Protein AF-0000000084714634 (afdb_homodimer)

pLDDT: mean 94.36, std 4.93, range [67.44, 98.81]

Radius of gyration: 27.91 Å; Cα contacts (8 Å, |Δi|>4): 1009; chains: 2; bounding box: 36×84×61 Å

Structure (mmCIF, N/CA/C/O backbone):
data_AF-0000000084714634-model_v1
#
loop_
_entity.id
_entity.type
_entity.pdbx_description
1 polymer 'Metallo-beta-lactamase domain-containing protein'
#
loop_
_atom_site.group_PDB
_atom_site.id
_atom_site.type_symbol
_atom_site.label_atom_id
_atom_site.label_alt_id
_atom_site.label_comp_id
_atom_site.label_asym_id
_atom_site.label_entity_id
_atom_site.label_seq_id
_atom_site.pdbx_PDB_ins_code
_atom_site.Cartn_x
_atom_site.Cartn_y
_atom_site.Cartn_z
_atom_site.occupancy
_atom_site.B_iso_or_equiv
_atom_site.auth_seq_id
_atom_site.auth_comp_id
_atom_site.auth_asym_id
_atom_site.auth_atom_id
_atom_site.pdbx_PDB_model_num
ATOM 1 N N . MET A 1 1 ? 12.305 -31.641 -9.656 1 67.44 1 MET A N 1
ATOM 2 C CA . MET A 1 1 ? 11.57 -30.391 -9.742 1 67.44 1 MET A CA 1
ATOM 3 C C . MET A 1 1 ? 12.289 -29.406 -10.664 1 67.44 1 MET A C 1
ATOM 5 O O . MET A 1 1 ? 13.516 -29.344 -10.68 1 67.44 1 MET A O 1
ATOM 9 N N . TRP A 1 2 ? 11.484 -28.859 -11.508 1 81.56 2 TRP A N 1
ATOM 10 C CA . TRP A 1 2 ? 12.016 -27.922 -12.492 1 81.56 2 TRP A CA 1
ATOM 11 C C . TRP A 1 2 ? 11.32 -26.562 -12.367 1 81.56 2 TRP A C 1
ATOM 13 O O . TRP A 1 2 ? 10.086 -26.484 -12.359 1 81.56 2 TRP A O 1
ATOM 23 N N . VAL A 1 3 ? 12.133 -25.562 -11.969 1 83.62 3 VAL A N 1
ATOM 24 C CA . VAL A 1 3 ? 11.656 -24.188 -12 1 83.62 3 VAL A CA 1
ATOM 25 C C . VAL A 1 3 ? 12.359 -23.422 -13.117 1 83.62 3 VAL A C 1
ATOM 27 O O . VAL A 1 3 ? 13.578 -23.5 -13.266 1 83.62 3 VAL A O 1
ATOM 30 N N . HIS A 1 4 ? 11.531 -22.844 -13.969 1 85.19 4 HIS A N 1
ATOM 31 C CA . HIS A 1 4 ? 12.039 -22.047 -15.078 1 85.19 4 HIS A CA 1
ATOM 32 C C . HIS A 1 4 ? 11.484 -20.625 -15.047 1 85.19 4 HIS A C 1
ATOM 34 O O . HIS A 1 4 ? 10.289 -20.422 -15.234 1 85.19 4 HIS A O 1
ATOM 40 N N . ALA A 1 5 ? 12.445 -19.703 -14.883 1 85.5 5 ALA A N 1
ATOM 41 C CA . ALA A 1 5 ? 12.031 -18.312 -14.891 1 85.5 5 ALA A CA 1
ATOM 42 C C . ALA A 1 5 ? 11.938 -17.781 -16.312 1 85.5 5 ALA A C 1
ATOM 44 O O . ALA A 1 5 ? 12.789 -18.078 -17.156 1 85.5 5 ALA A O 1
ATOM 45 N N . TYR A 1 6 ? 10.867 -17.078 -16.594 1 84.75 6 TYR A N 1
ATOM 46 C CA . TYR A 1 6 ? 10.719 -16.422 -17.891 1 84.75 6 TYR A CA 1
ATOM 47 C C . TYR A 1 6 ? 10.195 -15 -17.734 1 84.75 6 TYR A C 1
ATOM 49 O O . TYR A 1 6 ? 9.609 -14.664 -16.703 1 84.75 6 TYR A O 1
ATOM 57 N N . GLU A 1 7 ? 10.453 -14.18 -18.719 1 82.75 7 GLU A N 1
ATOM 58 C CA . GLU A 1 7 ? 10.102 -12.766 -18.641 1 82.75 7 GLU A CA 1
ATOM 59 C C . GLU A 1 7 ? 8.68 -12.523 -19.156 1 82.75 7 GLU A C 1
ATOM 61 O O . GLU A 1 7 ? 8.266 -13.109 -20.156 1 82.75 7 GLU A O 1
ATOM 66 N N . VAL A 1 8 ? 7.906 -11.844 -18.406 1 81.81 8 VAL A N 1
ATOM 67 C CA . VAL A 1 8 ? 6.609 -11.32 -18.828 1 81.81 8 VAL A CA 1
ATOM 68 C C . VAL A 1 8 ? 6.664 -9.797 -18.906 1 81.81 8 VAL A C 1
ATOM 70 O O . VAL A 1 8 ? 7.258 -9.141 -18.062 1 81.81 8 VAL A O 1
ATOM 73 N N . ARG A 1 9 ? 5.934 -9.359 -19.906 1 72 9 ARG A N 1
ATOM 74 C CA . ARG A 1 9 ? 5.902 -7.922 -20.156 1 72 9 ARG A CA 1
ATOM 75 C C . ARG A 1 9 ? 5.207 -7.188 -19 1 72 9 ARG A C 1
ATOM 77 O O . ARG A 1 9 ? 4.133 -7.598 -18.562 1 72 9 ARG A O 1
ATOM 84 N N . HIS A 1 10 ? 5.918 -6.555 -18.266 1 75.56 10 HIS A N 1
ATOM 85 C CA . HIS A 1 10 ? 5.395 -5.582 -17.312 1 75.56 10 HIS A CA 1
ATOM 86 C C . HIS A 1 10 ? 5.457 -6.109 -15.883 1 75.56 10 HIS A C 1
ATOM 88 O O . HIS A 1 10 ? 5.242 -5.359 -14.93 1 75.56 10 HIS A O 1
ATOM 94 N N . PHE A 1 11 ? 5.613 -7.461 -15.711 1 80.69 11 PHE A N 1
ATOM 95 C CA . PHE A 1 11 ? 5.531 -7.922 -14.336 1 80.69 11 PHE A CA 1
ATOM 96 C C . PHE A 1 11 ? 6.805 -8.656 -13.93 1 80.69 11 PHE A C 1
ATOM 98 O O . PHE A 1 11 ? 6.906 -9.18 -12.82 1 80.69 11 PHE A O 1
ATOM 105 N N . GLY A 1 12 ? 7.785 -8.602 -14.789 1 79.31 12 GLY A N 1
ATOM 106 C CA . GLY A 1 12 ? 9.07 -9.172 -14.43 1 79.31 12 GLY A CA 1
ATOM 107 C C . GLY A 1 12 ? 9.109 -10.68 -14.547 1 79.31 12 GLY A C 1
ATOM 108 O O . GLY A 1 12 ? 8.219 -11.281 -15.156 1 79.31 12 GLY A O 1
ATOM 109 N N . PRO A 1 13 ? 10.133 -11.297 -13.938 1 87.88 13 PRO A N 1
ATOM 110 C CA . PRO A 1 13 ? 10.328 -12.742 -14.086 1 87.88 13 PRO A CA 1
ATOM 111 C C . PRO A 1 13 ? 9.211 -13.555 -13.43 1 87.88 13 PRO A C 1
ATOM 113 O O . PRO A 1 13 ? 8.797 -13.25 -12.312 1 87.88 13 PRO A O 1
ATOM 116 N N . THR A 1 14 ? 8.695 -14.469 -14.172 1 93.69 14 THR A N 1
ATOM 117 C CA . THR A 1 14 ? 7.633 -15.383 -13.773 1 93.69 14 THR A CA 1
ATOM 118 C C . THR A 1 14 ? 8.133 -16.828 -13.766 1 93.69 14 THR A C 1
ATOM 120 O O . THR A 1 14 ? 8.945 -17.203 -14.609 1 93.69 14 THR A O 1
ATOM 123 N N . ASN A 1 15 ? 7.66 -17.547 -12.859 1 95.69 15 ASN A N 1
ATOM 124 C CA . ASN A 1 15 ? 8.164 -18.922 -12.734 1 95.69 15 ASN A CA 1
ATOM 125 C C . ASN A 1 15 ? 7.199 -19.922 -13.344 1 95.69 15 ASN A C 1
ATOM 127 O O . ASN A 1 15 ? 6.02 -19.953 -12.984 1 95.69 15 ASN A O 1
ATOM 131 N N . ALA A 1 16 ? 7.758 -20.703 -14.273 1 96.56 16 ALA A N 1
ATOM 132 C CA . ALA A 1 16 ? 7.125 -21.984 -14.609 1 96.56 16 ALA A CA 1
ATOM 133 C C . ALA A 1 16 ? 7.566 -23.078 -13.648 1 96.56 16 ALA A C 1
ATOM 135 O O . ALA A 1 16 ? 8.711 -23.094 -13.195 1 96.56 16 ALA A O 1
ATOM 136 N N . PHE A 1 17 ? 6.672 -23.953 -13.328 1 96.75 17 PHE A N 1
ATOM 137 C CA . PHE A 1 17 ? 6.922 -25.016 -12.367 1 96.75 17 PHE A CA 1
ATOM 138 C C . PHE A 1 17 ? 6.523 -26.375 -12.945 1 96.75 17 PHE A C 1
ATOM 140 O O . PHE A 1 17 ? 5.398 -26.547 -13.414 1 96.75 17 PHE A O 1
ATOM 147 N N . ALA A 1 18 ? 7.5 -27.297 -13.039 1 96.81 18 ALA A N 1
ATOM 148 C CA . ALA A 1 18 ? 7.211 -28.641 -13.516 1 96.81 18 ALA A CA 1
ATOM 149 C C . ALA A 1 18 ? 7.391 -29.672 -12.398 1 96.81 18 ALA A C 1
ATOM 151 O O . ALA A 1 18 ? 8.336 -29.578 -11.609 1 96.81 18 ALA A O 1
ATOM 152 N N . VAL A 1 19 ? 6.465 -30.562 -12.359 1 96 19 VAL A N 1
ATOM 153 C CA . VAL A 1 19 ? 6.543 -31.594 -11.336 1 96 19 VAL A CA 1
ATOM 154 C C . VAL A 1 19 ? 6.234 -32.969 -11.953 1 96 19 VAL A C 1
ATOM 156 O O . VAL A 1 19 ? 5.363 -33.062 -12.82 1 96 19 VAL A O 1
ATOM 159 N N . GLN A 1 20 ? 6.988 -33.906 -11.547 1 94.56 20 GLN A N 1
ATOM 160 C CA . GLN A 1 20 ? 6.695 -35.25 -11.961 1 94.56 20 GLN A CA 1
ATOM 161 C C . GLN A 1 20 ? 5.453 -35.781 -11.25 1 94.56 20 GLN A C 1
ATOM 163 O O . GLN A 1 20 ? 5.359 -35.75 -10.023 1 94.56 20 GLN A O 1
ATOM 168 N N . LEU A 1 21 ? 4.477 -36.219 -12.016 1 95.44 21 LEU A N 1
ATOM 169 C CA . LEU A 1 21 ? 3.303 -36.906 -11.469 1 95.44 21 LEU A CA 1
ATOM 170 C C . LEU A 1 21 ? 3.57 -38.375 -11.281 1 95.44 21 LEU A C 1
ATOM 172 O O . LEU A 1 21 ? 4.316 -38.781 -10.383 1 95.44 21 LEU A O 1
ATOM 176 N N . HIS A 1 22 ? 3.16 -39.25 -12.156 1 91.31 22 HIS A N 1
ATOM 177 C CA . HIS A 1 22 ? 3.559 -40.625 -12.211 1 91.31 22 HIS A CA 1
ATOM 178 C C . HIS A 1 22 ? 4.844 -40.812 -13.008 1 91.31 22 HIS A C 1
ATOM 180 O O . HIS A 1 22 ? 5.281 -39.906 -13.703 1 91.31 22 HIS A O 1
ATOM 186 N N . PRO A 1 23 ? 5.488 -41.938 -12.797 1 89.94 23 PRO A N 1
ATOM 187 C CA . PRO A 1 23 ? 6.742 -42.156 -13.523 1 89.94 23 PRO A CA 1
ATOM 188 C C . PRO A 1 23 ? 6.613 -41.844 -15.016 1 89.94 23 PRO A C 1
ATOM 190 O O . PRO A 1 23 ? 5.723 -42.344 -15.688 1 89.94 23 PRO A O 1
ATOM 193 N N . GLY A 1 24 ? 7.352 -40.906 -15.422 1 92.62 24 GLY A N 1
ATOM 194 C CA . GLY A 1 24 ? 7.426 -40.531 -16.828 1 92.62 24 GLY A CA 1
ATOM 195 C C . GLY A 1 24 ? 6.402 -39.5 -17.234 1 92.62 24 GLY A C 1
ATOM 196 O O . GLY A 1 24 ? 6.258 -39.188 -18.422 1 92.62 24 GLY A O 1
ATOM 197 N N . GLU A 1 25 ? 5.621 -39 -16.281 1 96.12 25 GLU A N 1
ATOM 198 C CA . GLU A 1 25 ? 4.605 -38 -16.578 1 96.12 25 GLU A CA 1
ATOM 199 C C . GLU A 1 25 ? 4.902 -36.688 -15.859 1 96.12 25 GLU A C 1
ATOM 201 O O . GLU A 1 25 ? 5.285 -36.688 -14.688 1 96.12 25 GLU A O 1
ATOM 206 N N . LEU A 1 26 ? 4.746 -35.594 -16.609 1 96.94 26 LEU A N 1
ATOM 207 C CA . LEU A 1 26 ? 5.027 -34.25 -16.062 1 96.94 26 LEU A CA 1
ATOM 208 C C . LEU A 1 26 ? 3.789 -33.375 -16.125 1 96.94 26 LEU A C 1
ATOM 210 O O . LEU A 1 26 ? 3.045 -33.406 -17.109 1 96.94 26 LEU A O 1
ATOM 214 N N . ALA A 1 27 ? 3.619 -32.688 -15.07 1 98.12 27 ALA A N 1
ATOM 215 C CA . ALA A 1 27 ? 2.721 -31.531 -15.102 1 98.12 27 ALA A CA 1
ATOM 216 C C . ALA A 1 27 ? 3.504 -30.219 -15.133 1 98.12 27 ALA A C 1
ATOM 218 O O . ALA A 1 27 ? 4.5 -30.062 -14.422 1 98.12 27 ALA A O 1
ATOM 219 N N . VAL A 1 28 ? 3.076 -29.25 -15.961 1 98.12 28 VAL A N 1
ATOM 220 C CA . VAL A 1 28 ? 3.729 -27.953 -16.062 1 98.12 28 VAL A CA 1
ATOM 221 C C . VAL A 1 28 ? 2.742 -26.844 -15.68 1 98.12 28 VAL A C 1
ATOM 223 O O . VAL A 1 28 ? 1.664 -26.734 -16.266 1 98.12 28 VAL A O 1
ATOM 226 N N . VAL A 1 29 ? 3.131 -26.078 -14.68 1 98.38 29 VAL A N 1
ATOM 227 C CA . VAL A 1 29 ? 2.338 -24.969 -14.18 1 98.38 29 VAL A CA 1
ATOM 228 C C . VAL A 1 29 ? 2.879 -23.656 -14.758 1 98.38 29 VAL A C 1
ATOM 230 O O . VAL A 1 29 ? 4.082 -23.391 -14.703 1 98.38 29 VAL A O 1
ATOM 233 N N . SER A 1 30 ? 1.974 -22.828 -15.328 1 97.94 30 SER A N 1
ATOM 234 C CA . SER A 1 30 ? 2.338 -21.516 -15.875 1 97.94 30 SER A CA 1
ATOM 235 C C . SER A 1 30 ? 3.383 -21.656 -16.984 1 97.94 30 SER A C 1
ATOM 237 O O . SER A 1 30 ? 4.469 -21.078 -16.891 1 97.94 30 SER A O 1
ATOM 239 N N . PRO A 1 31 ? 3.006 -22.375 -18.078 1 97.12 31 PRO A N 1
ATOM 240 C CA . PRO A 1 31 ? 3.994 -22.562 -19.141 1 97.12 31 PRO A CA 1
ATOM 241 C C . PRO A 1 31 ? 4.43 -21.25 -19.797 1 97.12 31 PRO A C 1
ATOM 243 O O . PRO A 1 31 ? 3.594 -20.375 -20.047 1 97.12 31 PRO A O 1
ATOM 246 N N . PRO A 1 32 ? 5.738 -21.125 -20.062 1 95.75 32 PRO A N 1
ATOM 247 C CA . PRO A 1 32 ? 6.238 -19.891 -20.688 1 95.75 32 PRO A CA 1
ATOM 248 C C . PRO A 1 32 ? 5.84 -19.781 -22.156 1 95.75 32 PRO A C 1
ATOM 250 O O . PRO A 1 32 ? 5.695 -20.797 -22.844 1 95.75 32 PRO A O 1
ATOM 253 N N . PRO A 1 33 ? 5.684 -18.562 -22.656 1 94.06 33 PRO A N 1
ATOM 254 C CA . PRO A 1 33 ? 5.312 -18.406 -24.062 1 94.06 33 PRO A CA 1
ATOM 255 C C . PRO A 1 33 ? 6.422 -18.812 -25.031 1 94.06 33 PRO A C 1
ATOM 257 O O . PRO A 1 33 ? 6.145 -19.25 -26.156 1 94.06 33 PRO A O 1
ATOM 260 N N . VAL A 1 34 ? 7.629 -18.609 -24.625 1 89.38 34 VAL A N 1
ATOM 261 C CA . VAL A 1 34 ? 8.766 -18.984 -25.453 1 89.38 34 VAL A CA 1
ATOM 262 C C . VAL A 1 34 ? 9.703 -19.891 -24.672 1 89.38 34 VAL A C 1
ATOM 264 O O . VAL A 1 34 ? 10.148 -19.531 -23.562 1 89.38 34 VAL A O 1
ATOM 267 N N . LEU A 1 35 ? 9.922 -21.031 -25.141 1 90.62 35 LEU A N 1
ATOM 268 C CA . LEU A 1 35 ? 10.906 -21.984 -24.625 1 90.62 35 LEU A CA 1
ATOM 269 C C . LEU A 1 35 ? 11.688 -22.625 -25.781 1 90.62 35 LEU A C 1
ATOM 271 O O . LEU A 1 35 ? 11.102 -23.047 -26.781 1 90.62 35 LEU A O 1
ATOM 275 N N . SER A 1 36 ? 12.977 -22.578 -25.688 1 92 36 SER A N 1
ATOM 276 C CA . SER A 1 36 ? 13.797 -23.141 -26.766 1 92 36 SER A CA 1
ATOM 277 C C . SER A 1 36 ? 13.555 -24.641 -26.922 1 92 36 SER A C 1
ATOM 279 O O . SER A 1 36 ? 13.125 -25.312 -25.984 1 92 36 SER A O 1
ATOM 281 N N . ASP A 1 37 ? 13.898 -25.125 -28.109 1 94.25 37 ASP A N 1
ATOM 282 C CA . ASP A 1 37 ? 13.797 -26.547 -28.344 1 94.25 37 ASP A CA 1
ATOM 283 C C . ASP A 1 37 ? 14.703 -27.344 -27.391 1 94.25 37 ASP A C 1
ATOM 285 O O . ASP A 1 37 ? 14.336 -28.422 -26.938 1 94.25 37 ASP A O 1
ATOM 289 N N . ALA A 1 38 ? 15.789 -26.75 -27.125 1 93.88 38 ALA A N 1
ATOM 290 C CA . ALA A 1 38 ? 16.719 -27.391 -26.203 1 93.88 38 ALA A CA 1
ATOM 291 C C . ALA A 1 38 ? 16.141 -27.469 -24.797 1 93.88 38 ALA A C 1
ATOM 293 O O . ALA A 1 38 ? 16.281 -28.5 -24.125 1 93.88 38 ALA A O 1
ATOM 294 N N . ASP A 1 39 ? 15.438 -26.438 -24.406 1 92.62 39 ASP A N 1
ATOM 295 C CA . ASP A 1 39 ? 14.82 -26.422 -23.094 1 92.62 39 ASP A CA 1
ATOM 296 C C . ASP A 1 39 ? 13.641 -27.391 -23.031 1 92.62 39 ASP A C 1
ATOM 298 O O . ASP A 1 39 ? 13.438 -28.062 -22.016 1 92.62 39 ASP A O 1
ATOM 302 N N . HIS A 1 40 ? 12.883 -27.469 -24.094 1 94.5 40 HIS A N 1
ATOM 303 C CA . HIS A 1 40 ? 11.812 -28.469 -24.156 1 94.5 40 HIS A CA 1
ATOM 304 C C . HIS A 1 40 ? 12.375 -29.891 -24.047 1 94.5 40 HIS A C 1
ATOM 306 O O . HIS A 1 40 ? 11.836 -30.703 -23.312 1 94.5 40 HIS A O 1
ATOM 312 N N . ALA A 1 41 ? 13.438 -30.094 -24.766 1 93.88 41 ALA A N 1
ATOM 313 C CA . ALA A 1 41 ? 14.062 -31.422 -24.75 1 93.88 41 ALA A CA 1
ATOM 314 C C . ALA A 1 41 ? 14.555 -31.781 -23.344 1 93.88 41 ALA A C 1
ATOM 316 O O . ALA A 1 41 ? 14.398 -32.906 -22.891 1 93.88 41 ALA A O 1
ATOM 317 N N . ALA A 1 42 ? 15.141 -30.797 -22.703 1 92.38 42 ALA A N 1
ATOM 318 C CA . ALA A 1 42 ? 15.609 -31 -21.344 1 92.38 42 ALA A CA 1
ATOM 319 C C . ALA A 1 42 ? 14.461 -31.344 -20.406 1 92.38 42 ALA A C 1
ATOM 321 O O . ALA A 1 42 ? 14.594 -32.219 -19.547 1 92.38 42 ALA A O 1
ATOM 322 N N . LEU A 1 43 ? 13.367 -30.703 -20.578 1 93.31 43 LEU A N 1
ATOM 323 C CA . LEU A 1 43 ? 12.164 -30.969 -19.797 1 93.31 43 LEU A CA 1
ATOM 324 C C . LEU A 1 43 ? 11.633 -32.375 -20.078 1 93.31 43 LEU A C 1
ATOM 326 O O . LEU A 1 43 ? 11.359 -33.125 -19.156 1 93.31 43 LEU A O 1
ATOM 330 N N . GLU A 1 44 ? 11.609 -32.75 -21.328 1 93.38 44 GLU A N 1
ATOM 331 C CA . GLU A 1 44 ? 11.047 -34.031 -21.781 1 93.38 44 GLU A CA 1
ATOM 332 C C . GLU A 1 44 ? 11.922 -35.219 -21.344 1 93.38 44 GLU A C 1
ATOM 334 O O . GLU A 1 44 ? 11.469 -36.344 -21.328 1 93.38 44 GLU A O 1
ATOM 339 N N . ALA A 1 45 ? 13.172 -34.844 -21.078 1 92.81 45 ALA A N 1
ATOM 340 C CA . ALA A 1 45 ? 14.07 -35.875 -20.562 1 92.81 45 ALA A CA 1
ATOM 341 C C . ALA A 1 45 ? 13.602 -36.406 -19.203 1 92.81 45 ALA A C 1
ATOM 343 O O . ALA A 1 45 ? 13.945 -37.5 -18.812 1 92.81 45 ALA A O 1
ATOM 344 N N . HIS A 1 46 ? 12.797 -35.625 -18.594 1 92.12 46 HIS A N 1
ATOM 345 C CA . HIS A 1 46 ? 12.305 -36.031 -17.266 1 92.12 46 HIS A CA 1
ATOM 346 C C . HIS A 1 46 ? 10.945 -36.719 -17.359 1 92.12 46 HIS A C 1
ATOM 348 O O . HIS A 1 46 ? 10.461 -37.281 -16.375 1 92.12 46 HIS A O 1
ATOM 354 N N . GLY A 1 47 ? 10.32 -36.656 -18.484 1 93.62 47 GLY A N 1
ATOM 355 C CA . GLY A 1 47 ? 9.016 -37.281 -18.703 1 93.62 47 GLY A CA 1
ATOM 356 C C . GLY A 1 47 ? 8.211 -36.594 -19.797 1 93.62 47 GLY A C 1
ATOM 357 O O . GLY A 1 47 ? 8.594 -35.531 -20.281 1 93.62 47 GLY A O 1
ATOM 358 N N . ARG A 1 48 ? 7.141 -37.281 -20.094 1 96.19 48 ARG A N 1
ATOM 359 C CA . ARG A 1 48 ? 6.203 -36.719 -21.062 1 96.19 48 ARG A CA 1
ATOM 360 C C . ARG A 1 48 ? 5.285 -35.688 -20.406 1 96.19 48 ARG A C 1
ATOM 362 O O . ARG A 1 48 ? 4.762 -35.938 -19.312 1 96.19 48 ARG A O 1
ATOM 369 N N . VAL A 1 49 ? 5.109 -34.562 -21.047 1 97.44 49 VAL A N 1
ATOM 370 C CA . VAL A 1 49 ? 4.156 -33.594 -20.547 1 97.44 49 VAL A CA 1
ATOM 371 C C . VAL A 1 49 ? 2.732 -34.094 -20.734 1 97.44 49 VAL A C 1
ATOM 373 O O . VAL A 1 49 ? 2.277 -34.281 -21.875 1 97.44 49 VAL A O 1
ATOM 376 N N . THR A 1 50 ? 2.043 -34.375 -19.641 1 97.88 50 THR A N 1
ATOM 377 C CA . THR A 1 50 ? 0.697 -34.938 -19.75 1 97.88 50 THR A CA 1
ATOM 378 C C . THR A 1 50 ? -0.338 -33.969 -19.219 1 97.88 50 THR A C 1
ATOM 380 O O . THR A 1 50 ? -1.537 -34.125 -19.469 1 97.88 50 THR A O 1
ATOM 383 N N . ALA A 1 51 ? 0.127 -32.969 -18.5 1 98.56 51 ALA A N 1
ATOM 384 C CA . ALA A 1 51 ? -0.776 -31.969 -17.922 1 98.56 51 ALA A CA 1
ATOM 385 C C . ALA A 1 51 ? -0.2 -30.562 -18.062 1 98.56 51 ALA A C 1
ATOM 387 O O . ALA A 1 51 ? 0.965 -30.328 -17.734 1 98.56 51 ALA A O 1
ATOM 388 N N . ILE A 1 52 ? -0.963 -29.656 -18.562 1 98.62 52 ILE A N 1
ATOM 389 C CA . ILE A 1 52 ? -0.678 -28.219 -18.625 1 98.62 52 ILE A CA 1
ATOM 390 C C . ILE A 1 52 ? -1.609 -27.469 -17.688 1 98.62 52 ILE A C 1
ATOM 392 O O . ILE A 1 52 ? -2.834 -27.547 -17.812 1 98.62 52 ILE A O 1
ATOM 396 N N . VAL A 1 53 ? -1.033 -26.75 -16.75 1 98.75 53 VAL A N 1
ATOM 397 C CA . VAL A 1 53 ? -1.85 -26.141 -15.711 1 98.75 53 VAL A CA 1
ATOM 398 C C . VAL A 1 53 ? -1.735 -24.625 -15.797 1 98.75 53 VAL A C 1
ATOM 400 O O . VAL A 1 53 ? -0.633 -24.078 -15.742 1 98.75 53 VAL A O 1
ATOM 403 N N . ALA A 1 54 ? -2.846 -23.969 -16.016 1 98.69 54 ALA A N 1
ATOM 404 C CA . ALA A 1 54 ? -2.93 -22.547 -15.711 1 98.69 54 ALA A CA 1
ATOM 405 C C . ALA A 1 54 ? -3.178 -22.297 -14.227 1 98.69 54 ALA A C 1
ATOM 407 O O . ALA A 1 54 ? -4.246 -22.641 -13.711 1 98.69 54 ALA A O 1
ATOM 408 N N . PRO A 1 55 ? -2.205 -21.734 -13.578 1 98.31 55 PRO A N 1
ATOM 409 C CA . PRO A 1 55 ? -2.426 -21.547 -12.141 1 98.31 55 PRO A CA 1
ATOM 410 C C . PRO A 1 55 ? -3.594 -20.609 -11.844 1 98.31 55 PRO A C 1
ATOM 412 O O . PRO A 1 55 ? -4.199 -20.688 -10.773 1 98.31 55 PRO A O 1
ATOM 415 N N . HIS A 1 56 ? -3.928 -19.672 -12.633 1 97.81 56 HIS A N 1
ATOM 416 C CA . HIS A 1 56 ? -5.078 -18.781 -12.719 1 97.81 56 HIS A CA 1
ATOM 417 C C . HIS A 1 56 ? -5.266 -18.25 -14.133 1 97.81 56 HIS A C 1
ATOM 419 O O . HIS A 1 56 ? -4.512 -18.609 -15.039 1 97.81 56 HIS A O 1
ATOM 425 N N . SER A 1 57 ? -6.203 -17.406 -14.336 1 97.06 57 SER A N 1
ATOM 426 C CA . SER A 1 57 ? -6.523 -17.031 -15.711 1 97.06 57 SER A CA 1
ATOM 427 C C . SER A 1 57 ? -5.543 -15.984 -16.234 1 97.06 57 SER A C 1
ATOM 429 O O . SER A 1 57 ? -5.484 -15.734 -17.438 1 97.06 57 SER A O 1
ATOM 431 N N . GLY A 1 58 ? -4.773 -15.414 -15.359 1 94.25 58 GLY A N 1
ATOM 432 C CA . GLY A 1 58 ? -3.852 -14.367 -15.766 1 94.25 58 GLY A CA 1
ATOM 433 C C . GLY A 1 58 ? -2.572 -14.906 -16.375 1 94.25 58 GLY A C 1
ATOM 434 O O . GLY A 1 58 ? -1.886 -14.203 -17.125 1 94.25 58 GLY A O 1
ATOM 435 N N . HIS A 1 59 ? -2.125 -16.031 -16.031 1 94.69 59 HIS A N 1
ATOM 436 C CA . HIS A 1 59 ? -0.939 -16.672 -16.609 1 94.69 59 HIS A CA 1
ATOM 437 C C . HIS A 1 59 ? -1.292 -17.5 -17.828 1 94.69 59 HIS A C 1
ATOM 439 O O . HIS A 1 59 ? -1.195 -18.719 -17.812 1 94.69 59 HIS A O 1
ATOM 445 N N . ASP A 1 60 ? -1.567 -16.766 -18.953 1 94.69 60 ASP A N 1
ATOM 446 C CA . ASP A 1 60 ? -2.135 -17.438 -20.109 1 94.69 60 ASP A CA 1
ATOM 447 C C . ASP A 1 60 ? -1.219 -17.312 -21.328 1 94.69 60 ASP A C 1
ATOM 449 O O . ASP A 1 60 ? -1.505 -17.859 -22.391 1 94.69 60 ASP A O 1
ATOM 453 N N . LEU A 1 61 ? -0.093 -16.688 -21.188 1 92.81 61 LEU A N 1
ATOM 454 C CA . LEU A 1 61 ? 0.728 -16.312 -22.328 1 92.81 61 LEU A CA 1
ATOM 455 C C . LEU A 1 61 ? 1.288 -17.547 -23.031 1 92.81 61 LEU A C 1
ATOM 457 O O . LEU A 1 61 ? 1.434 -17.547 -24.25 1 92.81 61 LEU A O 1
ATOM 461 N N . GLY A 1 62 ? 1.603 -18.516 -22.312 1 96.44 62 GLY A N 1
ATOM 462 C CA . GLY A 1 62 ? 2.238 -19.688 -22.906 1 96.44 62 GLY A CA 1
ATOM 463 C C . GLY A 1 62 ? 1.254 -20.781 -23.281 1 96.44 62 GLY A C 1
ATOM 464 O O . GLY A 1 62 ? 1.613 -21.734 -23.969 1 96.44 62 GLY A O 1
ATOM 465 N N . LEU A 1 63 ? -0.004 -20.656 -22.953 1 97.81 63 LEU A N 1
ATOM 466 C CA . LEU A 1 63 ? -0.975 -21.734 -23.016 1 97.81 63 LEU A CA 1
ATOM 467 C C . LEU A 1 63 ? -1.207 -22.172 -24.469 1 97.81 63 LEU A C 1
ATOM 469 O O . LEU A 1 63 ? -1.144 -23.359 -24.781 1 97.81 63 LEU A O 1
ATOM 473 N N . PRO A 1 64 ? -1.354 -21.203 -25.453 1 97.25 64 PRO A N 1
ATOM 474 C CA . PRO A 1 64 ? -1.606 -21.641 -26.828 1 97.25 64 PRO A CA 1
ATOM 475 C C . PRO A 1 64 ? -0.454 -22.469 -27.406 1 97.25 64 PRO A C 1
ATOM 477 O O . PRO A 1 64 ? -0.678 -23.531 -27.984 1 97.25 64 PRO A O 1
ATOM 480 N N . ALA A 1 65 ? 0.724 -21.984 -27.219 1 96.94 65 ALA A N 1
ATOM 481 C CA . ALA A 1 65 ? 1.896 -22.656 -27.781 1 96.94 65 ALA A CA 1
ATOM 482 C C . ALA A 1 65 ? 2.09 -24.031 -27.156 1 96.94 65 ALA A C 1
ATOM 484 O O . ALA A 1 65 ? 2.438 -25 -27.844 1 96.94 65 ALA A O 1
ATOM 485 N N . TRP A 1 66 ? 1.836 -24.188 -25.875 1 97.94 66 TRP A N 1
ATOM 486 C CA . TRP A 1 66 ? 2.068 -25.438 -25.188 1 97.94 66 TRP A CA 1
ATOM 487 C C . TRP A 1 66 ? 0.967 -26.453 -25.5 1 97.94 66 TRP A C 1
ATOM 489 O O . TRP A 1 66 ? 1.23 -27.641 -25.625 1 97.94 66 TRP A O 1
ATOM 499 N N . GLN A 1 67 ? -0.235 -25.953 -25.625 1 98 67 GLN A N 1
ATOM 500 C CA . GLN A 1 67 ? -1.315 -26.844 -26.031 1 98 67 GLN A CA 1
ATOM 501 C C . GLN A 1 67 ? -1.101 -27.359 -27.453 1 98 67 GLN A C 1
ATOM 503 O O . GLN A 1 67 ? -1.477 -28.484 -27.781 1 98 67 GLN A O 1
ATOM 508 N N . ALA A 1 68 ? -0.532 -26.516 -28.266 1 96.88 68 ALA A N 1
ATOM 509 C CA . ALA A 1 68 ? -0.23 -26.922 -29.641 1 96.88 68 ALA A CA 1
ATOM 510 C C . ALA A 1 68 ? 0.916 -27.938 -29.672 1 96.88 68 ALA A C 1
ATOM 512 O O . ALA A 1 68 ? 0.878 -28.891 -30.438 1 96.88 68 ALA A O 1
ATOM 513 N N . ARG A 1 69 ? 1.903 -27.734 -28.875 1 96.81 69 ARG A N 1
ATOM 514 C CA . ARG A 1 69 ? 3.094 -28.578 -28.875 1 96.81 69 ARG A CA 1
ATOM 515 C C . ARG A 1 69 ? 2.793 -29.953 -28.266 1 96.81 69 ARG A C 1
ATOM 517 O O . ARG A 1 69 ? 3.373 -30.953 -28.672 1 96.81 69 ARG A O 1
ATOM 524 N N . TYR A 1 70 ? 1.927 -29.922 -27.25 1 97.81 70 TYR A N 1
ATOM 525 C CA . TYR A 1 70 ? 1.58 -31.156 -26.562 1 97.81 70 TYR A CA 1
ATOM 526 C C . TYR A 1 70 ? 0.09 -31.453 -26.672 1 97.81 70 TYR A C 1
ATOM 528 O O . TYR A 1 70 ? -0.636 -31.422 -25.688 1 97.81 70 TYR A O 1
ATOM 536 N N . PRO A 1 71 ? -0.343 -31.891 -27.797 1 96.81 71 PRO A N 1
ATOM 537 C CA . PRO A 1 71 ? -1.778 -32.031 -28.047 1 96.81 71 PRO A CA 1
ATOM 538 C C . PRO A 1 71 ? -2.41 -33.156 -27.219 1 96.81 71 PRO A C 1
ATOM 540 O O . PRO A 1 71 ? -3.627 -33.156 -27.016 1 96.81 71 PRO A O 1
ATOM 543 N N . GLU A 1 72 ? -1.641 -34.062 -26.734 1 96.75 72 GLU A N 1
ATOM 544 C CA . GLU A 1 72 ? -2.166 -35.188 -25.938 1 96.75 72 GLU A CA 1
ATOM 545 C C . GLU A 1 72 ? -2.275 -34.812 -24.469 1 96.75 72 GLU A C 1
ATOM 547 O O . GLU A 1 72 ? -2.887 -35.531 -23.688 1 96.75 72 GLU A O 1
ATOM 552 N N . ALA A 1 73 ? -1.607 -33.75 -24.125 1 98.12 73 ALA A N 1
ATOM 553 C CA . ALA A 1 73 ? -1.703 -33.281 -22.734 1 98.12 73 ALA A CA 1
ATOM 554 C C . ALA A 1 73 ? -3.08 -32.688 -22.438 1 98.12 73 ALA A C 1
ATOM 556 O O . ALA A 1 73 ? -3.693 -32.062 -23.312 1 98.12 73 ALA A O 1
ATOM 557 N N . ARG A 1 74 ? -3.531 -32.906 -21.281 1 98.25 74 ARG A N 1
ATOM 558 C CA . ARG A 1 74 ? -4.762 -32.25 -20.828 1 98.25 74 ARG A CA 1
ATOM 559 C C . ARG A 1 74 ? -4.461 -30.953 -20.109 1 98.25 74 ARG A C 1
ATOM 561 O O . ARG A 1 74 ? -3.486 -30.859 -19.359 1 98.25 74 ARG A O 1
ATOM 568 N N . SER A 1 75 ? -5.324 -29.969 -20.344 1 98.62 75 SER A N 1
ATOM 569 C CA . SER A 1 75 ? -5.164 -28.672 -19.688 1 98.62 75 SER A CA 1
ATOM 570 C C . SER A 1 75 ? -6.062 -28.547 -18.469 1 98.62 75 SER A C 1
ATOM 572 O O . SER A 1 75 ? -7.215 -28.984 -18.484 1 98.62 75 SER A O 1
ATOM 574 N N . TYR A 1 76 ? -5.508 -28.047 -17.375 1 98.81 76 TYR A N 1
ATOM 575 C CA . TYR A 1 76 ? -6.227 -27.906 -16.109 1 98.81 76 TYR A CA 1
ATOM 576 C C . TYR A 1 76 ? -6.156 -26.469 -15.609 1 98.81 76 TYR A C 1
ATOM 578 O O . TYR A 1 76 ? -5.18 -25.766 -15.859 1 98.81 76 TYR A O 1
ATOM 586 N N . ALA A 1 77 ? -7.16 -26.031 -14.914 1 98.81 77 ALA A N 1
ATOM 587 C CA . ALA A 1 77 ? -7.211 -24.734 -14.273 1 98.81 77 ALA A CA 1
ATOM 588 C C . ALA A 1 77 ? -8.164 -24.734 -13.086 1 98.81 77 ALA A C 1
ATOM 590 O O . ALA A 1 77 ? -9.055 -25.594 -13 1 98.81 77 ALA A O 1
ATOM 591 N N . PRO A 1 78 ? -7.902 -23.859 -12.125 1 98.62 78 PRO A N 1
ATOM 592 C CA . PRO A 1 78 ? -8.883 -23.75 -11.039 1 98.62 78 PRO A CA 1
ATOM 593 C C . PRO A 1 78 ? -10.266 -23.328 -11.531 1 98.62 78 PRO A C 1
ATOM 595 O O . PRO A 1 78 ? -10.383 -22.688 -12.586 1 98.62 78 PRO A O 1
ATOM 598 N N . SER A 1 79 ? -11.219 -23.688 -10.742 1 98.19 79 SER A N 1
ATOM 599 C CA . SER A 1 79 ? -12.609 -23.484 -11.141 1 98.19 79 SER A CA 1
ATOM 600 C C . SER A 1 79 ? -12.883 -22.031 -11.5 1 98.19 79 SER A C 1
ATOM 602 O O . SER A 1 79 ? -13.523 -21.75 -12.516 1 98.19 79 SER A O 1
ATOM 604 N N . ALA A 1 80 ? -12.352 -21.094 -10.797 1 97.94 80 ALA A N 1
ATOM 605 C CA . ALA A 1 80 ? -12.633 -19.672 -10.984 1 97.94 80 ALA A CA 1
ATOM 606 C C . ALA A 1 80 ? -12.031 -19.172 -12.289 1 97.94 80 ALA A C 1
ATOM 608 O O . ALA A 1 80 ? -12.406 -18.094 -12.773 1 97.94 80 ALA A O 1
ATOM 609 N N . ALA A 1 81 ? -11.109 -19.953 -12.836 1 98.31 81 ALA A N 1
ATOM 610 C CA . ALA A 1 81 ? -10.398 -19.484 -14.023 1 98.31 81 ALA A CA 1
ATOM 611 C C . ALA A 1 81 ? -11.023 -20.031 -15.297 1 98.31 81 ALA A C 1
ATOM 613 O O . ALA A 1 81 ? -10.734 -19.562 -16.406 1 98.31 81 ALA A O 1
ATOM 614 N N . LEU A 1 82 ? -11.867 -21.047 -15.203 1 98.19 82 LEU A N 1
ATOM 615 C CA . LEU A 1 82 ? -12.32 -21.812 -16.344 1 98.19 82 LEU A CA 1
ATOM 616 C C . LEU A 1 82 ? -13.086 -20.938 -17.328 1 98.19 82 LEU A C 1
ATOM 618 O O . LEU A 1 82 ? -12.836 -21 -18.547 1 98.19 82 LEU A O 1
ATOM 622 N N . ALA A 1 83 ? -13.977 -20.094 -16.828 1 97 83 ALA A N 1
ATOM 623 C CA . ALA A 1 83 ? -14.781 -19.25 -17.703 1 97 83 ALA A CA 1
ATOM 624 C C . ALA A 1 83 ? -13.906 -18.312 -18.531 1 97 83 ALA A C 1
ATOM 626 O O . ALA A 1 83 ? -14.086 -18.188 -19.75 1 97 83 ALA A O 1
ATOM 627 N N . ALA A 1 84 ? -12.93 -17.734 -17.891 1 96.94 84 ALA A N 1
ATOM 628 C CA . ALA A 1 84 ? -12.062 -16.781 -18.547 1 96.94 84 ALA A CA 1
ATOM 629 C C . ALA A 1 84 ? -11.141 -17.469 -19.562 1 96.94 84 ALA A C 1
ATOM 631 O O . ALA A 1 84 ? -10.727 -16.844 -20.547 1 96.94 84 ALA A O 1
ATOM 632 N N . LEU A 1 85 ? -10.836 -18.719 -19.312 1 97.5 85 LEU A N 1
ATOM 633 C CA . LEU A 1 85 ? -9.922 -19.453 -20.172 1 97.5 85 LEU A CA 1
ATOM 634 C C . LEU A 1 85 ? -10.664 -20.109 -21.328 1 97.5 85 LEU A C 1
ATOM 636 O O . LEU A 1 85 ? -10.047 -20.688 -22.219 1 97.5 85 LEU A O 1
ATOM 640 N N . THR A 1 86 ? -11.961 -20.062 -21.25 1 95.19 86 THR A N 1
ATOM 641 C CA . THR A 1 86 ? -12.758 -20.531 -22.391 1 95.19 86 THR A CA 1
ATOM 642 C C . THR A 1 86 ? -12.852 -19.453 -23.453 1 95.19 86 THR A C 1
ATOM 644 O O . THR A 1 86 ? -13.719 -18.578 -23.406 1 95.19 86 THR A O 1
ATOM 647 N N . ARG A 1 87 ? -11.977 -19.406 -24.391 1 92.88 87 ARG A N 1
ATOM 648 C CA . ARG A 1 87 ? -11.906 -18.406 -25.453 1 92.88 87 ARG A CA 1
ATOM 649 C C . ARG A 1 87 ? -11.227 -18.969 -26.688 1 92.88 87 ARG A C 1
ATOM 651 O O . ARG A 1 87 ? -10.547 -20 -26.625 1 92.88 87 ARG A O 1
ATOM 658 N N . PRO A 1 88 ? -11.375 -18.25 -27.797 1 89.5 88 PRO A N 1
ATOM 659 C CA . PRO A 1 88 ? -10.719 -18.719 -29.016 1 89.5 88 PRO A CA 1
ATOM 660 C C . PRO A 1 88 ? -9.195 -18.781 -28.891 1 89.5 88 PRO A C 1
ATOM 662 O O . PRO A 1 88 ? -8.602 -17.922 -28.234 1 89.5 88 PRO A O 1
ATOM 665 N N . GLY A 1 89 ? -8.688 -19.781 -29.453 1 92.19 89 GLY A N 1
ATOM 666 C CA . GLY A 1 89 ? -7.234 -19.906 -29.438 1 92.19 89 GLY A CA 1
ATOM 667 C C . GLY A 1 89 ? -6.719 -20.828 -28.344 1 92.19 89 GLY A C 1
ATOM 668 O O . GLY A 1 89 ? -5.531 -21.156 -28.312 1 92.19 89 GLY A O 1
ATOM 669 N N . LEU A 1 90 ? -7.605 -21.219 -27.469 1 95.69 90 LEU A N 1
ATOM 670 C CA . LEU A 1 90 ? -7.246 -22.141 -26.391 1 95.69 90 LEU A CA 1
ATOM 671 C C . LEU A 1 90 ? -8.094 -23.406 -26.469 1 95.69 90 LEU A C 1
ATOM 673 O O . LEU A 1 90 ? -9.289 -23.344 -26.75 1 95.69 90 LEU A O 1
ATOM 677 N N . LYS A 1 91 ? -7.438 -24.469 -26.234 1 95.38 91 LYS A N 1
ATOM 678 C CA . LYS A 1 91 ? -8.18 -25.719 -26.047 1 95.38 91 LYS A CA 1
ATOM 679 C C . LYS A 1 91 ? -8.883 -25.734 -24.688 1 95.38 91 LYS A C 1
ATOM 681 O O . LYS A 1 91 ? -8.57 -24.922 -23.812 1 95.38 91 LYS A O 1
ATOM 686 N N . SER A 1 92 ? -9.734 -26.688 -24.562 1 96.25 92 SER A N 1
ATOM 687 C CA . SER A 1 92 ? -10.578 -26.75 -23.375 1 96.25 92 SER A CA 1
ATOM 688 C C . SER A 1 92 ? -9.766 -27.078 -22.125 1 96.25 92 SER A C 1
ATOM 690 O O . SER A 1 92 ? -8.758 -27.797 -22.203 1 96.25 92 SER A O 1
ATOM 692 N N . PHE A 1 93 ? -10.211 -26.609 -21.047 1 98.06 93 PHE A N 1
ATOM 693 C CA . PHE A 1 93 ? -9.617 -26.859 -19.734 1 98.06 93 PHE A CA 1
ATOM 694 C C . PHE A 1 93 ? -10.539 -27.719 -18.891 1 98.06 93 PHE A C 1
ATOM 696 O O . PHE A 1 93 ? -11.766 -27.641 -19.016 1 98.06 93 PHE A O 1
ATOM 703 N N . THR A 1 94 ? -9.93 -28.547 -18.109 1 97.88 94 THR A N 1
ATOM 704 C CA . THR A 1 94 ?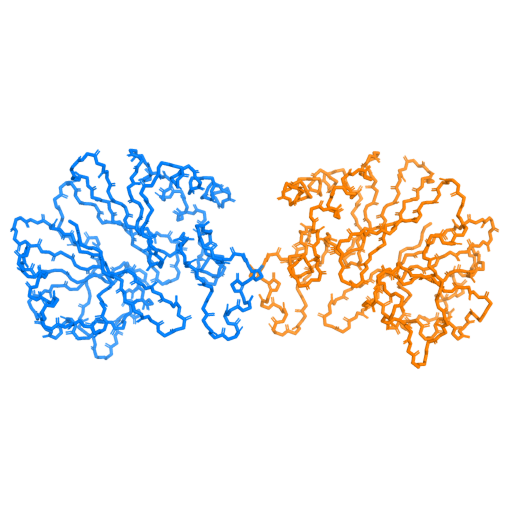 -10.602 -29.312 -17.062 1 97.88 94 THR A CA 1
ATOM 705 C C . THR A 1 94 ? -10.336 -28.703 -15.688 1 97.88 94 THR A C 1
ATOM 707 O O . THR A 1 94 ? -9.312 -28.047 -15.477 1 97.88 94 THR A O 1
ATOM 710 N N . ASP A 1 95 ? -11.305 -28.891 -14.812 1 98.56 95 ASP A N 1
ATOM 711 C CA . ASP A 1 95 ? -11.117 -28.391 -13.453 1 98.56 95 ASP A CA 1
ATOM 712 C C . ASP A 1 95 ? -9.875 -29 -12.805 1 98.56 95 ASP A C 1
ATOM 714 O O . ASP A 1 95 ? -9.617 -30.203 -12.938 1 98.56 95 ASP A O 1
ATOM 718 N N . LEU A 1 96 ? -9.18 -28.188 -12.094 1 98.56 96 LEU A N 1
ATOM 719 C CA . LEU A 1 96 ? -7.934 -28.578 -11.438 1 98.56 96 LEU A CA 1
ATOM 720 C C . LEU A 1 96 ? -8.141 -29.812 -10.562 1 98.56 96 LEU A C 1
ATOM 722 O O . LEU A 1 96 ? -7.25 -30.656 -10.445 1 98.56 96 LEU A O 1
ATOM 726 N N . SER A 1 97 ? -9.32 -29.969 -9.969 1 96.88 97 SER A N 1
ATOM 727 C CA . SER A 1 97 ? -9.641 -31.094 -9.078 1 96.88 97 SER A CA 1
ATOM 728 C C . SER A 1 97 ? -9.625 -32.406 -9.828 1 96.88 97 SER A C 1
ATOM 730 O O . SER A 1 97 ? -9.539 -33.469 -9.211 1 96.88 97 SER A O 1
ATOM 732 N N . GLY A 1 98 ? -9.703 -32.375 -11.133 1 97.56 98 GLY A N 1
ATOM 733 C CA . GLY A 1 98 ? -9.719 -33.594 -11.945 1 97.56 98 GLY A CA 1
ATOM 734 C C . GLY A 1 98 ? -8.336 -34.094 -12.305 1 97.56 98 GLY A C 1
ATOM 735 O O . GLY A 1 98 ? -8.188 -35.125 -12.93 1 97.56 98 GLY A O 1
ATOM 736 N N . LEU A 1 99 ? -7.293 -33.344 -11.961 1 98.12 99 LEU A N 1
ATOM 737 C CA . LEU A 1 99 ? -5.926 -33.75 -12.266 1 98.12 99 LEU A CA 1
ATOM 738 C C . LEU A 1 99 ? -5.504 -34.906 -11.391 1 98.12 99 LEU A C 1
ATOM 740 O O . LEU A 1 99 ? -5.426 -34.781 -10.172 1 98.12 99 LEU A O 1
ATOM 744 N N . PRO A 1 100 ? -5.285 -36.094 -12 1 96.44 100 PRO A N 1
ATOM 745 C CA . PRO A 1 100 ? -4.801 -37.219 -11.211 1 96.44 100 PRO A CA 1
ATOM 746 C C . PRO A 1 100 ? -3.373 -37.031 -10.711 1 96.44 100 PRO A C 1
ATOM 748 O O . PRO A 1 100 ? -2.469 -36.719 -11.5 1 96.44 100 PRO A O 1
ATOM 751 N N . THR A 1 101 ? -3.193 -37.031 -9.461 1 96.5 101 THR A N 1
ATOM 752 C CA . THR A 1 101 ? -1.881 -36.844 -8.852 1 96.5 101 THR A CA 1
ATOM 753 C C . THR A 1 101 ? -1.581 -37.969 -7.863 1 96.5 101 THR A C 1
ATOM 755 O O . THR A 1 101 ? -2.498 -38.562 -7.285 1 96.5 101 THR A O 1
ATOM 758 N N . PRO A 1 102 ? -0.311 -38.438 -7.738 1 95.38 102 PRO A N 1
ATOM 759 C CA . PRO A 1 102 ? 0.049 -39.344 -6.641 1 95.38 102 PRO A CA 1
ATOM 760 C C . PRO A 1 102 ? -0.062 -38.656 -5.27 1 95.38 102 PRO A C 1
ATOM 762 O O . PRO A 1 102 ? -0.189 -37.438 -5.188 1 95.38 102 PRO A O 1
ATOM 765 N N . PRO A 1 103 ? -0.04 -39.406 -4.168 1 94.38 103 PRO A N 1
ATOM 766 C CA . PRO A 1 103 ? -0.228 -38.875 -2.822 1 94.38 103 PRO A CA 1
ATOM 767 C C . PRO A 1 103 ? 0.843 -37.844 -2.447 1 94.38 103 PRO A C 1
ATOM 769 O O . PRO A 1 103 ? 0.594 -36.938 -1.628 1 94.38 103 PRO A O 1
ATOM 772 N N . GLU A 1 104 ? 2.023 -37.906 -3.131 1 94.81 104 GLU A N 1
ATOM 773 C CA . GLU A 1 104 ? 3.145 -37.062 -2.762 1 94.81 104 GLU A CA 1
ATOM 774 C C . GLU A 1 104 ? 3.049 -35.688 -3.455 1 94.81 104 GLU A C 1
ATOM 776 O O . GLU A 1 104 ? 3.807 -34.781 -3.141 1 94.81 104 GLU A O 1
ATOM 781 N N . VAL A 1 105 ? 2.15 -35.594 -4.391 1 96.44 105 VAL A N 1
ATOM 782 C CA . VAL A 1 105 ? 1.94 -34.344 -5.102 1 96.44 105 VAL A CA 1
ATOM 783 C C . VAL A 1 105 ? 0.494 -33.875 -4.926 1 96.44 105 VAL A C 1
ATOM 785 O O . VAL A 1 105 ? -0.44 -34.625 -5.242 1 96.44 105 VAL A O 1
ATOM 788 N N . VAL A 1 106 ? 0.344 -32.688 -4.402 1 96.19 106 VAL A N 1
ATOM 789 C CA . VAL A 1 106 ? -0.991 -32.156 -4.141 1 96.19 106 VAL A CA 1
ATOM 790 C C . VAL A 1 106 ? -1.204 -30.875 -4.945 1 96.19 106 VAL A C 1
ATOM 792 O O . VAL A 1 106 ? -0.415 -29.938 -4.844 1 96.19 106 VAL A O 1
ATOM 795 N N . PHE A 1 107 ? -2.201 -30.891 -5.805 1 97.94 107 PHE A N 1
ATOM 796 C CA . PHE A 1 107 ? -2.719 -29.688 -6.434 1 97.94 107 PHE A CA 1
ATOM 797 C C . PHE A 1 107 ? -3.982 -29.203 -5.73 1 97.94 107 PHE A C 1
ATOM 799 O O . PHE A 1 107 ? -4.926 -29.969 -5.547 1 97.94 107 PHE A O 1
ATOM 806 N N . ARG A 1 108 ? -3.932 -27.984 -5.336 1 97.5 108 ARG A N 1
ATOM 807 C CA . ARG A 1 108 ? -5.082 -27.438 -4.625 1 97.5 108 ARG A CA 1
ATOM 808 C C . ARG A 1 108 ? -5.465 -26.062 -5.176 1 97.5 108 ARG A C 1
ATOM 810 O O . ARG A 1 108 ? -4.594 -25.219 -5.414 1 97.5 108 ARG A O 1
ATOM 817 N N . GLU A 1 109 ? -6.738 -25.922 -5.406 1 98.31 109 GLU A N 1
ATOM 818 C CA . GLU A 1 109 ? -7.227 -24.594 -5.773 1 98.31 109 GLU A CA 1
ATOM 819 C C . GLU A 1 109 ? -7.184 -23.641 -4.582 1 98.31 109 GLU A C 1
ATOM 821 O O . GLU A 1 109 ? -7.598 -24 -3.479 1 98.31 109 GLU A O 1
ATOM 826 N N . LEU A 1 110 ? -6.613 -22.516 -4.785 1 98.06 110 LEU A N 1
ATOM 827 C CA . LEU A 1 110 ? -6.707 -21.438 -3.816 1 98.06 110 LEU A CA 1
ATOM 828 C C . LEU A 1 110 ? -7.992 -20.641 -4.016 1 98.06 110 LEU A C 1
ATOM 830 O O . LEU A 1 110 ? -8.141 -19.922 -5.008 1 98.06 110 LEU A O 1
ATOM 834 N N . LEU A 1 111 ? -8.883 -20.797 -3.049 1 97.5 111 LEU A N 1
ATOM 835 C CA . LEU A 1 111 ? -10.156 -20.094 -3.135 1 97.5 111 LEU A CA 1
ATOM 836 C C . LEU A 1 111 ? -10.039 -18.688 -2.576 1 97.5 111 LEU A C 1
ATOM 838 O O . LEU A 1 111 ? -9.352 -18.453 -1.578 1 97.5 111 LEU A O 1
ATOM 842 N N . GLY A 1 112 ? -10.719 -17.766 -3.232 1 97.56 112 GLY A N 1
ATOM 843 C CA . GLY A 1 112 ? -10.734 -16.422 -2.697 1 97.56 112 GLY A CA 1
ATOM 844 C C . GLY A 1 112 ? -10.195 -15.391 -3.668 1 97.56 112 GLY A C 1
ATOM 845 O O . GLY A 1 112 ? -9.812 -14.289 -3.264 1 97.56 112 GLY A O 1
ATOM 846 N N . SER A 1 113 ? -10.031 -15.672 -4.914 1 97.44 113 SER A N 1
ATOM 847 C CA . SER A 1 113 ? -9.617 -14.719 -5.941 1 97.44 113 SER A CA 1
ATOM 848 C C . SER A 1 113 ? -10.516 -14.82 -7.176 1 97.44 113 SER A C 1
ATOM 850 O O . SER A 1 113 ? -11.07 -15.875 -7.461 1 97.44 113 SER A O 1
ATOM 852 N N . LYS A 1 114 ? -10.695 -13.711 -7.883 1 97.38 114 LYS A N 1
ATOM 853 C CA . LYS A 1 114 ? -11.578 -13.602 -9.039 1 97.38 114 LYS A CA 1
ATOM 854 C C . LYS A 1 114 ? -11.07 -14.445 -10.203 1 97.38 114 LYS A C 1
ATOM 856 O O . LYS A 1 114 ? -11.859 -14.992 -10.977 1 97.38 114 LYS A O 1
ATOM 861 N N . ASN A 1 115 ? -9.773 -14.57 -10.266 1 96.94 115 ASN A N 1
ATOM 862 C CA . ASN A 1 115 ? -9.211 -15.234 -11.438 1 96.94 115 ASN A CA 1
ATOM 863 C C . ASN A 1 115 ? -8.672 -16.625 -11.094 1 96.94 115 ASN A C 1
ATOM 865 O O . ASN A 1 115 ? -8.039 -17.266 -11.93 1 96.94 115 ASN A O 1
ATOM 869 N N . GLY A 1 116 ? -8.812 -17 -9.828 1 97.38 116 GLY A N 1
ATOM 870 C CA . GLY A 1 116 ? -8.352 -18.312 -9.406 1 97.38 116 GLY A CA 1
ATOM 871 C C . GLY A 1 116 ? -6.977 -18.281 -8.758 1 97.38 116 GLY A C 1
ATOM 872 O O . GLY A 1 116 ? -6.406 -17.203 -8.555 1 97.38 116 GLY A O 1
ATOM 873 N N . GLY A 1 117 ? -6.535 -19.438 -8.398 1 98.19 117 GLY A N 1
ATOM 874 C CA . GLY A 1 117 ? -5.238 -19.688 -7.789 1 98.19 117 GLY A CA 1
ATOM 875 C C . GLY A 1 117 ? -4.93 -21.156 -7.605 1 98.19 117 GLY A C 1
ATOM 876 O O . GLY A 1 117 ? -5.844 -21.984 -7.504 1 98.19 117 GLY A O 1
ATOM 877 N N . THR A 1 118 ? -3.676 -21.438 -7.629 1 98.62 118 THR A N 1
ATOM 878 C CA . THR A 1 118 ? -3.248 -22.828 -7.527 1 98.62 118 THR A CA 1
ATOM 879 C C . THR A 1 118 ? -2.096 -22.969 -6.535 1 98.62 118 THR A C 1
ATOM 881 O O . THR A 1 118 ? -1.153 -22.172 -6.555 1 98.62 118 THR A O 1
ATOM 884 N N . LEU A 1 119 ? -2.217 -23.844 -5.66 1 98.31 119 LEU A N 1
ATOM 885 C CA . LEU A 1 119 ? -1.158 -24.312 -4.77 1 98.31 119 LEU A CA 1
ATOM 886 C C . LEU A 1 119 ? -0.689 -25.703 -5.16 1 98.31 119 LEU A C 1
ATOM 888 O O . LEU A 1 119 ? -1.507 -26.578 -5.457 1 98.31 119 LEU A O 1
ATOM 892 N N . VAL A 1 120 ? 0.621 -25.891 -5.309 1 98.06 120 VAL A N 1
ATOM 893 C CA . VAL A 1 120 ? 1.185 -27.219 -5.543 1 98.06 120 VAL A CA 1
ATOM 894 C C . VAL A 1 120 ? 2.137 -27.594 -4.406 1 98.06 120 VAL A C 1
ATOM 896 O O . VAL A 1 120 ? 3.053 -26.828 -4.09 1 98.06 120 VAL A O 1
ATOM 899 N N . ARG A 1 121 ? 1.884 -28.688 -3.783 1 96.62 121 ARG A N 1
ATOM 900 C CA . ARG A 1 121 ? 2.764 -29.203 -2.74 1 96.62 121 ARG A CA 1
ATOM 901 C C . ARG A 1 121 ? 3.4 -30.516 -3.162 1 96.62 121 ARG A C 1
ATOM 903 O O . ARG A 1 121 ? 2.699 -31.469 -3.539 1 96.62 121 ARG A O 1
ATOM 910 N N . VAL A 1 122 ? 4.707 -30.547 -3.191 1 96.25 122 VAL A N 1
ATOM 911 C CA . VAL A 1 122 ? 5.465 -31.75 -3.551 1 96.25 122 VAL A CA 1
ATOM 912 C C . VAL A 1 122 ? 6.184 -32.281 -2.32 1 96.25 122 VAL A C 1
ATOM 914 O O . VAL A 1 122 ? 7.035 -31.609 -1.74 1 96.25 122 VAL A O 1
ATOM 917 N N . LEU A 1 123 ? 5.77 -33.406 -1.972 1 92.62 123 LEU A N 1
ATOM 918 C CA . LEU A 1 123 ? 6.301 -34.062 -0.781 1 92.62 123 LEU A CA 1
ATOM 919 C C . LEU A 1 123 ? 7.305 -35.156 -1.157 1 92.62 123 LEU A C 1
ATOM 921 O O . LEU A 1 123 ? 7.086 -36.344 -0.877 1 92.62 123 LEU A O 1
ATOM 925 N N . ARG A 1 124 ? 8.297 -34.719 -1.967 1 87.19 124 ARG A N 1
ATOM 926 C CA . ARG A 1 124 ? 9.352 -35.625 -2.381 1 87.19 124 ARG A CA 1
ATOM 927 C C . ARG A 1 124 ? 10.711 -35.188 -1.85 1 87.19 124 ARG A C 1
ATOM 929 O O . ARG A 1 124 ? 11.031 -34 -1.876 1 87.19 124 ARG A O 1
ATOM 936 N N . GLY A 1 125 ? 11.43 -36.031 -1.163 1 81 125 GLY A N 1
ATOM 937 C CA . GLY A 1 125 ? 12.758 -35.688 -0.693 1 81 125 GLY A CA 1
ATOM 938 C C . GLY A 1 125 ? 12.789 -35.281 0.76 1 81 125 GLY A C 1
ATOM 939 O O . GLY A 1 125 ? 11.883 -35.594 1.529 1 81 125 GLY A O 1
ATOM 940 N N . ALA A 1 126 ? 13.805 -34.438 1.062 1 84.25 126 ALA A N 1
ATOM 941 C CA . ALA A 1 126 ? 14.047 -34.062 2.447 1 84.25 126 ALA A CA 1
ATOM 942 C C . ALA A 1 126 ? 13.141 -32.906 2.857 1 84.25 126 ALA A C 1
ATOM 944 O O . ALA A 1 126 ? 12.664 -32.844 3.99 1 84.25 126 ALA A O 1
ATOM 945 N N . ARG A 1 127 ? 12.875 -32 1.809 1 89.69 127 ARG A N 1
ATOM 946 C CA . ARG A 1 127 ? 12.008 -30.875 2.082 1 89.69 127 ARG A CA 1
ATOM 947 C C . ARG A 1 127 ? 10.898 -30.766 1.039 1 89.69 127 ARG A C 1
ATOM 949 O O . ARG A 1 127 ? 11.141 -30.969 -0.152 1 89.69 127 ARG A O 1
ATOM 956 N N . PRO A 1 128 ? 9.766 -30.422 1.553 1 94.25 128 PRO A N 1
ATOM 957 C CA . PRO A 1 128 ? 8.688 -30.188 0.583 1 94.25 128 PRO A CA 1
ATOM 958 C C . PRO A 1 128 ? 8.938 -28.953 -0.29 1 94.25 128 PRO A C 1
ATOM 960 O O . PRO A 1 128 ? 9.727 -28.078 0.079 1 94.25 128 PRO A O 1
ATOM 963 N N . VAL A 1 129 ? 8.375 -28.938 -1.468 1 96.25 129 VAL A N 1
ATOM 964 C CA . VAL A 1 129 ? 8.359 -27.781 -2.348 1 96.25 129 VAL A CA 1
ATOM 965 C C . VAL A 1 129 ? 6.926 -27.266 -2.508 1 96.25 129 VAL A C 1
ATOM 967 O O . VAL A 1 129 ? 6.004 -28.062 -2.709 1 96.25 129 VAL A O 1
ATOM 970 N N . LEU A 1 130 ? 6.801 -26.016 -2.338 1 96.75 130 LEU A N 1
ATOM 971 C CA . LEU A 1 130 ? 5.477 -25.406 -2.42 1 96.75 130 LEU A CA 1
ATOM 972 C C . LEU A 1 130 ? 5.449 -24.312 -3.482 1 96.75 130 LEU A C 1
ATOM 974 O O . LEU A 1 130 ? 6.148 -23.297 -3.359 1 96.75 130 LEU A O 1
ATOM 978 N N . TYR A 1 131 ? 4.715 -24.531 -4.566 1 97.88 131 TYR A N 1
ATOM 979 C CA . TYR A 1 131 ? 4.352 -23.438 -5.461 1 97.88 131 TYR A CA 1
ATOM 980 C C . TYR A 1 131 ? 3.178 -22.641 -4.902 1 97.88 131 TYR A C 1
ATOM 982 O O . TYR A 1 131 ? 2.098 -23.188 -4.684 1 97.88 131 TYR A O 1
ATOM 990 N N . ILE A 1 132 ? 3.318 -21.281 -4.766 1 97.44 132 ILE A N 1
ATOM 991 C CA . ILE A 1 132 ? 2.361 -20.562 -3.928 1 97.44 132 ILE A CA 1
ATOM 992 C C . ILE A 1 132 ? 1.636 -19.516 -4.754 1 97.44 132 ILE A C 1
ATOM 994 O O . ILE A 1 132 ? 0.821 -18.75 -4.227 1 97.44 132 ILE A O 1
ATOM 998 N N . ASP A 1 133 ? 1.835 -19.375 -5.938 1 96.62 133 ASP A N 1
ATOM 999 C CA . ASP A 1 133 ? 1.125 -18.5 -6.871 1 96.62 133 ASP A CA 1
ATOM 1000 C C . ASP A 1 133 ? 1.339 -17.031 -6.527 1 96.62 133 ASP A C 1
ATOM 1002 O O . ASP A 1 133 ? 2.479 -16.578 -6.398 1 96.62 133 ASP A O 1
ATOM 1006 N N . GLU A 1 134 ? 0.24 -16.156 -6.32 1 96.12 134 GLU A N 1
ATOM 1007 C CA . GLU A 1 134 ? 0.353 -14.719 -6.52 1 96.12 134 GLU A CA 1
ATOM 1008 C C . GLU A 1 134 ? 0.403 -13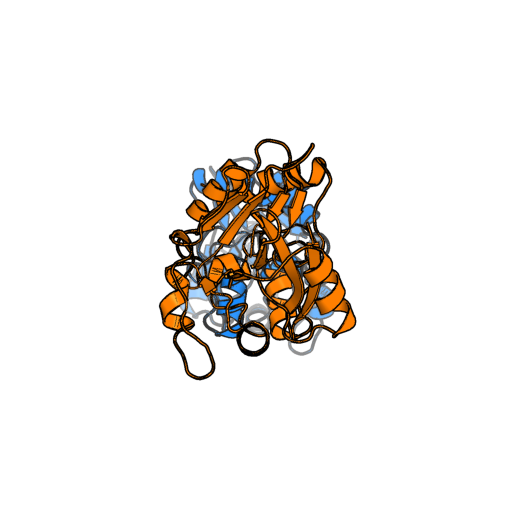.977 -5.188 1 96.12 134 GLU A C 1
ATOM 1010 O O . GLU A 1 134 ? 0.907 -12.852 -5.117 1 96.12 134 GLU A O 1
ATOM 1015 N N . LEU A 1 135 ? -0.158 -14.492 -4.109 1 97 135 LEU A N 1
ATOM 1016 C CA . LEU A 1 135 ? -0.414 -13.656 -2.938 1 97 135 LEU A CA 1
ATOM 1017 C C . LEU A 1 135 ? 0.893 -13.242 -2.271 1 97 135 LEU A C 1
ATOM 1019 O O . LEU A 1 135 ? 1.016 -12.109 -1.789 1 97 135 LEU A O 1
ATOM 1023 N N . LEU A 1 136 ? 1.863 -14.141 -2.264 1 96.69 136 LEU A N 1
ATOM 1024 C CA . LEU A 1 136 ? 3.227 -13.875 -1.821 1 96.69 136 LEU A CA 1
ATOM 1025 C C . LEU A 1 136 ? 4.188 -13.844 -3.006 1 96.69 136 LEU A C 1
ATOM 1027 O O . LEU A 1 136 ? 4.164 -14.742 -3.852 1 96.69 136 LEU A O 1
ATOM 1031 N N . GLY A 1 137 ? 4.906 -12.781 -3.068 1 94.94 137 GLY A N 1
ATOM 1032 C CA . GLY A 1 137 ? 5.91 -12.688 -4.121 1 94.94 137 GLY A CA 1
ATOM 1033 C C . GLY A 1 137 ? 7.301 -12.406 -3.592 1 94.94 137 GLY A C 1
ATOM 1034 O O . GLY A 1 137 ? 7.469 -12.062 -2.418 1 94.94 137 GLY A O 1
ATOM 1035 N N . ASN A 1 138 ? 8.25 -12.625 -4.461 1 96.38 138 ASN A N 1
ATOM 1036 C CA . ASN A 1 138 ? 9.648 -12.32 -4.188 1 96.38 138 ASN A CA 1
ATOM 1037 C C . ASN A 1 138 ? 10.328 -11.648 -5.379 1 96.38 138 ASN A C 1
ATOM 1039 O O . ASN A 1 138 ? 11.406 -12.062 -5.797 1 96.38 138 ASN A O 1
ATOM 1043 N N . GLN A 1 139 ? 9.625 -10.68 -5.895 1 94.75 139 GLN A N 1
ATOM 1044 C CA . GLN A 1 139 ? 10.141 -9.953 -7.051 1 94.75 139 GLN A CA 1
ATOM 1045 C C . GLN A 1 139 ? 11.344 -9.094 -6.672 1 94.75 139 GLN A C 1
ATOM 1047 O O . GLN A 1 139 ? 11.305 -8.367 -5.672 1 94.75 139 GLN A O 1
ATOM 1052 N N . ALA A 1 140 ? 12.359 -9.156 -7.535 1 92.88 140 ALA A N 1
ATOM 1053 C CA . ALA A 1 140 ? 13.586 -8.406 -7.266 1 92.88 140 ALA A CA 1
ATOM 1054 C C . ALA A 1 140 ? 13.367 -6.91 -7.465 1 92.88 140 ALA A C 1
ATOM 1056 O O . ALA A 1 140 ? 14.094 -6.09 -6.898 1 92.88 140 ALA A O 1
ATOM 1057 N N . ALA A 1 141 ? 12.461 -6.574 -8.32 1 92.56 141 ALA A N 1
ATOM 1058 C CA . ALA A 1 141 ? 12.109 -5.188 -8.617 1 92.56 141 ALA A CA 1
ATOM 1059 C C . ALA A 1 141 ? 10.633 -5.055 -8.953 1 92.56 141 ALA A C 1
ATOM 1061 O O . ALA A 1 141 ? 9.984 -6.031 -9.344 1 92.56 141 ALA A O 1
ATOM 1062 N N . PRO A 1 142 ? 10.094 -3.762 -8.742 1 92.44 142 PRO A N 1
ATOM 1063 C CA . PRO A 1 142 ? 8.734 -3.539 -9.242 1 92.44 142 PRO A CA 1
ATOM 1064 C C . PRO A 1 142 ? 8.641 -3.617 -10.766 1 92.44 142 PRO A C 1
ATOM 1066 O O . PRO A 1 142 ? 9.672 -3.609 -11.453 1 92.44 142 PRO A O 1
ATOM 1069 N N . PRO A 1 143 ? 7.422 -3.768 -11.25 1 90.81 143 PRO A N 1
ATOM 1070 C CA . PRO A 1 143 ? 7.25 -3.762 -12.711 1 90.81 143 PRO A CA 1
ATOM 1071 C C . PRO A 1 143 ? 7.82 -2.504 -13.359 1 90.81 143 PRO A C 1
ATOM 1073 O O . PRO A 1 143 ? 7.812 -1.431 -12.758 1 90.81 143 PRO A O 1
ATOM 1076 N N . PRO A 1 144 ? 8.258 -2.607 -14.602 1 88.38 144 PRO A N 1
ATOM 1077 C CA . PRO A 1 144 ? 8.93 -1.487 -15.266 1 88.38 144 PRO A CA 1
ATOM 1078 C C . PRO A 1 144 ? 7.961 -0.38 -15.672 1 88.38 144 PRO A C 1
ATOM 1080 O O . PRO A 1 144 ? 8.359 0.783 -15.781 1 88.38 144 PRO A O 1
ATOM 1083 N N . HIS A 1 145 ? 6.719 -0.692 -16.031 1 89.25 145 HIS A N 1
ATOM 1084 C CA . HIS A 1 145 ? 5.75 0.339 -16.391 1 89.25 145 HIS A CA 1
ATOM 1085 C C . HIS A 1 145 ? 5.582 1.352 -15.266 1 89.25 145 HIS A C 1
ATOM 1087 O O . HIS A 1 145 ? 5.316 0.976 -14.125 1 89.25 145 HIS A O 1
ATOM 1093 N N . PRO A 1 146 ? 5.652 2.629 -15.562 1 89.62 146 PRO A N 1
ATOM 1094 C CA . PRO A 1 146 ? 5.676 3.648 -14.508 1 89.62 146 PRO A CA 1
ATOM 1095 C C . PRO A 1 146 ? 4.453 3.59 -13.602 1 89.62 146 PRO A C 1
ATOM 1097 O O . PRO A 1 146 ? 4.566 3.789 -12.391 1 89.62 146 PRO A O 1
ATOM 1100 N N . PHE A 1 147 ? 3.32 3.35 -14.203 1 89.75 147 PHE A N 1
ATOM 1101 C CA . PHE A 1 147 ? 2.084 3.275 -13.438 1 89.75 147 PHE A CA 1
ATOM 1102 C C . PHE A 1 147 ? 2.15 2.146 -12.414 1 89.75 147 PHE A C 1
ATOM 1104 O O . PHE A 1 147 ? 1.906 2.363 -11.227 1 89.75 147 PHE A O 1
ATOM 1111 N N . TRP A 1 148 ? 2.559 0.966 -12.867 1 89.62 148 TRP A N 1
ATOM 1112 C CA . TRP A 1 148 ? 2.602 -0.197 -11.984 1 89.62 148 TRP A CA 1
ATOM 1113 C C . TRP A 1 148 ? 3.791 -0.117 -11.031 1 89.62 148 TRP A C 1
ATOM 1115 O O . TRP A 1 148 ? 3.713 -0.576 -9.891 1 89.62 148 TRP A O 1
ATOM 1125 N N . LYS A 1 149 ? 4.801 0.423 -11.555 1 92 149 LYS A N 1
ATOM 1126 C CA . LYS A 1 149 ? 5.949 0.659 -10.688 1 92 149 LYS A CA 1
ATOM 1127 C C . LYS A 1 149 ? 5.559 1.487 -9.469 1 92 149 LYS A C 1
ATOM 1129 O O . LYS A 1 149 ? 5.898 1.136 -8.336 1 92 149 LYS A O 1
ATOM 1134 N N . PHE A 1 150 ? 4.828 2.562 -9.703 1 92.81 150 PHE A N 1
ATOM 1135 C CA . PHE A 1 150 ? 4.363 3.434 -8.633 1 92.81 150 PHE A CA 1
ATOM 1136 C C . PHE A 1 150 ? 3.395 2.695 -7.715 1 92.81 150 PHE A C 1
ATOM 1138 O O . PHE A 1 150 ? 3.518 2.76 -6.492 1 92.81 150 PHE A O 1
ATOM 1145 N N . ALA A 1 151 ? 2.432 1.98 -8.234 1 92.5 151 ALA A N 1
ATOM 1146 C CA . ALA A 1 151 ? 1.445 1.248 -7.445 1 92.5 151 ALA A CA 1
ATOM 1147 C C . ALA A 1 151 ? 2.121 0.215 -6.547 1 92.5 151 ALA A C 1
ATOM 1149 O O . ALA A 1 151 ? 1.776 0.089 -5.371 1 92.5 151 ALA A O 1
ATOM 1150 N N . PHE A 1 152 ? 3.115 -0.517 -7.094 1 94 152 PHE A N 1
ATOM 1151 C CA . PHE A 1 152 ? 3.844 -1.512 -6.316 1 94 152 PHE A CA 1
ATOM 1152 C C . PHE A 1 152 ? 4.656 -0.847 -5.211 1 94 152 PHE A C 1
ATOM 1154 O O . PHE A 1 152 ? 4.773 -1.385 -4.109 1 94 152 PHE A O 1
ATOM 1161 N N . TRP A 1 153 ? 5.121 0.309 -5.574 1 93.06 153 TRP A N 1
ATOM 1162 C CA . TRP A 1 153 ? 5.949 1.05 -4.625 1 93.06 153 TRP A CA 1
ATOM 1163 C C . TRP A 1 153 ? 5.117 1.532 -3.441 1 93.06 153 TRP A C 1
ATOM 1165 O O . TRP A 1 153 ? 5.48 1.3 -2.285 1 93.06 153 TRP A O 1
ATOM 1175 N N . VAL A 1 154 ? 3.975 2.064 -3.6 1 92.88 154 VAL A N 1
ATOM 1176 C CA . VAL A 1 154 ? 3.195 2.648 -2.514 1 92.88 154 VAL A CA 1
ATOM 1177 C C . VAL A 1 154 ? 2.488 1.543 -1.731 1 92.88 154 VAL A C 1
ATOM 1179 O O . VAL A 1 154 ? 2.162 1.717 -0.555 1 92.88 154 VAL A O 1
ATOM 1182 N N . SER A 1 155 ? 2.27 0.47 -2.416 1 94.62 155 SER A N 1
ATOM 1183 C CA . SER A 1 155 ? 1.603 -0.635 -1.735 1 94.62 155 SER A CA 1
ATOM 1184 C C . SER A 1 155 ? 2.6 -1.488 -0.959 1 94.62 155 SER A C 1
ATOM 1186 O O . SER A 1 155 ? 2.207 -2.311 -0.129 1 94.62 155 SER A O 1
ATOM 1188 N N . GLY A 1 156 ? 3.844 -1.323 -1.309 1 93.62 156 GLY A N 1
ATOM 1189 C CA . GLY A 1 156 ? 4.867 -2.143 -0.685 1 93.62 156 GLY A CA 1
ATOM 1190 C C . GLY A 1 156 ? 4.863 -3.578 -1.175 1 93.62 156 GLY A C 1
ATOM 1191 O O . GLY A 1 156 ? 5.141 -4.504 -0.407 1 93.62 156 GLY A O 1
ATOM 1192 N N . SER A 1 157 ? 4.562 -3.764 -2.424 1 95.69 157 SER A N 1
ATOM 1193 C CA . SER A 1 157 ? 4.395 -5.102 -2.98 1 95.69 157 SER A CA 1
ATOM 1194 C C . SER A 1 157 ? 5.711 -5.641 -3.533 1 95.69 157 SER A C 1
ATOM 1196 O O . SER A 1 157 ? 5.812 -6.824 -3.863 1 95.69 157 SER A O 1
ATOM 1198 N N . ALA A 1 158 ? 6.734 -4.891 -3.691 1 94.25 158 ALA A N 1
ATOM 1199 C CA . ALA A 1 158 ? 8.078 -5.215 -4.172 1 94.25 158 ALA A CA 1
ATOM 1200 C C . ALA A 1 158 ? 9.086 -4.152 -3.74 1 94.25 158 ALA A C 1
ATOM 1202 O O . ALA A 1 158 ? 8.703 -3.033 -3.393 1 94.25 158 ALA A O 1
ATOM 1203 N N . PRO A 1 159 ? 10.367 -4.48 -3.551 1 94.81 159 PRO A N 1
ATOM 1204 C CA . PRO A 1 159 ? 11.031 -5.738 -3.904 1 94.81 159 PRO A CA 1
ATOM 1205 C C . PRO A 1 159 ? 11.055 -6.738 -2.748 1 94.81 159 PRO A C 1
ATOM 1207 O O . PRO A 1 159 ? 10.75 -6.371 -1.607 1 94.81 159 PRO A O 1
ATOM 1210 N N . GLY A 1 160 ? 11.352 -8.023 -3.08 1 95.81 160 GLY A N 1
ATOM 1211 C CA . GLY A 1 160 ? 11.602 -9.039 -2.076 1 95.81 160 GLY A CA 1
ATOM 1212 C C . GLY A 1 160 ? 10.352 -9.773 -1.638 1 95.81 160 GLY A C 1
ATOM 1213 O O . GLY A 1 160 ? 9.312 -9.695 -2.305 1 95.81 160 GLY A O 1
ATOM 1214 N N . LEU A 1 161 ? 10.523 -10.539 -0.59 1 97.12 161 LEU A N 1
ATOM 1215 C CA . LEU A 1 161 ? 9.414 -11.312 -0.044 1 97.12 161 LEU A CA 1
ATOM 1216 C C . LEU A 1 161 ? 8.383 -10.391 0.599 1 97.12 161 LEU A C 1
ATOM 1218 O O . LEU A 1 161 ? 8.633 -9.812 1.659 1 97.12 161 LEU A O 1
ATOM 1222 N N . ARG A 1 162 ? 7.258 -10.227 -0.132 1 96.38 162 ARG A N 1
ATOM 1223 C CA . ARG A 1 162 ? 6.184 -9.328 0.278 1 96.38 162 ARG A CA 1
ATOM 1224 C C . ARG A 1 162 ? 4.816 -9.922 -0.054 1 96.38 162 ARG A C 1
ATOM 1226 O O . ARG A 1 162 ? 4.699 -10.75 -0.958 1 96.38 162 ARG A O 1
ATOM 1233 N N . ILE A 1 163 ? 3.85 -9.453 0.76 1 96.75 163 ILE A N 1
ATOM 1234 C CA . ILE A 1 163 ? 2.484 -9.625 0.273 1 96.75 163 ILE A CA 1
ATOM 1235 C C . ILE A 1 163 ? 2.283 -8.805 -1 1 96.75 163 ILE A C 1
ATOM 1237 O O . ILE A 1 163 ? 2.645 -7.625 -1.05 1 96.75 163 ILE A O 1
ATOM 1241 N N . ASN A 1 164 ? 1.85 -9.5 -2.025 1 95.94 164 ASN A N 1
ATOM 1242 C CA . ASN A 1 164 ? 1.41 -8.758 -3.203 1 95.94 164 ASN A CA 1
ATOM 1243 C C . ASN A 1 164 ? 0.086 -8.039 -2.953 1 95.94 164 ASN A C 1
ATOM 1245 O O . ASN A 1 164 ? -0.982 -8.586 -3.242 1 95.94 164 ASN A O 1
ATOM 1249 N N . ARG A 1 165 ? 0.13 -6.812 -2.539 1 95.06 165 ARG A N 1
ATOM 1250 C CA . ARG A 1 165 ? -1.061 -6.074 -2.129 1 95.06 165 ARG A CA 1
ATOM 1251 C C . ARG A 1 165 ? -1.889 -5.656 -3.338 1 95.06 165 ARG A C 1
ATOM 1253 O O . ARG A 1 165 ? -3.09 -5.406 -3.219 1 95.06 165 ARG A O 1
ATOM 1260 N N . ILE A 1 166 ? -1.2 -5.555 -4.465 1 93.5 166 ILE A N 1
ATOM 1261 C CA . ILE A 1 166 ? -1.932 -5.281 -5.699 1 93.5 166 ILE A CA 1
ATOM 1262 C C . ILE A 1 166 ? -2.846 -6.457 -6.027 1 93.5 166 ILE A C 1
ATOM 1264 O O . ILE A 1 166 ? -4.047 -6.277 -6.246 1 93.5 166 ILE A O 1
ATOM 1268 N N . PHE A 1 167 ? -2.271 -7.66 -6.008 1 95.06 167 PHE A N 1
ATOM 1269 C CA . PHE A 1 167 ? -3.084 -8.852 -6.199 1 95.06 167 PHE A CA 1
ATOM 1270 C C . PHE A 1 167 ? -4.176 -8.945 -5.141 1 95.06 167 PHE A C 1
ATOM 1272 O O . PHE A 1 167 ? -5.344 -9.164 -5.465 1 95.06 167 PHE A O 1
ATOM 1279 N N . LYS A 1 168 ? -3.812 -8.742 -3.898 1 96.25 168 LYS A N 1
ATOM 1280 C CA . LYS A 1 168 ? -4.73 -8.836 -2.766 1 96.25 168 LYS A CA 1
ATOM 1281 C C . LYS A 1 168 ? -5.922 -7.898 -2.941 1 96.25 168 LYS A C 1
ATOM 1283 O O . LYS A 1 168 ? -7.07 -8.305 -2.777 1 96.25 168 LYS A O 1
ATOM 1288 N N . THR A 1 169 ? -5.668 -6.637 -3.387 1 94.25 169 THR A N 1
ATOM 1289 C CA . THR A 1 169 ? -6.699 -5.602 -3.4 1 94.25 169 THR A CA 1
ATOM 1290 C C . THR A 1 169 ? -7.523 -5.676 -4.684 1 94.25 169 THR A C 1
ATOM 1292 O O . THR A 1 169 ? -8.734 -5.445 -4.664 1 94.25 169 THR A O 1
ATOM 1295 N N . VAL A 1 170 ? -6.922 -6.098 -5.758 1 93.88 170 VAL A N 1
ATOM 1296 C CA . VAL A 1 170 ? -7.574 -5.984 -7.062 1 93.88 170 VAL A CA 1
ATOM 1297 C C . VAL A 1 170 ? -8.234 -7.309 -7.426 1 93.88 170 VAL A C 1
ATOM 1299 O O . VAL A 1 170 ? -9.32 -7.328 -8.008 1 93.88 170 VAL A O 1
ATOM 1302 N N . LEU A 1 171 ? -7.609 -8.398 -6.992 1 96.25 171 LEU A N 1
ATOM 1303 C CA . LEU A 1 171 ? -8.055 -9.664 -7.555 1 96.25 171 LEU A CA 1
ATOM 1304 C C . LEU A 1 171 ? -8.617 -10.57 -6.469 1 96.25 171 LEU A C 1
ATOM 1306 O O . LEU A 1 171 ? -9.438 -11.453 -6.75 1 96.25 171 LEU A O 1
ATOM 1310 N N . CYS A 1 172 ? -8.258 -10.367 -5.25 1 97.19 172 CYS A N 1
ATOM 1311 C CA . CYS A 1 172 ? -8.742 -11.25 -4.195 1 97.19 172 CYS A CA 1
ATOM 1312 C C . CYS A 1 172 ? -10.102 -10.797 -3.678 1 97.19 172 CYS A C 1
ATOM 1314 O O . CYS A 1 172 ? -10.344 -9.594 -3.529 1 97.19 172 CYS A O 1
ATOM 1316 N N . THR A 1 173 ? -10.969 -11.75 -3.471 1 96.56 173 THR A N 1
ATOM 1317 C CA . THR A 1 173 ? -12.25 -11.516 -2.816 1 96.56 173 THR A CA 1
ATOM 1318 C C . THR A 1 173 ? -12.18 -11.898 -1.342 1 96.56 173 THR A C 1
ATOM 1320 O O . THR A 1 173 ? -12.82 -11.266 -0.5 1 96.56 173 THR A O 1
ATOM 1323 N N . GLU A 1 174 ? -11.398 -12.891 -1.04 1 97.44 174 GLU A N 1
ATOM 1324 C CA . GLU A 1 174 ? -11.172 -13.367 0.321 1 97.44 174 GLU A CA 1
ATOM 1325 C C . GLU A 1 174 ? -9.688 -13.641 0.57 1 97.44 174 GLU A C 1
ATOM 1327 O O . GLU A 1 174 ? -9.281 -14.797 0.718 1 97.44 174 GLU A O 1
ATOM 1332 N N . PRO A 1 175 ? -8.93 -12.539 0.736 1 96.94 175 PRO A N 1
ATOM 1333 C CA . PRO A 1 175 ? -7.492 -12.742 0.913 1 96.94 175 PRO A CA 1
ATOM 1334 C C . PRO A 1 175 ? -7.156 -13.523 2.178 1 96.94 175 PRO A C 1
ATOM 1336 O O . PRO A 1 175 ? -6.176 -14.273 2.203 1 96.94 175 PRO A O 1
ATOM 1339 N N . GLY A 1 176 ? -7.957 -13.391 3.223 1 97.38 176 GLY A N 1
ATOM 1340 C CA . GLY A 1 176 ? -7.738 -14.164 4.434 1 97.38 176 GLY A CA 1
ATOM 1341 C C . GLY A 1 176 ? -7.832 -15.656 4.207 1 97.38 176 GLY A C 1
ATOM 1342 O O . GLY A 1 176 ? -7.078 -16.438 4.805 1 97.38 176 GLY A O 1
ATOM 1343 N N . ARG A 1 177 ? -8.758 -16.078 3.389 1 97.69 177 ARG A N 1
ATOM 1344 C CA . ARG A 1 177 ? -8.93 -17.484 3.07 1 97.69 177 ARG A CA 1
ATOM 1345 C C . ARG A 1 177 ? -7.703 -18.031 2.348 1 97.69 177 ARG A C 1
ATOM 1347 O O . ARG A 1 177 ? -7.227 -19.125 2.668 1 97.69 177 ARG A O 1
ATOM 1354 N N . ILE A 1 178 ? -7.203 -17.312 1.402 1 98.12 178 ILE A N 1
ATOM 1355 C CA . ILE A 1 178 ? -6 -17.719 0.688 1 98.12 178 ILE A CA 1
ATOM 1356 C C . ILE A 1 178 ? -4.836 -17.859 1.669 1 98.12 178 ILE A C 1
ATOM 1358 O O . ILE A 1 178 ? -4.129 -18.859 1.676 1 98.12 178 ILE A O 1
ATOM 1362 N N . ALA A 1 179 ? -4.676 -16.844 2.529 1 98 179 ALA A N 1
ATOM 1363 C CA . ALA A 1 179 ? -3.582 -16.812 3.496 1 98 179 ALA A CA 1
ATOM 1364 C C . ALA A 1 179 ? -3.652 -18.016 4.43 1 98 179 ALA A C 1
ATOM 1366 O O . ALA A 1 179 ? -2.633 -18.656 4.711 1 98 179 ALA A O 1
ATOM 1367 N N . ARG A 1 180 ? -4.84 -18.312 4.895 1 97.56 180 ARG A N 1
ATOM 1368 C CA . ARG A 1 180 ? -5 -19.453 5.801 1 97.56 180 ARG A CA 1
ATOM 1369 C C . ARG A 1 180 ? -4.609 -20.75 5.121 1 97.56 180 ARG A C 1
ATOM 1371 O O . ARG A 1 180 ? -3.939 -21.594 5.723 1 97.56 180 ARG A O 1
ATOM 1378 N N . THR A 1 181 ? -5.023 -20.906 3.898 1 97.31 181 THR A N 1
ATOM 1379 C CA . THR A 1 181 ? -4.668 -22.094 3.148 1 97.31 181 THR A CA 1
ATOM 1380 C C . THR A 1 181 ? -3.156 -22.219 2.99 1 97.31 181 THR A C 1
ATOM 1382 O O . THR A 1 181 ? -2.586 -23.297 3.158 1 97.31 181 THR A O 1
ATOM 1385 N N . LEU A 1 182 ? -2.484 -21.141 2.686 1 97.56 182 LEU A N 1
ATOM 1386 C CA . LEU A 1 182 ? -1.033 -21.141 2.539 1 97.56 182 LEU A CA 1
ATOM 1387 C C . LEU A 1 182 ? -0.352 -21.453 3.867 1 97.56 182 LEU A C 1
ATOM 1389 O O . LEU A 1 182 ? 0.614 -22.219 3.91 1 97.56 182 LEU A O 1
ATOM 1393 N N . LEU A 1 183 ? -0.89 -20.859 4.938 1 97 183 LEU A N 1
ATOM 1394 C CA . LEU A 1 183 ? -0.323 -21.094 6.262 1 97 183 LEU A CA 1
ATOM 1395 C C . LEU A 1 183 ? -0.355 -22.578 6.613 1 97 183 LEU A C 1
ATOM 1397 O O . LEU A 1 183 ? 0.622 -23.125 7.137 1 97 183 LEU A O 1
ATOM 1401 N N . GLU A 1 184 ? -1.417 -23.188 6.25 1 95.69 184 GLU A N 1
ATOM 1402 C CA . GLU A 1 184 ? -1.577 -24.609 6.535 1 95.69 184 GLU A CA 1
ATOM 1403 C C . GLU A 1 184 ? -0.572 -25.438 5.75 1 95.69 184 GLU A C 1
ATOM 1405 O O . GLU A 1 184 ? -0.284 -26.578 6.117 1 95.69 184 GLU A O 1
ATOM 1410 N N . SER A 1 185 ? -0.068 -24.875 4.73 1 95.12 185 SER A N 1
ATOM 1411 C CA . SER A 1 185 ? 0.778 -25.641 3.822 1 95.12 185 SER A CA 1
ATOM 1412 C C . SER A 1 185 ? 2.256 -25.406 4.117 1 95.12 185 SER A C 1
ATOM 1414 O O . SER A 1 185 ? 3.123 -25.969 3.445 1 95.12 185 SER A O 1
ATOM 1416 N N . LEU A 1 186 ? 2.574 -24.609 5.137 1 94.94 186 LEU A N 1
ATOM 1417 C CA . LEU A 1 186 ? 3.959 -24.25 5.414 1 94.94 186 LEU A CA 1
ATOM 1418 C C . LEU A 1 186 ? 4.621 -25.281 6.32 1 94.94 186 LEU A C 1
ATOM 1420 O O . LEU A 1 186 ? 5.805 -25.172 6.645 1 94.94 186 LEU A O 1
ATOM 1424 N N . GLU A 1 187 ? 3.875 -26.266 6.707 1 90.56 187 GLU A N 1
ATOM 1425 C CA . GLU A 1 187 ? 4.445 -27.312 7.559 1 90.56 187 GLU A CA 1
ATOM 1426 C C . GLU A 1 187 ? 5.633 -27.984 6.879 1 90.56 187 GLU A C 1
ATOM 1428 O O . GLU A 1 187 ? 5.574 -28.312 5.691 1 90.56 187 GLU A O 1
ATOM 1433 N N . GLY A 1 188 ? 6.785 -28.188 7.602 1 90.81 188 GLY A N 1
ATOM 1434 C CA . GLY A 1 188 ? 7.973 -28.859 7.09 1 90.81 188 GLY A CA 1
ATOM 1435 C C . GLY A 1 188 ? 8.977 -27.891 6.477 1 90.81 188 GLY A C 1
ATOM 1436 O O . GLY A 1 188 ? 9.93 -28.312 5.816 1 90.81 188 GLY A O 1
ATOM 1437 N N . GLU A 1 189 ? 8.781 -26.672 6.617 1 91.44 189 GLU A N 1
ATOM 1438 C CA . GLU A 1 189 ? 9.688 -25.625 6.133 1 91.44 189 GLU A CA 1
ATOM 1439 C C . GLU A 1 189 ? 10 -25.812 4.652 1 91.44 189 GLU A C 1
ATOM 1441 O O . GLU A 1 189 ? 11.156 -25.984 4.27 1 91.44 189 GLU A O 1
ATOM 1446 N N . PRO A 1 190 ? 9.008 -25.75 3.9 1 95.62 190 PRO A N 1
ATOM 1447 C CA . PRO A 1 190 ? 9.172 -26.047 2.475 1 95.62 190 PRO A CA 1
ATOM 1448 C C . PRO A 1 190 ? 9.984 -24.969 1.748 1 95.62 190 PRO A C 1
ATOM 1450 O O . PRO A 1 190 ? 10.141 -23.859 2.256 1 95.62 190 PRO A O 1
ATOM 1453 N N . ILE A 1 191 ? 10.531 -25.406 0.594 1 95.81 191 ILE A N 1
ATOM 1454 C CA . ILE A 1 191 ? 10.992 -24.438 -0.395 1 95.81 191 ILE A CA 1
ATOM 1455 C C . ILE A 1 191 ? 9.789 -23.766 -1.057 1 95.81 191 ILE A C 1
ATOM 1457 O O . ILE A 1 191 ? 8.891 -24.453 -1.555 1 95.81 191 ILE A O 1
ATOM 1461 N N . LEU A 1 192 ? 9.734 -22.469 -1.028 1 96.94 192 LEU A N 1
ATOM 1462 C CA . LEU A 1 192 ? 8.609 -21.734 -1.598 1 96.94 192 LEU A CA 1
ATOM 1463 C C . LEU A 1 192 ? 8.93 -21.266 -3.014 1 96.94 192 LEU A C 1
ATOM 1465 O O . LEU A 1 192 ? 9.977 -20.672 -3.252 1 96.94 192 LEU A O 1
ATOM 1469 N N . VAL A 1 193 ? 8.047 -21.562 -3.922 1 97.12 193 VAL A N 1
ATOM 1470 C CA . VAL A 1 193 ? 8.164 -21.109 -5.305 1 97.12 193 VAL A CA 1
ATOM 1471 C C . VAL A 1 193 ? 7.016 -20.172 -5.637 1 97.12 193 VAL A C 1
ATOM 1473 O O . VAL A 1 193 ? 5.906 -20.609 -5.949 1 97.12 193 VAL A O 1
ATOM 1476 N N . PRO A 1 194 ? 7.309 -18.859 -5.594 1 96.81 194 PRO A N 1
ATOM 1477 C CA . PRO A 1 194 ? 6.258 -17.922 -5.977 1 96.81 194 PRO A CA 1
ATOM 1478 C C . PRO A 1 194 ? 6.059 -17.844 -7.488 1 96.81 194 PRO A C 1
ATOM 1480 O O . PRO A 1 194 ? 6.887 -18.344 -8.25 1 96.81 194 PRO A O 1
ATOM 1483 N N . ALA A 1 195 ? 4.895 -17.297 -7.871 1 96.12 195 ALA A N 1
ATOM 1484 C CA . ALA A 1 195 ? 4.668 -17.062 -9.297 1 96.12 195 ALA A CA 1
ATOM 1485 C C . ALA A 1 195 ? 5.715 -16.109 -9.867 1 96.12 195 ALA A C 1
ATOM 1487 O O . ALA A 1 195 ? 6.117 -16.234 -11.023 1 96.12 195 ALA A O 1
ATOM 1488 N N . HIS A 1 196 ? 6.113 -15.156 -8.992 1 94.06 196 HIS A N 1
ATOM 1489 C CA . HIS A 1 196 ? 7.066 -14.148 -9.438 1 94.06 196 HIS A CA 1
ATOM 1490 C C . HIS A 1 196 ? 8.258 -14.055 -8.484 1 94.06 196 HIS A C 1
ATOM 1492 O O . HIS A 1 196 ? 8.078 -13.953 -7.27 1 94.06 196 HIS A O 1
ATOM 1498 N N . GLY A 1 197 ? 9.406 -14.07 -9.125 1 93.62 197 GLY A N 1
ATOM 1499 C CA . GLY A 1 197 ? 10.625 -13.914 -8.336 1 93.62 197 GLY A CA 1
ATOM 1500 C C . GLY A 1 197 ? 11.305 -15.234 -8.031 1 93.62 197 GLY A C 1
ATOM 1501 O O . GLY A 1 197 ? 10.742 -16.297 -8.258 1 93.62 197 GLY A O 1
ATOM 1502 N N . ALA A 1 198 ? 12.445 -15.18 -7.383 1 93.44 198 ALA A N 1
ATOM 1503 C CA . ALA A 1 198 ? 13.258 -16.359 -7.098 1 93.44 198 ALA A CA 1
ATOM 1504 C C . ALA A 1 198 ? 12.625 -17.219 -6.004 1 93.44 198 ALA A C 1
ATOM 1506 O O . ALA A 1 198 ? 12.016 -16.688 -5.066 1 93.44 198 ALA A O 1
ATOM 1507 N N . PRO A 1 199 ? 12.805 -18.5 -6.117 1 95.62 199 PRO A N 1
ATOM 1508 C CA . PRO A 1 199 ? 12.352 -19.375 -5.035 1 95.62 199 PRO A CA 1
ATOM 1509 C C . PRO A 1 199 ? 13.016 -19.047 -3.697 1 95.62 199 PRO A C 1
ATOM 1511 O O . PRO A 1 199 ? 14.141 -18.547 -3.666 1 95.62 199 PRO A O 1
ATOM 1514 N N . LEU A 1 200 ? 12.312 -19.344 -2.639 1 96.19 200 LEU A N 1
ATOM 1515 C CA . LEU A 1 200 ? 12.805 -19.125 -1.28 1 96.19 200 LEU A CA 1
ATOM 1516 C C . LEU A 1 200 ? 13.148 -20.453 -0.609 1 96.19 200 LEU A C 1
ATOM 1518 O O . LEU A 1 200 ? 12.273 -21.281 -0.404 1 96.19 200 LEU A O 1
ATOM 1522 N N . ARG A 1 201 ? 14.422 -20.609 -0.189 1 93.94 201 ARG A N 1
ATOM 1523 C CA . ARG A 1 201 ? 14.898 -21.906 0.26 1 93.94 201 ARG A CA 1
ATOM 1524 C C . ARG A 1 201 ? 15.289 -21.875 1.731 1 93.94 201 ARG A C 1
ATOM 1526 O O . ARG A 1 201 ? 15.438 -22.922 2.369 1 93.94 201 ARG A O 1
ATOM 1533 N N . ARG A 1 202 ? 15.391 -20.688 2.303 1 94.31 202 ARG A N 1
ATOM 1534 C CA . ARG A 1 202 ? 15.906 -20.578 3.662 1 94.31 202 ARG A CA 1
ATOM 1535 C C . ARG A 1 202 ? 14.781 -20.672 4.688 1 94.31 202 ARG A C 1
ATOM 1537 O O . ARG A 1 202 ? 13.664 -20.234 4.418 1 94.31 202 ARG A O 1
ATOM 1544 N N . ALA A 1 203 ? 15.188 -21.156 5.758 1 91.88 203 ALA A N 1
ATOM 1545 C CA . ALA A 1 203 ? 14.234 -21.266 6.859 1 91.88 203 ALA A CA 1
ATOM 1546 C C . ALA A 1 203 ? 13.703 -19.906 7.273 1 91.88 203 ALA A C 1
ATOM 1548 O O . ALA A 1 203 ? 12.531 -19.766 7.613 1 91.88 203 ALA A O 1
ATOM 1549 N N . GLU A 1 204 ? 14.586 -19.016 7.277 1 94.44 204 GLU A N 1
ATOM 1550 C CA . GLU A 1 204 ? 14.203 -17.656 7.645 1 94.44 204 GLU A CA 1
ATOM 1551 C C . GLU A 1 204 ? 13.141 -17.109 6.703 1 94.44 204 GLU A C 1
ATOM 1553 O O . GLU A 1 204 ? 12.312 -16.281 7.102 1 94.44 204 GLU A O 1
ATOM 1558 N N . ASP A 1 205 ? 13.172 -17.516 5.434 1 95.56 205 ASP A N 1
ATOM 1559 C CA . ASP A 1 205 ? 12.164 -17.094 4.465 1 95.56 205 ASP A CA 1
ATOM 1560 C C . ASP A 1 205 ? 10.781 -17.625 4.84 1 95.56 205 ASP A C 1
ATOM 1562 O O . ASP A 1 205 ? 9.781 -16.906 4.699 1 95.56 205 ASP A O 1
ATOM 1566 N N . VAL A 1 206 ? 10.766 -18.812 5.312 1 96.06 206 VAL A N 1
ATOM 1567 C CA . VAL A 1 206 ? 9.5 -19.422 5.703 1 96.06 206 VAL A CA 1
ATOM 1568 C C . VAL A 1 206 ? 8.938 -18.703 6.93 1 96.06 206 VAL A C 1
ATOM 1570 O O . VAL A 1 206 ? 7.73 -18.469 7.012 1 96.06 206 VAL A O 1
ATOM 1573 N N . VAL A 1 207 ? 9.812 -18.375 7.863 1 96.56 207 VAL A N 1
ATOM 1574 C CA . VAL A 1 207 ? 9.398 -17.641 9.055 1 96.56 207 VAL A CA 1
ATOM 1575 C C . VAL A 1 207 ? 8.805 -16.297 8.656 1 96.56 207 VAL A C 1
ATOM 1577 O O . VAL A 1 207 ? 7.738 -15.906 9.141 1 96.56 207 VAL A O 1
ATOM 1580 N N . ARG A 1 208 ? 9.484 -15.672 7.797 1 96.81 208 ARG A N 1
ATOM 1581 C CA . ARG A 1 208 ? 9.016 -14.375 7.32 1 96.81 208 ARG A CA 1
ATOM 1582 C C . ARG A 1 208 ? 7.699 -14.516 6.559 1 96.81 208 ARG A C 1
ATOM 1584 O O . ARG A 1 208 ? 6.785 -13.711 6.73 1 96.81 208 ARG A O 1
ATOM 1591 N N . ALA A 1 209 ? 7.598 -15.523 5.703 1 97.75 209 ALA A N 1
ATOM 1592 C CA . ALA A 1 209 ? 6.367 -15.789 4.965 1 97.75 209 ALA A CA 1
ATOM 1593 C C . ALA A 1 209 ? 5.195 -16.031 5.918 1 97.75 209 ALA A C 1
ATOM 1595 O O . ALA A 1 209 ? 4.094 -15.516 5.699 1 97.75 209 ALA A O 1
ATOM 1596 N N . ARG A 1 210 ? 5.48 -16.719 6.941 1 97.31 210 ARG A N 1
ATOM 1597 C CA . ARG A 1 210 ? 4.457 -17 7.938 1 97.31 210 ARG A CA 1
ATOM 1598 C C . ARG A 1 210 ? 3.943 -15.719 8.578 1 97.31 210 ARG A C 1
ATOM 1600 O O . ARG A 1 210 ? 2.734 -15.531 8.711 1 97.31 210 ARG A O 1
ATOM 1607 N N . ALA A 1 211 ? 4.844 -14.914 8.938 1 95.94 211 ALA A N 1
ATOM 1608 C CA . ALA A 1 211 ? 4.477 -13.648 9.562 1 95.94 211 ALA A CA 1
ATOM 1609 C C . ALA A 1 211 ? 3.643 -12.789 8.617 1 95.94 211 ALA A C 1
ATOM 1611 O O . ALA A 1 211 ? 2.643 -12.195 9.023 1 95.94 211 ALA A O 1
ATOM 1612 N N . LEU A 1 212 ? 4.02 -12.727 7.395 1 96.44 212 LEU A N 1
ATOM 1613 C CA . LEU A 1 212 ? 3.311 -11.953 6.387 1 96.44 212 LEU A CA 1
ATOM 1614 C C . LEU A 1 212 ? 1.898 -12.484 6.18 1 96.44 212 LEU A C 1
ATOM 1616 O O . LEU A 1 212 ? 0.932 -11.719 6.176 1 96.44 212 LEU A O 1
ATOM 1620 N N . LEU A 1 213 ? 1.796 -13.781 6.078 1 97.69 213 LEU A N 1
ATOM 1621 C CA . LEU A 1 213 ? 0.498 -14.406 5.844 1 97.69 213 LEU A CA 1
ATOM 1622 C C . LEU A 1 213 ? -0.409 -14.242 7.059 1 97.69 213 LEU A C 1
ATOM 1624 O O . LEU A 1 213 ? -1.615 -14.031 6.914 1 97.69 213 LEU A O 1
ATOM 1628 N N . GLN A 1 214 ? 0.124 -14.258 8.211 1 96.25 214 GLN A N 1
ATOM 1629 C CA . GLN A 1 214 ? -0.652 -14.078 9.438 1 96.25 214 GLN A CA 1
ATOM 1630 C C . GLN A 1 214 ? -1.245 -12.68 9.516 1 96.25 214 GLN A C 1
ATOM 1632 O O . GLN A 1 214 ? -2.346 -12.492 10.039 1 96.25 214 GLN A O 1
ATOM 1637 N N . SER A 1 215 ? -0.529 -11.789 8.984 1 91.19 215 SER A N 1
ATOM 1638 C CA . SER A 1 215 ? -0.962 -10.398 9.055 1 91.19 215 SER A CA 1
ATOM 1639 C C . SER A 1 215 ? -2.221 -10.164 8.227 1 91.19 215 SER A C 1
ATOM 1641 O O . SER A 1 215 ? -2.912 -9.164 8.406 1 91.19 215 SER A O 1
ATOM 1643 N N . ILE A 1 216 ? -2.576 -11.031 7.355 1 91.75 216 ILE A N 1
ATOM 1644 C CA . ILE A 1 216 ? -3.74 -10.82 6.5 1 91.75 216 ILE A CA 1
ATOM 1645 C C . ILE A 1 216 ? -4.785 -11.898 6.773 1 91.75 216 ILE A C 1
ATOM 1647 O O . ILE A 1 216 ? -5.918 -11.805 6.293 1 91.75 216 ILE A O 1
ATOM 1651 N N . ALA A 1 217 ? -4.465 -12.914 7.504 1 87.69 217 ALA A N 1
ATOM 1652 C CA . ALA A 1 217 ? -5.352 -14.047 7.75 1 87.69 217 ALA A CA 1
ATOM 1653 C C . ALA A 1 217 ? -6.5 -13.656 8.672 1 87.69 217 ALA A C 1
ATOM 1655 O O . ALA A 1 217 ? -7.535 -14.328 8.703 1 87.69 217 ALA A O 1
ATOM 1656 N N . SER A 1 218 ? -6.371 -12.578 9.516 1 71.75 218 SER A N 1
ATOM 1657 C CA . SER A 1 218 ? -7.387 -12.227 10.508 1 71.75 218 SER A CA 1
ATOM 1658 C C . SER A 1 218 ? -8.586 -11.547 9.852 1 71.75 218 SER A C 1
ATOM 1660 O O . SER A 1 218 ? -8.445 -10.898 8.812 1 71.75 218 SER A O 1
ATOM 1662 N N . MET B 1 1 ? -10.195 25.406 21.953 1 67.69 1 MET B N 1
ATOM 1663 C CA . MET B 1 1 ? -9.664 24.766 20.75 1 67.69 1 MET B CA 1
ATOM 1664 C C . MET B 1 1 ? -10.688 24.812 19.625 1 67.69 1 MET B C 1
ATOM 1666 O O . MET B 1 1 ? -11.883 24.625 19.859 1 67.69 1 MET B O 1
ATOM 1670 N N . TRP B 1 2 ? -10.188 25.219 18.531 1 81 2 TRP B N 1
ATOM 1671 C CA . TRP B 1 2 ? -11.039 25.328 17.359 1 81 2 TRP B CA 1
ATOM 1672 C C . TRP B 1 2 ? -10.492 24.469 16.203 1 81 2 TRP B C 1
ATOM 1674 O O . TRP B 1 2 ? -9.312 24.562 15.875 1 81 2 TRP B O 1
ATOM 1684 N N . VAL B 1 3 ? -11.305 23.469 15.844 1 82.44 3 VAL B N 1
ATOM 1685 C CA . VAL B 1 3 ? -11.016 22.688 14.641 1 82.44 3 VAL B CA 1
ATOM 1686 C C . VAL B 1 3 ? -12.047 23.016 13.562 1 82.44 3 VAL B C 1
ATOM 1688 O O . VAL B 1 3 ? -13.25 23.031 13.828 1 82.44 3 VAL B O 1
ATOM 1691 N N . HIS B 1 4 ? -11.508 23.422 12.414 1 83.88 4 HIS B N 1
ATOM 1692 C CA . HIS B 1 4 ? -12.359 23.75 11.273 1 83.88 4 HIS B CA 1
ATOM 1693 C C . HIS B 1 4 ? -11.984 22.906 10.055 1 83.88 4 HIS B C 1
ATOM 1695 O O . HIS B 1 4 ? -10.891 23.062 9.5 1 83.88 4 HIS B O 1
ATOM 1701 N N . ALA B 1 5 ? -12.977 22.109 9.664 1 83.88 5 ALA B N 1
ATOM 1702 C CA . ALA B 1 5 ? -12.75 21.312 8.461 1 83.88 5 ALA B CA 1
ATOM 1703 C C . ALA B 1 5 ? -13.055 22.109 7.203 1 83.88 5 ALA B C 1
ATOM 1705 O O . ALA B 1 5 ? -14.031 22.859 7.156 1 83.88 5 ALA B O 1
ATOM 1706 N N . TYR B 1 6 ? -12.172 22.031 6.246 1 82.88 6 TYR B N 1
ATOM 1707 C CA . TYR B 1 6 ? -12.414 22.656 4.953 1 82.88 6 TYR B CA 1
ATOM 1708 C C . TYR B 1 6 ? -12.039 21.719 3.812 1 82.88 6 TYR B C 1
ATOM 1710 O O . TYR B 1 6 ? -11.273 20.766 4.008 1 82.88 6 TYR B O 1
ATOM 1718 N N . GLU B 1 7 ? -12.617 21.953 2.648 1 81.75 7 GLU B N 1
ATOM 1719 C CA . GLU B 1 7 ? -12.422 21.062 1.509 1 81.75 7 GLU B CA 1
ATOM 1720 C C . GLU B 1 7 ? -11.211 21.484 0.683 1 81.75 7 GLU B C 1
ATOM 1722 O O . GLU B 1 7 ? -10.977 22.672 0.46 1 81.75 7 GLU B O 1
ATOM 1727 N N . VAL B 1 8 ? -10.359 20.578 0.415 1 81.5 8 VAL B N 1
ATOM 1728 C CA . VAL B 1 8 ? -9.281 20.734 -0.548 1 81.5 8 VAL B CA 1
ATOM 1729 C C . VAL B 1 8 ? -9.539 19.859 -1.773 1 81.5 8 VAL B C 1
ATOM 1731 O O . VAL B 1 8 ? -9.977 18.719 -1.645 1 81.5 8 VAL B O 1
ATOM 1734 N N . ARG B 1 9 ? -9.133 20.453 -2.873 1 71.94 9 ARG B N 1
ATOM 1735 C CA . ARG B 1 9 ? -9.344 19.75 -4.137 1 71.94 9 ARG B CA 1
ATOM 1736 C C . ARG B 1 9 ? -8.484 18.5 -4.211 1 71.94 9 ARG B C 1
ATOM 1738 O O . ARG B 1 9 ? -7.297 18.531 -3.883 1 71.94 9 ARG B O 1
ATOM 1745 N N . HIS B 1 10 ? -9.07 17.438 -4.156 1 75.44 10 HIS B N 1
ATOM 1746 C CA . HIS B 1 10 ? -8.438 16.172 -4.48 1 75.44 10 HIS B CA 1
ATOM 1747 C C . HIS B 1 10 ? -8.109 15.383 -3.217 1 75.44 10 HIS B C 1
ATOM 1749 O O . HIS B 1 10 ? -7.773 14.195 -3.291 1 75.44 10 HIS B O 1
ATOM 1755 N N . PHE B 1 11 ? -8.047 16.062 -2.031 1 80.31 11 PHE B N 1
ATOM 1756 C CA . PHE B 1 11 ? -7.594 15.289 -0.885 1 80.31 11 PHE B CA 1
ATOM 1757 C C . PHE B 1 11 ? -8.641 15.281 0.219 1 80.31 11 PHE B C 1
ATOM 1759 O O . PHE B 1 11 ? -8.43 14.695 1.281 1 80.31 11 PHE B O 1
ATOM 1766 N N . GLY B 1 12 ? -9.781 15.836 -0.081 1 79.38 12 GLY B N 1
ATOM 1767 C CA . GLY B 1 12 ? -10.875 15.75 0.869 1 79.38 12 GLY B CA 1
ATOM 1768 C C . GLY B 1 12 ? -10.773 16.766 1.995 1 79.38 12 GLY B C 1
ATOM 1769 O O . GLY B 1 12 ? -10 17.719 1.907 1 79.38 12 GLY B O 1
ATOM 1770 N N . PRO B 1 13 ? -11.539 16.516 3.082 1 87.75 13 PRO B N 1
ATOM 1771 C CA . PRO B 1 13 ? -11.586 17.469 4.184 1 87.75 13 PRO B CA 1
ATOM 1772 C C . PRO B 1 13 ? -10.258 17.594 4.926 1 87.75 13 PRO B C 1
ATOM 1774 O O . PRO B 1 13 ? -9.625 16.578 5.234 1 87.75 13 PRO B O 1
ATOM 1777 N N . THR B 1 14 ? -9.844 18.781 5.094 1 93.44 14 THR B N 1
ATOM 1778 C CA . THR B 1 14 ? -8.609 19.156 5.785 1 93.44 14 THR B CA 1
ATOM 1779 C C . THR B 1 14 ? -8.922 19.984 7.031 1 93.44 14 THR B C 1
ATOM 1781 O O . THR B 1 14 ? -9.852 20.781 7.031 1 93.44 14 THR B O 1
ATOM 1784 N N . ASN B 1 15 ? -8.148 19.781 8.008 1 95.62 15 ASN B N 1
ATOM 1785 C CA . ASN B 1 15 ? -8.453 20.469 9.266 1 95.62 15 ASN B CA 1
ATOM 1786 C C . ASN B 1 15 ? -7.539 21.672 9.477 1 95.62 15 ASN B C 1
ATOM 1788 O O . ASN B 1 15 ? -6.312 21.547 9.414 1 95.62 15 ASN B O 1
ATOM 1792 N N . ALA B 1 16 ? -8.203 22.797 9.688 1 96.5 16 ALA B N 1
ATOM 1793 C CA . ALA B 1 16 ? -7.516 23.906 10.344 1 96.5 16 ALA B CA 1
ATOM 1794 C C . ALA B 1 16 ? -7.586 23.781 11.859 1 96.5 16 ALA B C 1
ATOM 1796 O O . ALA B 1 16 ? -8.586 23.312 12.406 1 96.5 16 ALA B O 1
ATOM 1797 N N . PHE B 1 17 ? -6.551 24.156 12.508 1 96.62 17 PHE B N 1
ATOM 1798 C CA . PHE B 1 17 ? -6.438 24.031 13.961 1 96.62 17 PHE B CA 1
ATOM 1799 C C . PHE B 1 17 ? -6.031 25.359 14.586 1 96.62 17 PHE B C 1
ATOM 1801 O O . PHE B 1 17 ? -5.031 25.969 14.188 1 96.62 17 PHE B O 1
ATOM 1808 N N . ALA B 1 18 ? -6.898 25.906 15.477 1 96.75 18 ALA B N 1
ATOM 1809 C CA . ALA B 1 18 ? -6.574 27.125 16.188 1 96.75 18 ALA B CA 1
ATOM 1810 C C . ALA B 1 18 ? -6.367 26.875 17.688 1 96.75 18 ALA B C 1
ATOM 1812 O O . ALA B 1 18 ? -7.109 26.094 18.281 1 96.75 18 ALA B O 1
ATOM 1813 N N . VAL B 1 19 ? -5.348 27.484 18.188 1 95.94 19 VAL B N 1
ATOM 1814 C CA . VAL B 1 19 ? -5.062 27.312 19.609 1 95.94 19 VAL B CA 1
ATOM 1815 C C . VAL B 1 19 ? -4.746 28.672 20.234 1 95.94 19 VAL B C 1
ATOM 1817 O O . VAL B 1 19 ? -4.09 29.516 19.625 1 95.94 19 VAL B O 1
ATOM 1820 N N . GLN B 1 20 ? -5.27 28.844 21.375 1 94.5 20 GLN B N 1
ATOM 1821 C CA . GLN B 1 20 ? -4.918 30.047 22.141 1 94.5 20 GLN B CA 1
ATOM 1822 C C . GLN B 1 20 ? -3.49 29.953 22.672 1 94.5 20 GLN B C 1
ATOM 1824 O O . GLN B 1 20 ? -3.119 28.969 23.312 1 94.5 20 GLN B O 1
ATOM 1829 N N . LEU B 1 21 ? -2.68 30.922 22.344 1 95.38 21 LEU B N 1
ATOM 1830 C CA . LEU B 1 21 ? -1.34 31.047 22.906 1 95.38 21 LEU B CA 1
ATOM 1831 C C . LEU B 1 21 ? -1.377 31.781 24.234 1 95.38 21 LEU B C 1
ATOM 1833 O O . LEU B 1 21 ? -1.839 31.234 25.25 1 95.38 21 LEU B O 1
ATOM 1837 N N . HIS B 1 22 ? -1.089 33.031 24.297 1 91.25 22 HIS B N 1
ATOM 1838 C CA . HIS B 1 22 ? -1.318 33.875 25.453 1 91.25 22 HIS B CA 1
ATOM 1839 C C . HIS B 1 22 ? -2.727 34.469 25.438 1 91.25 22 HIS B C 1
ATOM 1841 O O . HIS B 1 22 ? -3.422 34.406 24.422 1 91.25 22 HIS B O 1
ATOM 1847 N N . PRO B 1 23 ? -3.158 34.906 26.609 1 89.88 23 PRO B N 1
ATOM 1848 C CA . PRO B 1 23 ? -4.516 35.438 26.625 1 89.88 23 PRO B CA 1
ATOM 1849 C C . PRO B 1 23 ? -4.781 36.438 25.5 1 89.88 23 PRO B C 1
ATOM 1851 O O . PRO B 1 23 ? -4.02 37.406 25.312 1 89.88 23 PRO B O 1
ATOM 1854 N N . GLY B 1 24 ? -5.695 36.094 24.688 1 92.5 24 GLY B N 1
ATOM 1855 C CA . GLY B 1 24 ? -6.141 36.969 23.625 1 92.5 24 GLY B CA 1
ATOM 1856 C C . GLY B 1 24 ? -5.371 36.781 22.328 1 92.5 24 GLY B C 1
ATOM 1857 O O . GLY B 1 24 ? -5.551 37.531 21.375 1 92.5 24 GLY B O 1
ATOM 1858 N N . GLU B 1 25 ? -4.457 35.812 22.297 1 96.06 25 GLU B N 1
ATOM 1859 C CA . GLU B 1 25 ? -3.664 35.531 21.109 1 96.06 25 GLU B CA 1
ATOM 1860 C C . GLU B 1 25 ? -3.936 34.125 20.562 1 96.06 25 GLU B C 1
ATOM 1862 O O . GLU B 1 25 ? -4.023 33.156 21.328 1 96.06 25 GLU B O 1
ATOM 1867 N N . LEU B 1 26 ? -4.098 34.062 19.234 1 96.94 26 LEU B N 1
ATOM 1868 C CA . LEU B 1 26 ? -4.391 32.812 18.594 1 96.94 26 LEU B CA 1
ATOM 1869 C C .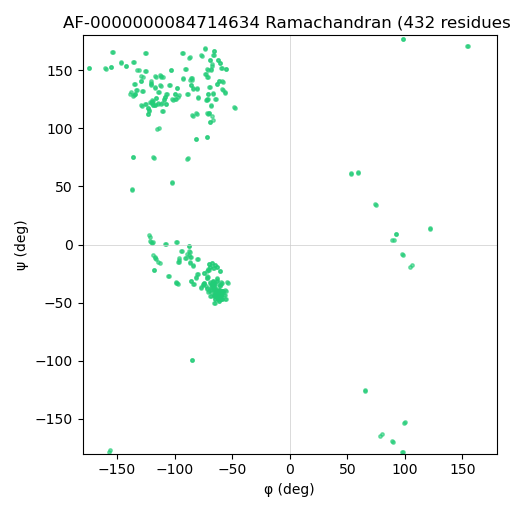 LEU B 1 26 ? -3.316 32.438 17.562 1 96.94 26 LEU B C 1
ATOM 1871 O O . LEU B 1 26 ? -2.82 33.312 16.859 1 96.94 26 LEU B O 1
ATOM 1875 N N . ALA B 1 27 ? -2.992 31.219 17.594 1 98.06 27 ALA B N 1
ATOM 1876 C CA . ALA B 1 27 ? -2.268 30.641 16.469 1 98.06 27 ALA B CA 1
ATOM 1877 C C . ALA B 1 27 ? -3.188 29.766 15.617 1 98.06 27 ALA B C 1
ATOM 1879 O O . ALA B 1 27 ? -4.004 29 16.141 1 98.06 27 ALA B O 1
ATOM 1880 N N . VAL B 1 28 ? -3.074 29.875 14.273 1 98.12 28 VAL B N 1
ATOM 1881 C CA . VAL B 1 28 ? -3.877 29.078 13.352 1 98.12 28 VAL B CA 1
ATOM 1882 C C . VAL B 1 28 ? -2.963 28.219 12.484 1 98.12 28 VAL B C 1
ATOM 1884 O O . VAL B 1 28 ? -2.07 28.734 11.805 1 98.12 28 VAL B O 1
ATOM 1887 N N . VAL B 1 29 ? -3.197 26.922 12.555 1 98.38 29 VAL B N 1
ATOM 1888 C CA . VAL B 1 29 ? -2.449 25.938 11.781 1 98.38 29 VAL B CA 1
ATOM 1889 C C . VAL B 1 29 ? -3.258 25.531 10.555 1 98.38 29 VAL B C 1
ATOM 1891 O O . VAL B 1 29 ? -4.438 25.188 10.664 1 98.38 29 VAL B O 1
ATOM 1894 N N . SER B 1 30 ? -2.619 25.578 9.352 1 97.94 30 SER B N 1
ATOM 1895 C CA . SER B 1 30 ? -3.252 25.172 8.109 1 97.94 30 SER B CA 1
ATOM 1896 C C . SER B 1 30 ? -4.504 26 7.824 1 97.94 30 SER B C 1
ATOM 1898 O O . SER B 1 30 ? -5.594 25.453 7.668 1 97.94 30 SER B O 1
ATOM 1900 N N . PRO B 1 31 ? -4.305 27.344 7.656 1 97.06 31 PRO B N 1
ATOM 1901 C CA . PRO B 1 31 ? -5.48 28.172 7.43 1 97.06 31 PRO B CA 1
ATOM 1902 C C . PRO B 1 31 ? -6.207 27.828 6.129 1 97.06 31 PRO B C 1
ATOM 1904 O O . PRO B 1 31 ? -5.566 27.594 5.105 1 97.06 31 PRO B O 1
ATOM 1907 N N . PRO B 1 32 ? -7.559 27.797 6.18 1 95.62 32 PRO B N 1
ATOM 1908 C CA . PRO B 1 32 ? -8.336 27.484 4.977 1 95.62 32 PRO B CA 1
ATOM 1909 C C . PRO B 1 32 ? -8.305 28.609 3.945 1 95.62 32 PRO B C 1
ATOM 1911 O O . PRO B 1 32 ? -8.211 29.781 4.312 1 95.62 32 PRO B O 1
ATOM 1914 N N . PRO B 1 33 ? -8.414 28.281 2.67 1 93.94 33 PRO B N 1
ATOM 1915 C CA . PRO B 1 33 ? -8.398 29.328 1.639 1 93.94 33 PRO B CA 1
ATOM 1916 C C . PRO B 1 33 ? -9.648 30.203 1.674 1 93.94 33 PRO B C 1
ATOM 1918 O O . PRO B 1 33 ? -9.594 31.375 1.292 1 93.94 33 PRO B O 1
ATOM 1921 N N . VAL B 1 34 ? -10.734 29.609 2.021 1 89.25 34 VAL B N 1
ATOM 1922 C CA . VAL B 1 34 ? -11.984 30.359 2.098 1 89.25 34 VAL B CA 1
ATOM 1923 C C . VAL B 1 34 ? -12.602 30.188 3.482 1 89.25 34 VAL B C 1
ATOM 1925 O O . VAL B 1 34 ? -12.812 29.062 3.943 1 89.25 34 VAL B O 1
ATOM 1928 N N . LEU B 1 35 ? -12.789 31.234 4.164 1 90.31 35 LEU B N 1
ATOM 1929 C CA . LEU B 1 35 ? -13.508 31.297 5.43 1 90.31 35 LEU B CA 1
ATOM 1930 C C . LEU B 1 35 ? -14.461 32.5 5.449 1 90.31 35 LEU B C 1
ATOM 1932 O O . LEU B 1 35 ? -14.078 33.594 5.07 1 90.31 35 LEU B O 1
ATOM 1936 N N . SER B 1 36 ? -15.68 32.25 5.773 1 91.88 36 SER B N 1
ATOM 1937 C CA . SER B 1 36 ? -16.672 33.344 5.777 1 91.88 36 SER B CA 1
ATOM 1938 C C . SER B 1 36 ? -16.297 34.406 6.793 1 91.88 36 SER B C 1
ATOM 1940 O O . SER B 1 36 ? -15.586 34.156 7.762 1 91.88 36 SER B O 1
ATOM 1942 N N . ASP B 1 37 ? -16.844 35.594 6.566 1 94 37 ASP B N 1
ATOM 1943 C CA . ASP B 1 37 ? -16.641 36.656 7.523 1 94 37 ASP B CA 1
ATOM 1944 C C . ASP B 1 37 ? -17.203 36.281 8.898 1 94 37 ASP B C 1
ATOM 1946 O O . ASP B 1 37 ? -16.609 36.625 9.922 1 94 37 ASP B O 1
ATOM 1950 N N . ALA B 1 38 ? -18.25 35.594 8.859 1 93.81 38 ALA B N 1
ATOM 1951 C CA . ALA B 1 38 ? -18.875 35.156 10.109 1 93.81 38 ALA B CA 1
ATOM 1952 C C . ALA B 1 38 ? -17.969 34.188 10.852 1 93.81 38 ALA B C 1
ATOM 1954 O O . ALA B 1 38 ? -17.828 34.25 12.078 1 93.81 38 ALA B O 1
ATOM 1955 N N . ASP B 1 39 ? -17.328 33.344 10.094 1 92.5 39 ASP B N 1
ATOM 1956 C CA . ASP B 1 39 ? -16.422 32.375 10.695 1 92.5 39 ASP B CA 1
ATOM 1957 C C . ASP B 1 39 ? -15.148 33.031 11.219 1 92.5 39 ASP B C 1
ATOM 1959 O O . ASP B 1 39 ? -14.641 32.688 12.281 1 92.5 39 ASP B O 1
ATOM 1963 N N . HIS B 1 40 ? -14.664 34.031 10.484 1 94.31 40 HIS B N 1
ATOM 1964 C CA . HIS B 1 40 ? -13.531 34.812 10.969 1 94.31 40 HIS B CA 1
ATOM 1965 C C . HIS B 1 40 ? -13.875 35.531 12.273 1 94.31 40 HIS B C 1
ATOM 1967 O O . HIS B 1 40 ? -13.094 35.5 13.219 1 94.31 40 HIS B O 1
ATOM 1973 N N . ALA B 1 41 ? -15.047 36.094 12.281 1 93.75 41 ALA B N 1
ATOM 1974 C CA . ALA B 1 41 ? -15.484 36.812 13.469 1 93.75 41 ALA B CA 1
ATOM 1975 C C . ALA B 1 41 ? -15.586 35.875 14.672 1 93.75 41 ALA B C 1
ATOM 1977 O O . ALA B 1 41 ? -15.211 36.25 15.789 1 93.75 41 ALA B O 1
ATOM 1978 N N . ALA B 1 42 ? -16.125 34.719 14.414 1 92.31 42 ALA B N 1
ATOM 1979 C CA . ALA B 1 42 ? -16.234 33.719 15.477 1 92.31 42 ALA B CA 1
ATOM 1980 C C . ALA B 1 42 ? -14.859 33.312 16.016 1 92.31 42 ALA B C 1
ATOM 1982 O O . ALA B 1 42 ? -14.688 33.156 17.234 1 92.31 42 ALA B O 1
ATOM 1983 N N . LEU B 1 43 ? -13.922 33.188 15.156 1 93.31 43 LEU B N 1
ATOM 1984 C CA . LEU B 1 43 ? -12.547 32.875 15.539 1 93.31 43 LEU B CA 1
ATOM 1985 C C . LEU B 1 43 ? -11.938 34.031 16.344 1 93.31 43 LEU B C 1
ATOM 1987 O O . LEU B 1 43 ? -11.359 33.812 17.406 1 93.31 43 LEU B O 1
ATOM 1991 N N . GLU B 1 44 ? -12.164 35.25 15.914 1 93.31 44 GLU B N 1
ATOM 1992 C CA . GLU B 1 44 ? -11.578 36.438 16.516 1 93.31 44 GLU B CA 1
ATOM 1993 C C . GLU B 1 44 ? -12.188 36.719 17.891 1 93.31 44 GLU B C 1
ATOM 1995 O O . GLU B 1 44 ? -11.609 37.469 18.688 1 93.31 44 GLU B O 1
ATOM 2000 N N . ALA B 1 45 ? -13.359 36.156 18.062 1 92.75 45 ALA B N 1
ATOM 2001 C CA . ALA B 1 45 ? -13.992 36.281 19.375 1 92.75 45 ALA B CA 1
ATOM 2002 C C . ALA B 1 45 ? -13.164 35.594 20.453 1 92.75 45 ALA B C 1
ATOM 2004 O O . ALA B 1 45 ? -13.266 35.938 21.625 1 92.75 45 ALA B O 1
ATOM 2005 N N . HIS B 1 46 ? -12.336 34.75 20.031 1 92.06 46 HIS B N 1
ATOM 2006 C CA . HIS B 1 46 ? -11.508 34 20.969 1 92.06 46 HIS B CA 1
ATOM 2007 C C . HIS B 1 46 ? -10.141 34.656 21.141 1 92.06 46 HIS B C 1
ATOM 2009 O O . HIS B 1 46 ? -9.375 34.281 22.031 1 92.06 46 HIS B O 1
ATOM 2015 N N . GLY B 1 47 ? -9.789 35.562 20.297 1 93.56 47 GLY B N 1
ATOM 2016 C CA . GLY B 1 47 ? -8.516 36.25 20.344 1 93.56 47 GLY B CA 1
ATOM 2017 C C . GLY B 1 47 ? -8.07 36.781 18.984 1 93.56 47 GLY B C 1
ATOM 2018 O O . GLY B 1 47 ? -8.68 36.469 17.969 1 93.56 47 GLY B O 1
ATOM 2019 N N . ARG B 1 48 ? -7.023 37.562 19.109 1 96.19 48 ARG B N 1
ATOM 2020 C CA . ARG B 1 48 ? -6.41 38.094 17.891 1 96.19 48 ARG B CA 1
ATOM 2021 C C . ARG B 1 48 ? -5.488 37.031 17.266 1 96.19 48 ARG B C 1
ATOM 2023 O O . ARG B 1 48 ? -4.699 36.406 17.953 1 96.19 48 ARG B O 1
ATOM 2030 N N . VAL B 1 49 ? -5.605 36.875 15.969 1 97.44 49 VAL B N 1
ATOM 2031 C CA . VAL B 1 49 ? -4.684 36 15.266 1 97.44 49 VAL B CA 1
ATOM 2032 C C . VAL B 1 49 ? -3.291 36.625 15.219 1 97.44 49 VAL B C 1
ATOM 2034 O O . VAL B 1 49 ? -3.096 37.656 14.602 1 97.44 49 VAL B O 1
ATOM 2037 N N . THR B 1 50 ? -2.336 36.031 15.914 1 97.88 50 THR B N 1
ATOM 2038 C CA . THR B 1 50 ? -0.997 36.594 15.969 1 97.88 50 THR B CA 1
ATOM 2039 C C . THR B 1 50 ? 0.009 35.688 15.258 1 97.88 50 THR B C 1
ATOM 2041 O O . THR B 1 50 ? 1.129 36.125 14.961 1 97.88 50 THR B O 1
ATOM 2044 N N . ALA B 1 51 ? -0.385 34.469 15.016 1 98.56 51 ALA B N 1
ATOM 2045 C CA . ALA B 1 51 ? 0.501 33.531 14.359 1 98.56 51 ALA B CA 1
ATOM 2046 C C . ALA B 1 51 ? -0.253 32.719 13.312 1 98.56 51 ALA B C 1
ATOM 2048 O O . ALA B 1 51 ? -1.328 32.156 13.594 1 98.56 51 ALA B O 1
ATOM 2049 N N . ILE B 1 52 ? 0.263 32.625 12.133 1 98.62 52 ILE B N 1
ATOM 2050 C CA . ILE B 1 52 ? -0.196 31.766 11.039 1 98.62 52 ILE B CA 1
ATOM 2051 C C . ILE B 1 52 ? 0.835 30.672 10.781 1 98.62 52 ILE B C 1
ATOM 2053 O O . ILE B 1 52 ? 1.997 30.953 10.484 1 98.62 52 ILE B O 1
ATOM 2057 N N . VAL B 1 53 ? 0.407 29.438 10.898 1 98.75 53 VAL B N 1
ATOM 2058 C CA . VAL B 1 53 ? 1.366 28.344 10.828 1 98.75 53 VAL B CA 1
ATOM 2059 C C . VAL B 1 53 ? 1.057 27.469 9.617 1 98.75 53 VAL B C 1
ATOM 2061 O O . VAL B 1 53 ? -0.06 26.953 9.477 1 98.75 53 VAL B O 1
ATOM 2064 N N . ALA B 1 54 ? 2.008 27.359 8.727 1 98.69 54 ALA B N 1
ATOM 2065 C CA . ALA B 1 54 ? 1.989 26.266 7.762 1 98.69 54 ALA B CA 1
ATOM 2066 C C . ALA B 1 54 ? 2.545 24.984 8.375 1 98.69 54 ALA B C 1
ATOM 2068 O O . ALA B 1 54 ? 3.736 24.906 8.688 1 98.69 54 ALA B O 1
ATOM 2069 N N . PRO B 1 55 ? 1.692 24.016 8.531 1 98.31 55 PRO B N 1
ATOM 2070 C CA . PRO B 1 55 ? 2.219 22.797 9.164 1 98.31 55 PRO B CA 1
ATOM 2071 C C . PRO B 1 55 ? 3.307 22.125 8.328 1 98.31 55 PRO B C 1
ATOM 2073 O O . PRO B 1 55 ? 4.152 21.406 8.875 1 98.31 55 PRO B O 1
ATOM 2076 N N . HIS B 1 56 ? 3.33 22.219 7.07 1 97.88 56 HIS B N 1
ATOM 2077 C CA . HIS B 1 56 ? 4.316 21.859 6.055 1 97.88 56 HIS B CA 1
ATOM 2078 C C . HIS B 1 56 ? 4.105 22.672 4.777 1 97.88 56 HIS B C 1
ATOM 2080 O O . HIS B 1 56 ? 3.219 23.516 4.711 1 97.88 56 HIS B O 1
ATOM 2086 N N . SER B 1 57 ? 4.871 22.438 3.793 1 97.12 57 SER B N 1
ATOM 2087 C CA . SER B 1 57 ? 4.812 23.312 2.631 1 97.12 57 SER B CA 1
ATOM 2088 C C . SER B 1 57 ? 3.625 22.969 1.739 1 97.12 57 SER B C 1
ATOM 2090 O O . SER B 1 57 ? 3.254 23.75 0.861 1 97.12 57 SER B O 1
ATOM 2092 N N . GLY B 1 58 ? 3.012 21.844 1.974 1 94.31 58 GLY B N 1
ATOM 2093 C CA . GLY B 1 58 ? 1.904 21.422 1.133 1 94.31 58 GLY B CA 1
ATOM 2094 C C . GLY B 1 58 ? 0.588 22.078 1.497 1 94.31 58 GLY B C 1
ATOM 2095 O O . GLY B 1 58 ? -0.331 22.141 0.678 1 94.31 58 GLY B O 1
ATOM 2096 N N . HIS B 1 59 ? 0.368 22.453 2.682 1 94.62 59 HIS B N 1
ATOM 2097 C CA . HIS B 1 59 ? -0.837 23.141 3.125 1 94.62 59 HIS B CA 1
ATOM 2098 C C . HIS B 1 59 ? -0.689 24.656 2.982 1 94.62 59 HIS B C 1
ATOM 2100 O O . HIS B 1 59 ? -0.648 25.375 3.982 1 94.62 59 HIS B O 1
ATOM 2106 N N . ASP B 1 60 ? -0.76 25.109 1.701 1 94.81 60 ASP B N 1
ATOM 2107 C CA . ASP B 1 60 ? -0.405 26.5 1.428 1 94.81 60 ASP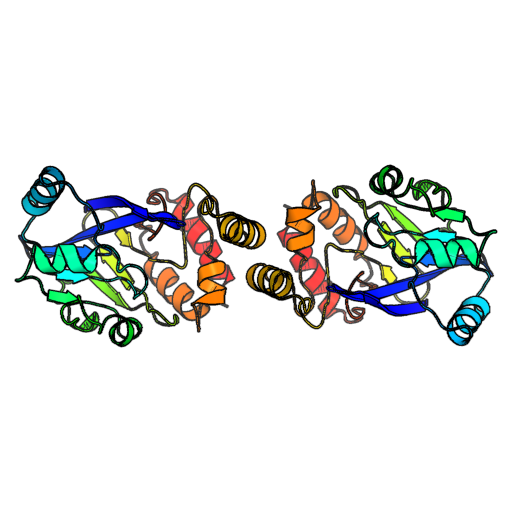 B CA 1
ATOM 2108 C C . ASP B 1 60 ? -1.589 27.266 0.838 1 94.81 60 ASP B C 1
ATOM 2110 O O . ASP B 1 60 ? -1.498 28.469 0.597 1 94.81 60 ASP B O 1
ATOM 2114 N N . LEU B 1 61 ? -2.711 26.641 0.699 1 92.88 61 LEU B N 1
ATOM 2115 C CA . LEU B 1 61 ? -3.814 27.219 -0.068 1 92.88 61 LEU B CA 1
ATOM 2116 C C . LEU B 1 61 ? -4.379 28.453 0.622 1 92.88 61 LEU B C 1
ATOM 2118 O O . LEU B 1 61 ? -4.805 29.391 -0.044 1 92.88 61 LEU B O 1
ATOM 2122 N N . GLY B 1 62 ? -4.395 28.453 1.871 1 96.5 62 GLY B N 1
ATOM 2123 C CA . GLY B 1 62 ? -5.012 2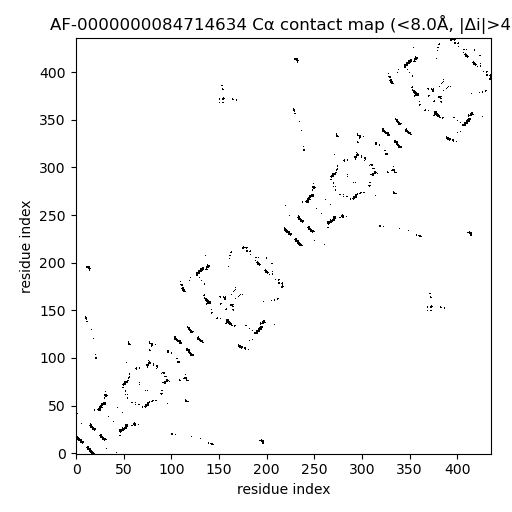9.562 2.588 1 96.5 62 GLY B CA 1
ATOM 2124 C C . GLY B 1 62 ? -4.02 30.625 2.996 1 96.5 62 GLY B C 1
ATOM 2125 O O . GLY B 1 62 ? -4.414 31.719 3.432 1 96.5 62 GLY B O 1
ATOM 2126 N N . LEU B 1 63 ? -2.75 30.438 2.789 1 97.81 63 LEU B N 1
ATOM 2127 C CA . LEU B 1 63 ? -1.702 31.266 3.369 1 97.81 63 LEU B CA 1
ATOM 2128 C C . LEU B 1 63 ? -1.767 32.688 2.816 1 97.81 63 LEU B C 1
ATOM 2130 O O . LEU B 1 63 ? -1.764 33.656 3.582 1 97.81 63 LEU B O 1
ATO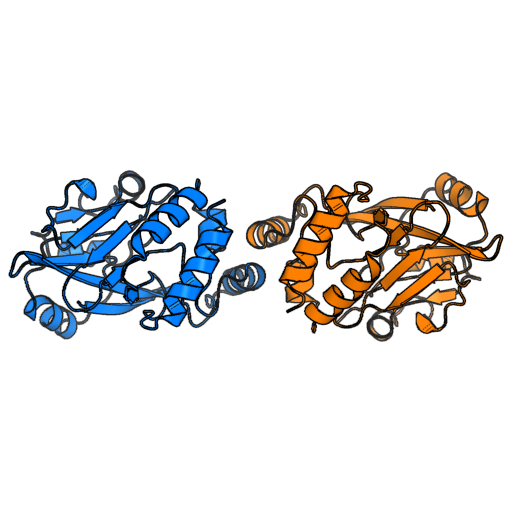M 2134 N N . PRO B 1 64 ? -1.96 32.906 1.464 1 97.25 64 PRO B N 1
ATOM 2135 C CA . PRO B 1 64 ? -1.99 34.25 0.955 1 97.25 64 PRO B CA 1
ATOM 2136 C C . PRO B 1 64 ? -3.143 35.094 1.531 1 97.25 64 PRO B C 1
ATOM 2138 O O . PRO B 1 64 ? -2.939 36.219 1.98 1 97.25 64 PRO B O 1
ATOM 2141 N N . ALA B 1 65 ? -4.297 34.5 1.544 1 96.88 65 ALA B N 1
ATOM 2142 C CA . ALA B 1 65 ? -5.48 35.219 2.02 1 96.88 65 ALA B CA 1
ATOM 2143 C C . ALA B 1 65 ? -5.359 35.562 3.502 1 96.88 65 ALA B C 1
ATOM 2145 O O . ALA B 1 65 ? -5.746 36.656 3.932 1 96.88 65 ALA B O 1
ATOM 2146 N N . TRP B 1 66 ? -4.797 34.688 4.293 1 97.88 66 TRP B N 1
ATOM 2147 C CA . TRP B 1 66 ? -4.711 34.875 5.734 1 97.88 66 TRP B CA 1
ATOM 2148 C C . TRP B 1 66 ? -3.605 35.875 6.078 1 97.88 66 TRP B C 1
ATOM 2150 O O . TRP B 1 66 ? -3.75 36.688 7 1 97.88 66 TRP B O 1
ATOM 2160 N N . GLN B 1 67 ? -2.525 35.812 5.34 1 98 67 GLN B N 1
ATOM 2161 C CA . GLN B 1 67 ? -1.474 36.812 5.551 1 98 67 GLN B CA 1
ATOM 2162 C C . GLN B 1 67 ? -1.955 38.188 5.184 1 98 67 GLN B C 1
ATOM 2164 O O . GLN B 1 67 ? -1.535 39.188 5.793 1 98 67 GLN B O 1
ATOM 2169 N N . ALA B 1 68 ? -2.793 38.25 4.184 1 96.88 68 ALA B N 1
ATOM 2170 C CA . ALA B 1 68 ? -3.359 39.531 3.779 1 96.88 68 ALA B CA 1
ATOM 2171 C C . ALA B 1 68 ? -4.355 40.062 4.812 1 96.88 68 ALA B C 1
ATOM 2173 O O . ALA B 1 68 ? -4.387 41.25 5.117 1 96.88 68 ALA B O 1
ATOM 2174 N N . ARG B 1 69 ? -5.145 39.188 5.363 1 96.75 69 ARG B N 1
ATOM 2175 C CA . ARG B 1 69 ? -6.195 39.594 6.305 1 96.75 69 ARG B CA 1
ATOM 2176 C C . ARG B 1 69 ? -5.602 39.969 7.652 1 96.75 69 ARG B C 1
ATOM 2178 O O . ARG B 1 69 ? -6.137 40.844 8.344 1 96.75 69 ARG B O 1
ATOM 2185 N N . TYR B 1 70 ? -4.523 39.25 8.008 1 97.81 70 TYR B N 1
ATOM 2186 C CA . TYR B 1 70 ? -3.881 39.5 9.297 1 97.81 70 TYR B CA 1
ATOM 2187 C C . TYR B 1 70 ? -2.438 39.969 9.102 1 97.81 70 TYR B C 1
ATOM 2189 O O . TYR B 1 70 ? -1.505 39.25 9.484 1 97.81 70 TYR B O 1
ATOM 2197 N N . PRO B 1 71 ? -2.238 41.156 8.695 1 96.75 71 PRO B N 1
ATOM 2198 C CA . PRO B 1 71 ? -0.896 41.594 8.328 1 96.75 71 PRO B CA 1
ATOM 2199 C C . PRO B 1 71 ? 0.039 41.719 9.531 1 96.75 71 PRO B C 1
ATOM 2201 O O . PRO B 1 71 ? 1.262 41.719 9.367 1 96.75 71 PRO B O 1
ATOM 2204 N N . GLU B 1 72 ? -0.48 41.812 10.719 1 96.75 72 GLU B N 1
ATOM 2205 C CA . GLU B 1 72 ? 0.341 41.938 11.922 1 96.75 72 GLU B CA 1
ATOM 2206 C C . GLU B 1 72 ? 0.75 40.562 12.453 1 96.75 72 GLU B C 1
ATOM 2208 O O . GLU B 1 72 ? 1.607 40.469 13.336 1 96.75 72 GLU B O 1
ATOM 2213 N N . ALA B 1 73 ? 0.066 39.531 11.969 1 98.12 73 ALA B N 1
ATOM 2214 C CA . ALA B 1 73 ? 0.43 38.188 12.383 1 98.12 73 ALA B CA 1
ATOM 2215 C C . ALA B 1 73 ? 1.757 37.75 11.766 1 98.12 73 ALA B C 1
ATOM 2217 O O . ALA B 1 73 ? 2.07 38.125 10.633 1 98.12 73 ALA B O 1
ATOM 2218 N N . ARG B 1 74 ? 2.486 37.031 12.5 1 98.25 74 ARG B N 1
ATOM 2219 C CA . ARG B 1 74 ? 3.701 36.438 11.961 1 98.25 74 ARG B CA 1
ATOM 2220 C C . ARG B 1 74 ? 3.424 35.031 11.422 1 98.25 74 ARG B C 1
ATOM 2222 O O . ARG B 1 74 ? 2.643 34.281 12.008 1 98.25 74 ARG B O 1
ATOM 2229 N N . SER B 1 75 ? 4.086 34.688 10.312 1 98.62 75 SER B N 1
ATOM 2230 C CA . SER B 1 75 ? 3.932 33.375 9.719 1 98.62 75 SER B CA 1
ATOM 2231 C C . SER B 1 75 ? 5.074 32.438 10.125 1 98.62 75 SER B C 1
ATOM 2233 O O . SER B 1 75 ? 6.23 32.875 10.18 1 98.62 75 SER B O 1
ATOM 2235 N N . TYR B 1 76 ? 4.734 31.234 10.5 1 98.81 76 TYR B N 1
ATOM 2236 C CA . TYR B 1 76 ? 5.707 30.234 10.945 1 98.81 76 TYR B CA 1
ATOM 2237 C C . TYR B 1 76 ? 5.59 28.953 10.125 1 98.81 76 TYR B C 1
ATOM 2239 O O . TYR B 1 76 ? 4.5 28.609 9.656 1 98.81 76 TYR B O 1
ATOM 2247 N N . ALA B 1 77 ? 6.672 28.266 9.961 1 98.81 77 ALA B N 1
ATOM 2248 C CA . ALA B 1 77 ? 6.719 26.969 9.289 1 98.81 77 ALA B CA 1
ATOM 2249 C C . ALA B 1 77 ? 7.922 26.156 9.766 1 98.81 77 ALA B C 1
ATOM 2251 O O . ALA B 1 77 ? 8.898 26.719 10.266 1 98.81 77 ALA B O 1
ATOM 2252 N N . PRO B 1 78 ? 7.789 24.859 9.688 1 98.62 78 PRO B N 1
ATOM 2253 C CA . PRO B 1 78 ? 8.969 24.047 10 1 98.62 78 PRO B CA 1
ATOM 2254 C C . PRO B 1 78 ? 10.141 24.328 9.062 1 98.62 78 PRO B C 1
ATOM 2256 O O . PRO B 1 78 ? 9.938 24.781 7.926 1 98.62 78 PRO B O 1
ATOM 2259 N N . SER B 1 79 ? 11.289 24.031 9.57 1 98.19 79 SER B N 1
ATOM 2260 C CA . SER B 1 79 ? 12.516 24.391 8.859 1 98.19 79 SER B CA 1
ATOM 2261 C C . SER B 1 79 ? 12.523 23.812 7.453 1 98.19 79 SER B C 1
ATOM 2263 O O . SER B 1 79 ? 12.875 24.5 6.492 1 98.19 79 SER B O 1
ATOM 2265 N N . ALA B 1 80 ? 12.062 22.625 7.25 1 97.94 80 ALA B N 1
ATOM 2266 C CA . ALA B 1 80 ? 12.117 21.938 5.965 1 97.94 80 ALA B CA 1
ATOM 2267 C C . ALA B 1 80 ? 11.172 22.578 4.957 1 97.94 80 ALA B C 1
ATOM 2269 O O . ALA B 1 80 ? 11.289 22.344 3.75 1 97.94 80 ALA B O 1
ATOM 2270 N N . ALA B 1 81 ? 10.25 23.375 5.473 1 98.31 81 ALA B N 1
ATOM 2271 C CA . ALA B 1 81 ? 9.227 23.938 4.594 1 98.31 81 ALA B CA 1
ATOM 2272 C C . ALA B 1 81 ? 9.602 25.344 4.141 1 98.31 81 ALA B C 1
ATOM 2274 O O . ALA B 1 81 ? 9 25.875 3.203 1 98.31 81 ALA B O 1
ATOM 2275 N N . LEU B 1 82 ? 10.562 25.969 4.785 1 98.12 82 LEU B N 1
ATOM 2276 C CA . LEU B 1 82 ? 10.82 27.406 4.621 1 98.12 82 LEU B CA 1
ATOM 2277 C C . LEU B 1 82 ? 11.219 27.719 3.184 1 98.12 82 LEU B C 1
ATOM 2279 O O . LEU B 1 82 ? 10.703 28.672 2.588 1 98.12 82 LEU B O 1
ATOM 2283 N N . ALA B 1 83 ? 12.102 26.922 2.602 1 97 83 ALA B N 1
ATOM 2284 C CA . ALA B 1 83 ? 12.578 27.172 1.245 1 97 83 ALA B CA 1
ATOM 2285 C C . ALA B 1 83 ? 11.43 27.141 0.243 1 97 83 ALA B C 1
ATOM 2287 O O . ALA B 1 83 ? 11.312 28.031 -0.604 1 97 83 ALA B O 1
ATOM 2288 N N . ALA B 1 84 ? 10.57 26.188 0.404 1 96.94 84 ALA B N 1
ATOM 2289 C CA . ALA B 1 84 ? 9.461 26.016 -0.531 1 96.94 84 ALA B CA 1
ATOM 2290 C C . ALA B 1 84 ? 8.422 27.109 -0.362 1 96.94 84 ALA B C 1
ATOM 2292 O O . ALA B 1 84 ? 7.707 27.453 -1.309 1 96.94 84 ALA B O 1
ATOM 2293 N N . LEU B 1 85 ? 8.344 27.656 0.836 1 97.5 85 LEU B N 1
ATOM 2294 C CA . LEU B 1 85 ? 7.336 28.672 1.126 1 97.5 85 LEU B CA 1
ATOM 2295 C C . LEU B 1 85 ? 7.867 30.062 0.802 1 97.5 85 LEU B C 1
ATOM 2297 O O . LEU B 1 85 ? 7.129 31.047 0.887 1 97.5 85 LEU B O 1
ATOM 2301 N N . THR B 1 86 ? 9.125 30.125 0.501 1 95.19 86 THR B N 1
ATOM 2302 C CA . THR B 1 86 ? 9.688 31.391 0.02 1 95.19 86 THR B CA 1
ATOM 2303 C C . THR B 1 86 ? 9.398 31.578 -1.466 1 95.19 86 THR B C 1
ATOM 2305 O O . THR B 1 86 ? 10.148 31.094 -2.316 1 95.19 86 THR B O 1
ATOM 2308 N N . ARG B 1 87 ? 8.336 32.188 -1.817 1 92.75 87 ARG B N 1
ATOM 2309 C CA . ARG B 1 87 ? 7.91 32.406 -3.197 1 92.75 87 ARG B CA 1
ATOM 2310 C C . ARG B 1 87 ? 7.031 33.625 -3.32 1 92.75 87 ARG B C 1
ATOM 2312 O O . ARG B 1 87 ? 6.508 34.125 -2.322 1 92.75 87 ARG B O 1
ATOM 2319 N N . PRO B 1 88 ? 6.852 34.062 -4.555 1 89.88 88 PRO B N 1
ATOM 2320 C CA . PRO B 1 88 ? 5.988 35.25 -4.742 1 89.88 88 PRO B CA 1
ATOM 2321 C C . PRO B 1 88 ? 4.555 35 -4.273 1 89.88 88 PRO B C 1
ATOM 2323 O O . PRO B 1 88 ? 4.027 33.906 -4.434 1 89.88 88 PRO B O 1
ATOM 2326 N N . GLY B 1 89 ? 4.047 36 -3.684 1 92.19 89 GLY B N 1
ATOM 2327 C CA . GLY B 1 89 ? 2.662 35.906 -3.252 1 92.19 89 GLY B CA 1
ATOM 2328 C C . GLY B 1 89 ? 2.518 35.531 -1.784 1 92.19 89 GLY B C 1
ATOM 2329 O O . GLY B 1 89 ? 1.415 35.594 -1.234 1 92.19 89 GLY B O 1
ATOM 2330 N N . LEU B 1 90 ? 3.604 35.188 -1.178 1 95.5 90 LEU B N 1
ATOM 2331 C CA . LEU B 1 90 ? 3.611 34.875 0.248 1 95.5 90 LEU B CA 1
ATOM 2332 C C . LEU B 1 90 ? 4.562 35.812 1 1 95.5 90 LEU B C 1
ATOM 2334 O O . LEU B 1 90 ? 5.637 36.156 0.498 1 95.5 90 LEU B O 1
ATOM 2338 N N . LYS B 1 91 ? 4.109 36.188 2.131 1 95.19 91 LYS B N 1
ATOM 2339 C CA . LYS B 1 91 ? 5.016 36.875 3.037 1 95.19 91 LYS B CA 1
ATOM 2340 C C . LYS B 1 91 ? 6.016 35.906 3.666 1 95.19 91 LYS B C 1
ATOM 2342 O O . LYS B 1 91 ? 5.836 34.688 3.594 1 95.19 91 LYS B O 1
ATOM 2347 N N . SER B 1 92 ? 6.973 36.5 4.289 1 96.19 92 SER B N 1
ATOM 2348 C CA . SER B 1 92 ? 8.07 35.719 4.832 1 96.19 92 SER B CA 1
ATOM 2349 C C . SER B 1 92 ? 7.609 34.844 5.996 1 96.19 92 SER B C 1
ATOM 2351 O O . SER B 1 92 ? 6.695 35.219 6.734 1 96.19 92 SER B O 1
ATOM 2353 N N . PHE B 1 93 ? 8.258 33.781 6.148 1 98.06 93 PHE B N 1
ATOM 2354 C CA . PHE B 1 93 ? 8.016 32.844 7.242 1 98.06 93 PHE B CA 1
ATOM 2355 C C . PHE B 1 93 ? 9.211 32.812 8.195 1 98.06 93 PHE B C 1
ATOM 2357 O O . PHE B 1 93 ? 10.352 33 7.77 1 98.06 93 PHE B O 1
ATOM 2364 N N . THR B 1 94 ? 8.891 32.625 9.43 1 97.88 94 THR B N 1
ATOM 2365 C CA . THR B 1 94 ? 9.875 32.344 10.477 1 97.88 94 THR B CA 1
ATOM 2366 C C . THR B 1 94 ? 9.875 30.875 10.859 1 97.88 94 THR B C 1
ATOM 2368 O O . THR B 1 94 ? 8.859 30.188 10.711 1 97.88 94 THR B O 1
ATOM 2371 N N . ASP B 1 95 ? 11.031 30.422 11.281 1 98.56 95 ASP B N 1
ATOM 2372 C CA . ASP B 1 95 ? 11.102 29.031 11.711 1 98.56 95 ASP B CA 1
ATOM 2373 C C . ASP B 1 95 ? 10.125 28.75 12.859 1 98.56 95 ASP B C 1
ATOM 2375 O O . ASP B 1 95 ? 10 29.562 13.773 1 98.56 95 ASP B O 1
ATOM 2379 N N . LEU B 1 96 ? 9.531 27.609 12.797 1 98.56 96 LEU B N 1
ATOM 2380 C CA . LEU B 1 96 ? 8.531 27.188 13.773 1 98.56 96 LEU B CA 1
ATOM 2381 C C . LEU B 1 96 ? 9.078 27.297 15.195 1 98.56 96 LEU B C 1
ATOM 2383 O O . LEU B 1 96 ? 8.344 27.609 16.125 1 98.56 96 LEU B O 1
ATOM 2387 N N . SER B 1 97 ? 10.375 27.062 15.391 1 96.88 97 SER B N 1
ATOM 2388 C CA . SER B 1 97 ? 11.023 27.078 16.703 1 96.88 97 SER B CA 1
ATOM 2389 C C . SER B 1 97 ? 10.992 28.484 17.312 1 96.88 97 SER B C 1
ATOM 2391 O O . SER B 1 97 ? 11.18 28.641 18.516 1 96.88 97 SER B O 1
ATOM 2393 N N . GLY B 1 98 ? 10.758 29.484 16.516 1 97.56 98 GLY B N 1
ATOM 2394 C CA . GLY B 1 98 ? 10.727 30.859 16.984 1 97.56 98 GLY B CA 1
ATOM 2395 C C . GLY B 1 98 ? 9.367 31.297 17.5 1 97.56 98 GLY B C 1
ATOM 2396 O O . GLY B 1 98 ? 9.203 32.406 18 1 97.56 98 GLY B O 1
ATOM 2397 N N . LEU B 1 99 ? 8.352 30.453 17.344 1 98.12 99 LEU B N 1
ATOM 2398 C CA . LEU B 1 99 ? 7.004 30.781 17.797 1 98.12 99 LEU B CA 1
ATOM 2399 C C . LEU B 1 99 ? 6.934 30.781 19.328 1 98.12 99 LEU B C 1
ATOM 2401 O O . LEU B 1 99 ? 7.129 29.734 19.953 1 98.12 99 LEU B O 1
ATOM 2405 N N . PRO B 1 100 ? 6.715 31.938 19.922 1 96.38 100 PRO B N 1
ATOM 2406 C CA . PRO B 1 100 ? 6.562 31.969 21.375 1 96.38 100 PRO B CA 1
ATOM 2407 C C . PRO B 1 100 ? 5.281 31.281 21.844 1 96.38 100 PRO B C 1
ATOM 2409 O O . PRO B 1 100 ? 4.188 31.625 21.391 1 96.38 100 PRO B O 1
ATOM 2412 N N . THR B 1 101 ? 5.398 30.297 22.625 1 96.5 101 THR B N 1
ATOM 2413 C CA . THR B 1 101 ? 4.254 29.562 23.141 1 96.5 101 THR B CA 1
ATOM 2414 C C . THR B 1 101 ? 4.332 29.438 24.656 1 96.5 101 THR B C 1
ATOM 2416 O O . THR B 1 101 ? 5.422 29.453 25.234 1 96.5 101 THR B O 1
ATOM 2419 N N . PRO B 1 102 ? 3.195 29.469 25.391 1 95.38 102 PRO B N 1
ATOM 2420 C CA . PRO B 1 102 ? 3.213 29.125 26.812 1 95.38 102 PRO B CA 1
ATOM 2421 C C . PRO B 1 102 ? 3.562 27.656 27.047 1 95.38 102 PRO B C 1
ATOM 2423 O O . PRO B 1 102 ? 3.561 26.859 26.109 1 95.38 102 PRO B O 1
ATOM 2426 N N . PRO B 1 103 ? 3.891 27.25 28.281 1 94.44 103 PRO B N 1
ATOM 2427 C CA . PRO B 1 103 ? 4.324 25.875 28.594 1 94.44 103 PRO B CA 1
ATOM 2428 C C . PRO B 1 103 ? 3.258 24.844 28.266 1 94.44 103 PRO B C 1
ATOM 2430 O O . PRO B 1 103 ? 3.586 23.688 27.969 1 94.44 103 PRO B O 1
ATOM 2433 N N . GLU B 1 104 ? 1.965 25.281 28.203 1 94.75 104 GLU B N 1
ATOM 2434 C CA . GLU B 1 104 ? 0.87 24.344 28.016 1 94.75 104 GLU B CA 1
ATOM 2435 C C . GLU B 1 104 ? 0.637 24.062 26.531 1 94.75 104 GLU B C 1
ATOM 2437 O O . GLU B 1 104 ? -0.123 23.156 26.172 1 94.75 104 GLU B O 1
ATOM 2442 N N . VAL B 1 105 ? 1.267 24.828 25.688 1 96.44 105 VAL B N 1
ATOM 2443 C CA . VAL B 1 105 ? 1.154 24.641 24.25 1 96.44 105 VAL B CA 1
ATOM 2444 C C . VAL B 1 105 ? 2.537 24.375 23.641 1 96.44 105 VAL B C 1
ATOM 2446 O O . VAL B 1 105 ? 3.449 25.203 23.812 1 96.44 105 VAL B O 1
ATOM 2449 N N . VAL B 1 106 ? 2.68 23.266 23 1 96.12 106 VAL B N 1
ATOM 2450 C CA . VAL B 1 106 ? 3.967 22.891 22.422 1 96.12 106 VAL B CA 1
ATOM 2451 C C . VAL B 1 106 ? 3.836 22.75 20.906 1 96.12 106 VAL B C 1
ATOM 2453 O O . VAL B 1 106 ? 2.996 22 20.422 1 96.12 106 VAL B O 1
ATOM 2456 N N . PHE B 1 107 ? 4.59 23.547 20.188 1 97.94 107 PHE B N 1
ATOM 2457 C CA . PHE B 1 107 ? 4.797 23.359 18.75 1 97.94 107 PHE B CA 1
ATOM 2458 C C . PHE B 1 107 ? 6.125 22.656 18.484 1 97.94 107 PHE B C 1
ATOM 2460 O O . PHE B 1 107 ? 7.172 23.078 18.984 1 97.94 107 PHE B O 1
ATOM 2467 N N . ARG B 1 108 ? 6.027 21.594 17.781 1 97.5 108 ARG B N 1
ATOM 2468 C CA . ARG B 1 108 ? 7.238 20.844 17.484 1 97.5 108 ARG B CA 1
ATOM 2469 C C . ARG B 1 108 ? 7.312 20.469 16 1 97.5 108 ARG B C 1
ATOM 2471 O O . ARG B 1 108 ? 6.32 20.047 15.414 1 97.5 108 ARG B O 1
ATOM 2478 N N . GLU B 1 109 ? 8.477 20.719 15.461 1 98.31 109 GLU B N 1
ATOM 2479 C CA . GLU B 1 109 ? 8.703 20.25 14.102 1 98.31 109 GLU B CA 1
ATOM 2480 C C . GLU B 1 109 ? 8.828 18.719 14.047 1 98.31 109 GLU B C 1
ATOM 2482 O O . GLU B 1 109 ? 9.531 18.125 14.867 1 98.31 109 GLU B O 1
ATOM 2487 N N . LEU B 1 110 ? 8.102 18.141 13.188 1 98.06 110 LEU B N 1
ATOM 2488 C CA . LEU B 1 110 ? 8.289 16.719 12.875 1 98.06 110 LEU B CA 1
ATOM 2489 C C . LEU B 1 110 ? 9.391 16.547 11.828 1 98.06 110 LEU B C 1
ATOM 2491 O O . LEU B 1 110 ? 9.211 16.906 10.664 1 98.06 110 LEU B O 1
ATOM 2495 N N . LEU B 1 111 ? 10.492 15.961 12.305 1 97.5 111 LEU B N 1
ATOM 2496 C CA . LEU B 1 111 ? 11.617 15.75 11.406 1 97.5 111 LEU B CA 1
ATOM 2497 C C . LEU B 1 111 ? 11.469 14.43 10.648 1 97.5 111 LEU B C 1
ATOM 2499 O O . LEU B 1 111 ? 11.008 13.438 11.219 1 97.5 111 LEU B O 1
ATOM 2503 N N . GLY B 1 112 ? 11.867 14.477 9.398 1 97.56 112 GLY B N 1
ATOM 2504 C CA . GLY B 1 112 ? 11.852 13.234 8.648 1 97.56 112 GLY B CA 1
ATOM 2505 C C . GLY B 1 112 ? 10.984 13.297 7.402 1 97.56 112 GLY B C 1
ATOM 2506 O O . GLY B 1 112 ? 10.594 12.266 6.859 1 97.56 112 GLY B O 1
ATOM 2507 N N . SER B 1 113 ? 10.555 14.414 6.949 1 97.5 113 SER B N 1
ATOM 2508 C CA . SER B 1 113 ? 9.805 14.594 5.707 1 97.5 113 SER B CA 1
ATOM 2509 C C . SER B 1 113 ? 10.398 15.719 4.863 1 97.5 113 SER B C 1
ATOM 2511 O O . SER B 1 113 ? 10.992 16.656 5.398 1 97.5 113 SER B O 1
ATOM 2513 N N . LYS B 1 114 ? 10.273 15.625 3.557 1 97.44 114 LYS B N 1
ATOM 2514 C CA . LYS B 1 114 ? 10.844 16.562 2.594 1 97.44 114 LYS B CA 1
ATOM 2515 C C . LYS B 1 114 ? 10.18 17.938 2.703 1 97.44 114 LYS B C 1
ATOM 2517 O O . LYS B 1 114 ? 10.82 18.953 2.484 1 97.44 114 LYS B O 1
ATOM 2522 N N . ASN B 1 115 ? 8.93 17.906 3.072 1 97 115 ASN B N 1
ATOM 2523 C CA . ASN B 1 115 ? 8.188 19.156 3.043 1 97 115 ASN B CA 1
ATOM 2524 C C . ASN B 1 115 ? 7.914 19.688 4.449 1 97 115 ASN B C 1
ATOM 2526 O O . ASN B 1 115 ? 7.176 20.656 4.621 1 97 115 ASN B O 1
ATOM 2530 N N . GLY B 1 116 ? 8.391 18.938 5.449 1 97.44 116 GLY B N 1
ATOM 2531 C CA . GLY B 1 116 ? 8.203 19.359 6.824 1 97.44 116 GLY B CA 1
ATOM 2532 C C . GLY B 1 116 ? 7.023 18.688 7.496 1 97.44 116 GLY B C 1
ATOM 2533 O O . GLY B 1 116 ? 6.395 17.797 6.914 1 97.44 116 GLY B O 1
ATOM 2534 N N . GLY B 1 117 ? 6.809 19.062 8.719 1 98.25 117 GLY B N 1
ATOM 2535 C CA . GLY B 1 117 ? 5.73 18.594 9.57 1 98.25 117 GLY B CA 1
ATOM 2536 C C . GLY B 1 117 ? 5.652 19.312 10.898 1 98.25 117 GLY B C 1
ATOM 2537 O O . GLY B 1 117 ? 6.656 19.844 11.391 1 98.25 117 GLY B O 1
ATOM 2538 N N . THR B 1 118 ? 4.465 19.359 11.391 1 98.62 118 THR B N 1
ATOM 2539 C CA . THR B 1 118 ? 4.242 20.078 12.641 1 98.62 118 THR B CA 1
ATOM 2540 C C . THR B 1 118 ? 3.377 19.266 13.594 1 98.62 118 THR B C 1
ATOM 2542 O O . THR B 1 118 ? 2.365 18.688 13.188 1 98.62 118 THR B O 1
ATOM 2545 N N . LEU B 1 119 ? 3.799 19.125 14.758 1 98.31 119 LEU B N 1
ATOM 2546 C CA . LEU B 1 119 ? 3.043 18.594 15.891 1 98.31 119 LEU B CA 1
ATOM 2547 C C . LEU B 1 119 ? 2.662 19.703 16.859 1 98.31 119 LEU B C 1
ATOM 2549 O O . LEU B 1 119 ? 3.484 20.562 17.188 1 98.31 119 LEU B O 1
ATOM 2553 N N . VAL B 1 120 ? 1.391 19.781 17.234 1 98.06 120 VAL B N 1
ATOM 2554 C CA . VAL B 1 120 ? 0.949 20.719 18.281 1 98.06 120 VAL B CA 1
ATOM 2555 C C . VAL B 1 120 ? 0.341 19.938 19.438 1 98.06 120 VAL B C 1
ATOM 2557 O O . VAL B 1 120 ? -0.561 19.125 19.25 1 98.06 120 VAL B O 1
ATOM 2560 N N . ARG B 1 121 ? 0.86 20.141 20.594 1 96.56 121 ARG B N 1
ATOM 2561 C CA . ARG B 1 121 ? 0.319 19.547 21.812 1 96.56 121 ARG B CA 1
ATOM 2562 C C . ARG B 1 121 ? -0.239 20.609 22.75 1 96.56 121 ARG B C 1
ATOM 2564 O O . ARG B 1 121 ? 0.461 21.562 23.094 1 96.56 121 ARG B O 1
ATOM 2571 N N . VAL B 1 122 ? -1.498 20.5 23.062 1 96.25 122 VAL B N 1
ATOM 2572 C CA . VAL B 1 122 ? -2.174 21.422 23.969 1 96.25 122 VAL B CA 1
ATOM 2573 C C . VAL B 1 122 ? -2.514 20.719 25.281 1 96.25 122 VAL B C 1
ATOM 2575 O O . VAL B 1 122 ? -3.281 19.75 25.281 1 96.25 122 VAL B O 1
ATOM 2578 N N . LEU B 1 123 ? -1.897 21.188 26.25 1 92.44 123 LEU B N 1
ATOM 2579 C CA . LEU B 1 123 ? -2.049 20.594 27.578 1 92.44 123 LEU B CA 1
ATOM 2580 C C . LEU B 1 123 ? -2.975 21.438 28.453 1 92.44 123 LEU B C 1
ATOM 2582 O O . LEU B 1 123 ? -2.555 21.953 29.484 1 92.44 123 LEU B O 1
ATOM 2586 N N . ARG B 1 124 ? -4.18 21.688 27.859 1 86.88 124 ARG B N 1
ATOM 2587 C CA . ARG B 1 124 ? -5.188 22.453 28.594 1 86.88 124 ARG B CA 1
ATOM 2588 C C . ARG B 1 124 ? -6.422 21.609 28.875 1 86.88 124 ARG B C 1
ATOM 2590 O O . ARG B 1 124 ? -6.883 20.859 28 1 86.88 124 ARG B O 1
ATOM 2597 N N . GLY B 1 125 ? -6.84 21.516 30.141 1 80.62 125 GLY B N 1
ATOM 2598 C CA . GLY B 1 125 ? -8.055 20.781 30.469 1 80.62 125 GLY B CA 1
ATOM 2599 C C . GLY B 1 125 ? -7.785 19.375 30.969 1 80.62 125 GLY B C 1
ATOM 2600 O O . GLY B 1 125 ? -6.688 19.078 31.438 1 80.62 125 GLY B O 1
ATOM 2601 N N . ALA B 1 126 ? -8.797 18.531 30.734 1 84.12 126 ALA B N 1
ATOM 2602 C CA . ALA B 1 126 ? -8.742 17.172 31.281 1 84.12 126 ALA B CA 1
ATOM 2603 C C . ALA B 1 126 ? -7.926 16.25 30.391 1 84.12 126 ALA B C 1
ATOM 2605 O O . ALA B 1 126 ? -7.188 15.391 30.891 1 84.12 126 ALA B O 1
ATOM 2606 N N . ARG B 1 127 ? -8.031 16.547 29.016 1 89.56 127 ARG B N 1
ATOM 2607 C CA . ARG B 1 127 ? -7.277 15.727 28.078 1 89.56 127 ARG B CA 1
ATOM 2608 C C . ARG B 1 127 ? -6.465 16.609 27.125 1 89.56 127 ARG B C 1
ATOM 2610 O O . ARG B 1 127 ? -6.949 17.641 26.656 1 89.56 127 ARG B O 1
ATOM 2617 N N . PRO B 1 128 ? -5.297 16.125 26.891 1 94.25 128 PRO B N 1
ATOM 2618 C CA . PRO B 1 128 ? -4.516 16.875 25.891 1 94.25 128 PRO B CA 1
ATOM 2619 C C . PRO B 1 128 ? -5.105 16.781 24.484 1 94.25 128 PRO B C 1
ATOM 2621 O O . PRO B 1 128 ? -5.887 15.859 24.203 1 94.25 128 PRO B O 1
ATOM 2624 N N . VAL B 1 129 ? -4.832 17.734 23.656 1 96.19 129 VAL B N 1
ATOM 2625 C CA . VAL B 1 129 ? -5.156 17.719 22.234 1 96.19 129 VAL B CA 1
ATOM 2626 C C . VAL B 1 129 ? -3.869 17.703 21.406 1 96.19 129 VAL B C 1
ATOM 2628 O O . VAL B 1 129 ? -2.93 18.453 21.703 1 96.19 129 VAL B O 1
ATOM 2631 N N . LEU B 1 130 ? -3.861 16.828 20.5 1 96.75 130 LEU B N 1
ATOM 2632 C CA . LEU B 1 130 ? -2.68 16.672 19.656 1 96.75 130 LEU B CA 1
ATOM 2633 C C . LEU B 1 130 ? -3.035 16.828 18.188 1 96.75 130 LEU B C 1
ATOM 2635 O O . LEU B 1 130 ? -3.799 16.047 17.625 1 96.75 130 LEU B O 1
ATOM 2639 N N . TYR B 1 131 ? -2.555 17.906 17.562 1 97.81 131 TYR B N 1
ATOM 2640 C CA . TYR B 1 131 ? -2.543 17.969 16.109 1 97.81 131 TYR B CA 1
ATOM 2641 C C . TYR B 1 131 ? -1.373 17.188 15.531 1 97.81 131 TYR B C 1
ATOM 2643 O O . TYR B 1 131 ? -0.213 17.469 15.836 1 97.81 131 TYR B O 1
ATOM 2651 N N . ILE B 1 132 ? -1.625 16.234 14.57 1 97.44 132 ILE B N 1
ATOM 2652 C CA . ILE B 1 132 ? -0.587 15.25 14.281 1 97.44 132 ILE B CA 1
ATOM 2653 C C . ILE B 1 132 ? -0.204 15.328 12.805 1 97.44 132 ILE B C 1
ATOM 2655 O O . ILE B 1 132 ? 0.614 14.539 12.32 1 97.44 132 ILE B O 1
ATOM 2659 N N . ASP B 1 133 ? -0.684 16.141 12.055 1 96.56 133 ASP B N 1
ATOM 2660 C CA . ASP B 1 133 ? -0.318 16.422 10.664 1 96.56 133 ASP B CA 1
ATOM 2661 C C . ASP B 1 133 ? -0.623 15.227 9.766 1 96.56 133 ASP B C 1
ATOM 2663 O O . ASP B 1 133 ? -1.748 14.719 9.758 1 96.56 133 ASP B O 1
ATOM 2667 N N . GLU B 1 134 ? 0.372 14.656 8.938 1 96.12 134 GLU B N 1
ATOM 2668 C CA . GLU B 1 134 ? 0.041 13.914 7.719 1 96.12 134 GLU B CA 1
ATOM 2669 C C . GLU B 1 134 ? 0.215 12.414 7.926 1 96.12 134 GLU B C 1
ATOM 2671 O O . GLU B 1 134 ? -0.389 11.609 7.211 1 96.12 134 GLU B O 1
ATOM 2676 N N . LEU B 1 135 ? 1.074 11.945 8.812 1 97 135 LEU B N 1
ATOM 2677 C CA . LEU B 1 135 ? 1.496 10.555 8.781 1 97 135 LEU B CA 1
ATOM 2678 C C . LEU B 1 135 ? 0.339 9.625 9.148 1 97 135 LEU B C 1
ATOM 2680 O O . LEU B 1 135 ? 0.199 8.547 8.57 1 97 135 LEU B O 1
ATOM 2684 N N . LEU B 1 136 ? -0.483 10.055 10.086 1 96.69 136 LEU B N 1
ATOM 2685 C CA . LEU B 1 136 ? -1.726 9.383 10.461 1 96.69 136 LEU B CA 1
ATOM 2686 C C . LEU B 1 136 ? -2.936 10.188 9.984 1 96.69 136 LEU B C 1
ATOM 2688 O O . LEU B 1 136 ? -3.004 11.398 10.195 1 96.69 136 LEU B O 1
ATOM 2692 N N . GLY B 1 137 ? -3.777 9.508 9.289 1 94.94 137 GLY B N 1
ATOM 2693 C CA . GLY B 1 137 ? -5 10.156 8.852 1 94.94 137 GLY B CA 1
ATOM 2694 C C . GLY B 1 137 ? -6.254 9.406 9.258 1 94.94 137 GLY B C 1
ATOM 2695 O O . GLY B 1 137 ? -6.18 8.258 9.703 1 94.94 137 GLY B O 1
ATOM 2696 N N . ASN B 1 138 ? -7.344 10.117 9.156 1 96.38 138 ASN B N 1
ATOM 2697 C CA . ASN B 1 138 ? -8.664 9.547 9.406 1 96.38 138 ASN B CA 1
ATOM 2698 C C . ASN B 1 138 ? -9.672 10 8.352 1 96.38 138 ASN B C 1
ATOM 2700 O O . ASN B 1 138 ? -10.766 10.453 8.695 1 96.38 138 ASN B O 1
ATOM 2704 N N . GLN B 1 139 ? -9.25 9.891 7.141 1 94.75 139 GLN B N 1
ATOM 2705 C CA . GLN B 1 139 ? -10.102 10.289 6.023 1 94.75 139 GLN B CA 1
ATOM 2706 C C . GLN B 1 139 ? -11.273 9.328 5.852 1 94.75 139 GLN B C 1
ATOM 2708 O O . GLN B 1 139 ? -11.086 8.109 5.844 1 94.75 139 GLN B O 1
ATOM 2713 N N . ALA B 1 140 ? -12.445 9.922 5.648 1 92.94 140 ALA B N 1
ATOM 2714 C CA . ALA B 1 140 ? -13.648 9.117 5.504 1 92.94 140 ALA B CA 1
ATOM 2715 C C . ALA B 1 140 ? -13.664 8.383 4.164 1 92.94 140 ALA B C 1
ATOM 2717 O O . ALA B 1 140 ? -14.336 7.355 4.02 1 92.94 140 ALA B O 1
ATOM 2718 N N . ALA B 1 141 ? -13.031 8.961 3.195 1 92.62 141 ALA B N 1
ATOM 2719 C CA . ALA B 1 141 ? -12.93 8.383 1.855 1 92.62 141 ALA B CA 1
ATOM 2720 C C . ALA B 1 141 ? -11.602 8.734 1.204 1 92.62 141 ALA B C 1
ATOM 2722 O O . ALA B 1 141 ? -10.953 9.711 1.593 1 92.62 141 ALA B O 1
ATOM 2723 N N . PRO B 1 142 ? -11.195 7.848 0.186 1 92.38 142 PRO B N 1
ATOM 2724 C CA . PRO B 1 142 ? -10.023 8.258 -0.596 1 92.38 142 PRO B CA 1
ATOM 2725 C C . PRO B 1 142 ? -10.281 9.5 -1.436 1 92.38 142 PRO B C 1
ATOM 2727 O O . PRO B 1 142 ? -11.438 9.914 -1.595 1 92.38 142 PRO B O 1
ATOM 2730 N N . PRO B 1 143 ? -9.203 10.117 -1.884 1 90.81 143 PRO B N 1
ATOM 2731 C CA . PRO B 1 143 ? -9.383 11.266 -2.77 1 90.81 143 PRO B CA 1
ATOM 2732 C C . PRO B 1 143 ? -10.234 10.945 -3.994 1 90.81 143 PRO B C 1
ATOM 2734 O O . PRO B 1 143 ? -10.211 9.812 -4.484 1 90.81 143 PRO B O 1
ATOM 2737 N N . PRO B 1 144 ? -10.93 11.914 -4.531 1 88.38 144 PRO B N 1
ATOM 2738 C CA . PRO B 1 144 ? -11.859 11.672 -5.633 1 88.38 144 PRO B CA 1
ATOM 2739 C C . PRO B 1 144 ? -11.156 11.43 -6.965 1 88.38 144 PRO B C 1
ATOM 2741 O O . PRO B 1 144 ? -11.695 10.758 -7.84 1 88.38 144 PRO B O 1
ATOM 2744 N N . HIS B 1 145 ? -10.008 12.047 -7.223 1 89.25 145 HIS B N 1
ATOM 2745 C CA . HIS B 1 145 ? -9.281 11.812 -8.461 1 89.25 145 HIS B CA 1
ATOM 2746 C C . HIS B 1 145 ? -8.969 10.328 -8.648 1 89.25 145 HIS B C 1
ATOM 2748 O O . HIS B 1 145 ? -8.398 9.695 -7.758 1 89.25 145 HIS B O 1
ATOM 2754 N N . PRO B 1 146 ? -9.25 9.773 -9.805 1 89.56 146 PRO B N 1
ATOM 2755 C CA . PRO B 1 146 ? -9.148 8.328 -9.992 1 89.56 146 PRO B CA 1
ATOM 2756 C C . PRO B 1 146 ? -7.746 7.793 -9.703 1 89.56 146 PRO B C 1
ATOM 2758 O O . PRO B 1 146 ? -7.594 6.707 -9.141 1 89.56 146 PRO B O 1
ATOM 2761 N N . PHE B 1 147 ? -6.773 8.555 -10.125 1 89.88 147 PHE B N 1
ATOM 2762 C CA . PHE B 1 147 ? -5.391 8.141 -9.914 1 89.88 147 PHE B CA 1
ATOM 2763 C C . PHE B 1 147 ? -5.078 8.023 -8.43 1 89.88 147 PHE B C 1
ATOM 2765 O O . PHE B 1 147 ? -4.594 6.988 -7.973 1 89.88 147 PHE B O 1
ATOM 2772 N N . TRP B 1 148 ? -5.434 9.039 -7.652 1 89.69 148 TRP B N 1
ATOM 2773 C CA . TRP B 1 148 ? -5.133 9.055 -6.227 1 89.69 148 TRP B CA 1
ATOM 2774 C C . TRP B 1 148 ? -6.066 8.125 -5.461 1 89.69 148 TRP B C 1
ATOM 2776 O O . TRP B 1 148 ? -5.668 7.516 -4.465 1 89.69 148 TRP B O 1
ATOM 2786 N N . LYS B 1 149 ? -7.227 8.07 -5.953 1 91.94 149 LYS B N 1
ATOM 2787 C CA . LYS B 1 149 ? -8.164 7.117 -5.367 1 91.94 149 LYS B CA 1
ATOM 2788 C C . LYS B 1 149 ? -7.594 5.699 -5.406 1 91.94 149 LYS B C 1
ATOM 2790 O O . LYS B 1 149 ? -7.617 4.988 -4.398 1 91.94 149 LYS B O 1
ATOM 2795 N N . PHE B 1 150 ? -7.07 5.32 -6.547 1 92.81 150 PHE B N 1
ATOM 2796 C CA . PHE B 1 150 ? -6.473 4 -6.723 1 92.81 150 PHE B CA 1
ATOM 2797 C C . PHE B 1 150 ? -5.238 3.846 -5.844 1 92.81 150 PHE B C 1
ATOM 2799 O O . PHE B 1 150 ? -5.078 2.828 -5.164 1 92.81 150 PHE B O 1
ATOM 2806 N N . ALA B 1 151 ? -4.352 4.801 -5.812 1 92.5 151 ALA B N 1
ATOM 2807 C CA . ALA B 1 151 ? -3.129 4.742 -5.016 1 92.5 151 ALA B CA 1
ATOM 2808 C C . ALA B 1 151 ? -3.451 4.59 -3.529 1 92.5 151 ALA B C 1
ATOM 2810 O O . ALA B 1 151 ? -2.828 3.787 -2.832 1 92.5 151 ALA B O 1
ATOM 2811 N N . PHE B 1 152 ? -4.457 5.352 -3.043 1 94.06 152 PHE B N 1
ATOM 2812 C CA . PHE B 1 152 ? -4.859 5.262 -1.646 1 94.06 152 PHE B CA 1
ATOM 2813 C C . PHE B 1 152 ? -5.465 3.896 -1.342 1 94.06 152 PHE B C 1
ATOM 2815 O O . PHE B 1 152 ? -5.262 3.348 -0.257 1 94.06 152 PHE B O 1
ATOM 2822 N N . TRP B 1 153 ? -6.125 3.414 -2.35 1 93.19 153 TRP B N 1
ATOM 2823 C CA . TRP B 1 153 ? -6.785 2.123 -2.195 1 93.19 153 TRP B CA 1
ATOM 2824 C C . TRP B 1 153 ? -5.762 0.999 -2.086 1 93.19 153 TRP B C 1
ATOM 2826 O O . TRP B 1 153 ? -5.809 0.194 -1.152 1 93.19 153 TRP B O 1
ATOM 2836 N N . VAL B 1 154 ? -4.754 0.936 -2.855 1 92.94 154 VAL B N 1
ATOM 2837 C CA . VAL B 1 154 ? -3.812 -0.179 -2.871 1 92.94 154 VAL B CA 1
ATOM 2838 C C . VAL B 1 154 ? -2.818 -0.031 -1.724 1 92.94 154 VAL B C 1
ATOM 2840 O O . VAL B 1 154 ? -2.246 -1.021 -1.259 1 92.94 154 VAL B O 1
ATOM 2843 N N . SER B 1 155 ? -2.645 1.178 -1.334 1 94.62 155 SER B N 1
ATOM 2844 C CA . SER B 1 155 ? -1.713 1.401 -0.234 1 94.62 155 SER B CA 1
ATOM 2845 C C . SER B 1 155 ? -2.391 1.194 1.116 1 94.62 155 SER B C 1
ATOM 2847 O O . SER B 1 155 ? -1.72 1.089 2.145 1 94.62 155 SER B O 1
ATOM 2849 N N . GLY B 1 156 ? -3.701 1.238 1.074 1 93.62 156 GLY B N 1
ATOM 2850 C CA . GLY B 1 156 ? -4.445 1.133 2.318 1 93.62 156 GLY B CA 1
ATOM 2851 C C . GLY B 1 156 ? -4.391 2.396 3.156 1 93.62 156 GLY B C 1
ATOM 2852 O O . GLY B 1 156 ? -4.383 2.33 4.387 1 93.62 156 GLY B O 1
ATOM 2853 N N . SER B 1 157 ? -4.352 3.514 2.523 1 95.75 157 SER B N 1
ATOM 2854 C CA . SER B 1 157 ? -4.16 4.785 3.209 1 95.75 157 SER B CA 1
ATOM 2855 C C . SER B 1 157 ? -5.492 5.398 3.621 1 95.75 157 SER B C 1
ATOM 2857 O O . SER B 1 157 ? -5.531 6.367 4.383 1 95.75 157 SER B O 1
ATOM 2859 N N . ALA B 1 158 ? -6.609 4.953 3.197 1 94.19 158 ALA B N 1
ATOM 2860 C CA . ALA B 1 158 ? -7.977 5.371 3.488 1 94.19 158 ALA B CA 1
ATOM 2861 C C . ALA B 1 158 ? -8.969 4.262 3.146 1 94.19 158 ALA B C 1
ATOM 2863 O O . ALA B 1 158 ? -8.648 3.344 2.387 1 94.19 158 ALA B O 1
ATOM 2864 N N . PRO B 1 159 ? -10.133 4.176 3.807 1 94.88 159 PRO B N 1
ATOM 2865 C CA . PRO B 1 159 ? -10.711 5.145 4.742 1 94.88 159 PRO B CA 1
ATOM 2866 C C . PRO B 1 159 ? -10.344 4.848 6.195 1 94.88 159 PRO B C 1
ATOM 2868 O O . PRO B 1 159 ? -9.828 3.771 6.496 1 94.88 159 PRO B O 1
ATOM 2871 N N . GLY B 1 160 ? -10.57 5.859 7.078 1 95.81 160 GLY B N 1
ATOM 2872 C CA . GLY B 1 160 ? -10.461 5.672 8.516 1 95.81 160 GLY B CA 1
ATOM 2873 C C . GLY B 1 160 ? -9.055 5.922 9.047 1 95.81 160 GLY B C 1
ATOM 2874 O O . GLY B 1 160 ? -8.227 6.52 8.359 1 95.81 160 GLY B O 1
ATOM 2875 N N . LEU B 1 161 ? -8.891 5.543 10.281 1 97.12 161 LEU B N 1
ATOM 2876 C CA . LEU B 1 161 ? -7.598 5.719 10.938 1 97.12 161 LEU B CA 1
ATOM 2877 C C . LEU B 1 161 ? -6.559 4.777 10.344 1 97.12 161 LEU B C 1
ATOM 2879 O O . LEU B 1 161 ? -6.617 3.564 10.555 1 97.12 161 LEU B O 1
ATOM 2883 N N . ARG B 1 162 ? -5.664 5.379 9.531 1 96.38 162 ARG B N 1
ATOM 2884 C CA . ARG B 1 162 ? -4.637 4.633 8.805 1 96.38 162 ARG B CA 1
ATOM 2885 C C . ARG B 1 162 ? -3.326 5.41 8.758 1 96.38 162 ARG B C 1
ATOM 2887 O O . ARG B 1 162 ? -3.324 6.641 8.859 1 96.38 162 ARG B O 1
ATOM 2894 N N . ILE B 1 163 ? -2.262 4.594 8.633 1 96.75 163 ILE B N 1
ATOM 2895 C CA . ILE B 1 163 ? -1.037 5.234 8.164 1 96.75 163 ILE B CA 1
ATOM 2896 C C . ILE B 1 163 ? -1.234 5.75 6.742 1 96.75 163 ILE B C 1
ATOM 2898 O O . ILE B 1 163 ? -1.73 5.027 5.875 1 96.75 163 ILE B O 1
ATOM 2902 N N . ASN B 1 164 ? -0.969 7.027 6.586 1 95.94 164 ASN B N 1
ATOM 2903 C CA . ASN B 1 164 ? -0.907 7.547 5.227 1 95.94 164 ASN B CA 1
ATOM 2904 C C . ASN B 1 164 ? 0.344 7.062 4.5 1 95.94 164 ASN B C 1
ATOM 2906 O O . ASN B 1 164 ? 1.372 7.742 4.504 1 95.94 164 ASN B O 1
ATOM 2910 N N . ARG B 1 165 ? 0.252 5.98 3.793 1 95 165 ARG B N 1
ATOM 2911 C CA . ARG B 1 165 ? 1.408 5.34 3.174 1 95 165 ARG B CA 1
ATOM 2912 C C . ARG B 1 165 ? 1.877 6.125 1.952 1 95 165 ARG B C 1
ATOM 2914 O O . ARG B 1 165 ? 3.035 6.016 1.544 1 95 165 ARG B O 1
ATOM 2921 N N . ILE B 1 166 ? 0.94 6.875 1.387 1 93.56 166 ILE B N 1
ATOM 2922 C CA . ILE B 1 166 ? 1.324 7.754 0.287 1 93.56 166 ILE B CA 1
ATOM 2923 C C . ILE B 1 166 ? 2.271 8.836 0.797 1 93.56 166 ILE B C 1
ATOM 2925 O O . ILE B 1 166 ? 3.359 9.031 0.247 1 93.56 166 ILE B O 1
ATOM 2929 N N . PHE B 1 167 ? 1.862 9.492 1.887 1 95.06 167 PHE B N 1
ATOM 2930 C CA . PHE B 1 167 ? 2.742 10.469 2.516 1 95.06 167 PHE B CA 1
ATOM 2931 C C . PHE B 1 167 ? 4.055 9.82 2.941 1 95.06 167 PHE B C 1
ATOM 2933 O O . PHE B 1 167 ? 5.133 10.344 2.648 1 95.06 167 PHE B O 1
ATOM 2940 N N . LYS B 1 168 ? 3.967 8.68 3.578 1 96.25 168 LYS B N 1
ATOM 2941 C CA . LYS B 1 168 ? 5.129 7.957 4.09 1 96.25 168 LYS B CA 1
ATOM 2942 C C . LYS B 1 168 ? 6.125 7.656 2.977 1 96.25 168 LYS B C 1
ATOM 2944 O O . LYS B 1 168 ? 7.32 7.91 3.119 1 96.25 168 LYS B O 1
ATOM 2949 N N . THR B 1 169 ? 5.633 7.211 1.795 1 94.12 169 THR B N 1
ATOM 2950 C CA . THR B 1 169 ? 6.5 6.707 0.735 1 94.12 169 THR B CA 1
ATOM 2951 C C . THR B 1 169 ? 7.004 7.852 -0.139 1 94.12 169 THR B C 1
ATOM 2953 O O . THR B 1 169 ? 8.148 7.832 -0.593 1 94.12 169 THR B O 1
ATOM 2956 N N . VAL B 1 170 ? 6.227 8.875 -0.292 1 93.75 170 VAL B N 1
ATOM 2957 C CA . VAL B 1 170 ? 6.535 9.898 -1.283 1 93.75 170 VAL B CA 1
ATOM 2958 C C . VAL B 1 170 ? 7.254 11.07 -0.611 1 93.75 170 VAL B C 1
ATOM 2960 O O . VAL B 1 170 ? 8.164 11.664 -1.192 1 93.75 170 VAL B O 1
ATOM 2963 N N . LEU B 1 171 ? 6.883 11.328 0.637 1 96.25 171 LEU B N 1
ATOM 2964 C CA . LEU B 1 171 ? 7.336 12.594 1.201 1 96.25 171 LEU B CA 1
ATOM 2965 C C . LEU B 1 171 ? 8.242 12.359 2.408 1 96.25 171 LEU B C 1
ATOM 2967 O O . LEU B 1 171 ? 9.055 13.219 2.75 1 96.25 171 LEU B O 1
ATOM 2971 N N . CYS B 1 172 ? 8.148 11.227 3.018 1 97.19 172 CYS B N 1
ATOM 2972 C CA . CYS B 1 172 ? 8.961 10.992 4.207 1 97.19 172 CYS B CA 1
ATOM 2973 C C . CYS B 1 172 ? 10.344 10.469 3.834 1 97.19 172 CYS B C 1
ATOM 2975 O O . CYS B 1 172 ? 10.469 9.648 2.926 1 97.19 172 CYS B O 1
ATOM 2977 N N . THR B 1 173 ? 11.336 11 4.508 1 96.62 173 THR B N 1
ATOM 2978 C CA . THR B 1 173 ? 12.703 10.484 4.398 1 96.62 173 THR B CA 1
ATOM 2979 C C . THR B 1 173 ? 13.023 9.562 5.566 1 96.62 173 THR B C 1
ATOM 2981 O O . THR B 1 173 ? 13.766 8.586 5.41 1 96.62 173 THR B O 1
ATOM 2984 N N . GLU B 1 174 ? 12.445 9.844 6.711 1 97.38 174 GLU B N 1
ATOM 2985 C CA . GLU B 1 174 ? 12.602 9.047 7.926 1 97.38 174 GLU B CA 1
ATOM 2986 C C . GLU B 1 174 ? 11.266 8.852 8.625 1 97.38 174 GLU B C 1
ATOM 2988 O O . GLU B 1 174 ? 11.039 9.391 9.711 1 97.38 174 GLU B O 1
ATOM 2993 N N . PRO B 1 175 ? 10.445 7.957 8.039 1 96.94 175 PRO B N 1
ATOM 2994 C CA . PRO B 1 175 ? 9.117 7.773 8.633 1 96.94 175 PRO B CA 1
ATOM 2995 C C . PRO B 1 175 ? 9.172 7.223 10.055 1 96.94 175 PRO B C 1
ATOM 2997 O O . PRO B 1 175 ? 8.32 7.551 10.883 1 96.94 175 PRO B O 1
ATOM 3000 N N . GLY B 1 176 ? 10.18 6.418 10.367 1 97.38 176 GLY B N 1
ATOM 3001 C CA . GLY B 1 176 ? 10.344 5.918 11.727 1 97.38 176 GLY B CA 1
ATOM 3002 C C . GLY B 1 176 ? 10.562 7.02 12.742 1 97.38 176 GLY B C 1
ATOM 3003 O O . GLY B 1 176 ? 10.062 6.941 13.867 1 97.38 176 GLY B O 1
ATOM 3004 N N . ARG B 1 177 ? 11.312 8.016 12.367 1 97.75 177 ARG B N 1
ATOM 3005 C CA . ARG B 1 177 ? 11.57 9.156 13.242 1 97.75 177 ARG B CA 1
ATOM 3006 C C . ARG B 1 177 ? 10.281 9.914 13.547 1 97.75 177 ARG B C 1
ATOM 3008 O O . ARG B 1 177 ? 10.023 10.281 14.695 1 97.75 177 ARG B O 1
ATOM 3015 N N . ILE B 1 178 ? 9.5 10.148 12.547 1 98.12 178 ILE B N 1
ATOM 3016 C CA . ILE B 1 178 ? 8.219 10.828 12.742 1 98.12 178 ILE B CA 1
ATOM 3017 C C . ILE B 1 178 ? 7.34 10.008 13.68 1 98.12 178 ILE B C 1
ATOM 3019 O O . ILE B 1 178 ? 6.777 10.539 14.641 1 98.12 178 ILE B O 1
ATOM 3023 N N . ALA B 1 179 ? 7.262 8.703 13.43 1 98 179 ALA B N 1
ATOM 3024 C CA . ALA B 1 179 ? 6.426 7.812 14.227 1 98 179 ALA B CA 1
ATOM 3025 C C . ALA B 1 179 ? 6.855 7.824 15.695 1 98 179 ALA B C 1
ATOM 3027 O O . ALA B 1 179 ? 6.012 7.883 16.594 1 98 179 ALA B O 1
ATOM 3028 N N . ARG B 1 180 ? 8.141 7.762 15.906 1 97.5 180 ARG B N 1
ATOM 3029 C CA . ARG B 1 180 ? 8.641 7.762 17.281 1 97.5 180 ARG B CA 1
ATOM 3030 C C . ARG B 1 180 ? 8.266 9.055 18 1 97.5 180 ARG B C 1
ATOM 3032 O O . ARG B 1 180 ? 7.859 9.023 19.156 1 97.5 180 ARG B O 1
ATOM 3039 N N . THR B 1 181 ? 8.398 10.148 17.312 1 97.31 181 THR B N 1
ATOM 3040 C CA . THR B 1 181 ? 8.031 11.43 17.891 1 97.31 181 THR B CA 1
ATOM 3041 C C . THR B 1 181 ? 6.543 11.453 18.25 1 97.31 181 THR B C 1
ATOM 3043 O O . THR B 1 181 ? 6.164 11.922 19.328 1 97.31 181 THR B O 1
ATOM 3046 N N . LEU B 1 182 ? 5.699 10.961 17.391 1 97.56 182 LEU B N 1
ATOM 3047 C CA . LEU B 1 182 ? 4.266 10.914 17.656 1 97.56 182 LEU B CA 1
ATOM 3048 C C . LEU B 1 182 ? 3.953 9.984 18.828 1 97.56 182 LEU B C 1
ATOM 3050 O O . LEU B 1 182 ? 3.121 10.312 19.672 1 97.56 182 LEU B O 1
ATOM 3054 N N . LEU B 1 183 ? 4.648 8.844 18.859 1 97.06 183 LEU B N 1
ATOM 3055 C CA . LEU B 1 183 ? 4.438 7.891 19.938 1 97.06 183 LEU B CA 1
ATOM 3056 C C . LEU B 1 183 ? 4.727 8.531 21.297 1 97.06 183 LEU B C 1
ATOM 3058 O O . LEU B 1 183 ? 3.973 8.336 22.25 1 97.06 183 LEU B O 1
ATOM 3062 N N . GLU B 1 184 ? 5.738 9.289 21.297 1 95.69 184 GLU B N 1
ATOM 3063 C CA . GLU B 1 184 ? 6.129 9.961 22.531 1 95.69 184 GLU B CA 1
ATOM 3064 C C . GLU B 1 184 ? 5.074 10.977 22.969 1 95.69 184 GLU B C 1
ATOM 3066 O O . GLU B 1 184 ? 5.02 11.359 24.141 1 95.69 184 GLU B O 1
ATOM 3071 N N . SER B 1 185 ? 4.285 11.367 22.047 1 95.19 185 SER B N 1
ATOM 3072 C CA . SER B 1 185 ? 3.346 12.453 22.328 1 95.19 185 SER B CA 1
ATOM 3073 C C . SER B 1 185 ? 1.961 11.914 22.672 1 95.19 185 SER B C 1
ATOM 3075 O O . SER B 1 185 ? 1.033 12.688 22.906 1 95.19 185 SER B O 1
ATOM 3077 N N . LEU B 1 186 ? 1.794 10.594 22.719 1 94.94 186 LEU B N 1
ATOM 3078 C CA . LEU B 1 186 ? 0.479 10 22.922 1 94.94 186 LEU B CA 1
ATOM 3079 C C . LEU B 1 186 ? 0.179 9.852 24.406 1 94.94 186 LEU B C 1
ATOM 3081 O O . LEU B 1 186 ? -0.9 9.383 24.797 1 94.94 186 LEU B O 1
ATOM 3085 N N . GLU B 1 187 ? 1.112 10.234 25.219 1 90.56 187 GLU B N 1
ATOM 3086 C CA . GLU B 1 187 ? 0.889 10.141 26.672 1 90.56 187 GLU B CA 1
ATOM 3087 C C . GLU B 1 187 ? -0.337 10.945 27.094 1 90.56 187 GLU B C 1
ATOM 3089 O O . GLU B 1 187 ? -0.521 12.086 26.641 1 90.56 187 GLU B O 1
ATOM 3094 N N . GLY B 1 188 ? -1.252 10.383 27.922 1 90.81 188 GLY B N 1
ATOM 3095 C CA . GLY B 1 188 ? -2.441 11.047 28.438 1 90.81 188 GLY B CA 1
ATOM 3096 C C . GLY B 1 188 ? -3.666 10.82 27.562 1 90.81 188 GLY B C 1
ATOM 3097 O O . GLY B 1 188 ? -4.688 11.492 27.734 1 90.81 188 GLY B O 1
ATOM 3098 N N . GLU B 1 189 ? -3.592 9.984 26.641 1 91.5 189 GLU B N 1
ATOM 3099 C CA . GLU B 1 189 ? -4.707 9.625 25.781 1 91.5 189 GLU B CA 1
ATOM 3100 C C . GLU B 1 189 ? -5.332 10.867 25.141 1 91.5 189 GLU B C 1
ATOM 3102 O O . GLU B 1 189 ? -6.52 11.133 25.328 1 91.5 189 GLU B O 1
ATOM 3107 N N . PRO B 1 190 ? -4.566 11.523 24.422 1 95.5 190 PRO B N 1
ATOM 3108 C CA . PRO B 1 190 ? -5.027 12.797 23.859 1 95.5 190 PRO B CA 1
ATOM 3109 C C . PRO B 1 190 ? -6.109 12.617 22.797 1 95.5 190 PRO B C 1
ATOM 3111 O O . PRO B 1 190 ? -6.27 11.516 22.25 1 95.5 190 PRO B O 1
ATOM 3114 N N . ILE B 1 191 ? -6.852 13.719 22.609 1 95.75 191 ILE B N 1
ATOM 3115 C CA . ILE B 1 191 ? -7.641 13.852 21.375 1 95.75 191 ILE B CA 1
ATOM 3116 C C . ILE B 1 191 ? -6.715 14.094 20.188 1 95.75 191 ILE B C 1
ATOM 3118 O O . ILE B 1 191 ? -5.883 15 20.219 1 95.75 191 ILE B O 1
ATOM 3122 N N . LEU B 1 192 ? -6.812 13.281 19.172 1 96.88 192 LEU B N 1
ATOM 3123 C CA . LEU B 1 192 ? -5.949 13.398 18 1 96.88 192 LEU B CA 1
ATOM 3124 C C . LEU B 1 192 ? -6.645 14.18 16.891 1 96.88 192 LEU B C 1
ATOM 3126 O O . LEU B 1 192 ? -7.785 13.883 16.547 1 96.88 192 LEU B O 1
ATOM 3130 N N . VAL B 1 193 ? -5.973 15.188 16.406 1 97.06 193 VAL B N 1
ATOM 3131 C CA . VAL B 1 193 ? -6.465 15.977 15.273 1 97.06 193 VAL B CA 1
ATOM 3132 C C . VAL B 1 193 ? -5.547 15.781 14.07 1 97.06 193 VAL B C 1
ATOM 3134 O O . VAL B 1 193 ? -4.492 16.422 13.977 1 97.06 193 VAL B O 1
ATOM 3137 N N . PRO B 1 194 ? -5.98 14.922 13.164 1 96.75 194 PRO B N 1
ATOM 3138 C CA . PRO B 1 194 ? -5.168 14.758 11.953 1 96.75 194 PRO B CA 1
ATOM 3139 C C . PRO B 1 194 ? -5.332 15.922 10.977 1 96.75 194 PRO B C 1
ATOM 3141 O O . PRO B 1 194 ? -6.254 16.734 11.117 1 96.75 194 PRO B O 1
ATOM 3144 N N . ALA B 1 195 ? -4.355 16.031 10.047 1 96.06 195 ALA B N 1
ATOM 3145 C CA . ALA B 1 195 ? -4.496 17.031 8.992 1 96.06 195 ALA B CA 1
ATOM 3146 C C . ALA B 1 195 ? -5.754 16.781 8.164 1 96.06 195 ALA B C 1
ATOM 3148 O O . ALA B 1 195 ? -6.395 17.719 7.691 1 96.06 195 ALA B O 1
ATOM 3149 N N . HIS B 1 196 ? -6.051 15.461 8.016 1 94.06 196 HIS B N 1
ATOM 3150 C CA . HIS B 1 196 ? -7.195 15.078 7.191 1 94.06 196 HIS B CA 1
ATOM 3151 C C . HIS B 1 196 ? -8.125 14.141 7.945 1 94.06 196 HIS B C 1
ATOM 3153 O O . HIS B 1 196 ? -7.684 13.148 8.523 1 94.06 196 HIS B O 1
ATOM 3159 N N . GLY B 1 197 ? -9.391 14.516 7.855 1 93.62 197 GLY B N 1
ATOM 3160 C CA . GLY B 1 197 ? -10.398 13.664 8.469 1 93.62 197 GLY B CA 1
ATOM 3161 C C . GLY B 1 197 ? -10.836 14.148 9.844 1 93.62 197 GLY B C 1
ATOM 3162 O O . GLY B 1 197 ? -10.219 15.055 10.406 1 93.62 197 GLY B O 1
ATOM 3163 N N . ALA B 1 198 ? -11.781 13.469 10.445 1 93.5 198 ALA B N 1
ATOM 3164 C CA . ALA B 1 198 ? -12.352 13.883 11.727 1 93.5 198 ALA B CA 1
ATOM 3165 C C . ALA B 1 198 ? -11.383 13.625 12.875 1 93.5 198 ALA B C 1
ATOM 3167 O O . ALA B 1 198 ? -10.648 12.633 12.859 1 93.5 198 ALA B O 1
ATOM 3168 N N . PRO B 1 199 ? -11.43 14.469 13.852 1 95.56 199 PRO B N 1
ATOM 3169 C CA . PRO B 1 199 ? -10.633 14.211 15.055 1 95.56 199 PRO B CA 1
ATOM 3170 C C . PRO B 1 199 ? -11 12.891 15.734 1 95.56 199 PRO B C 1
ATOM 3172 O O . PRO B 1 199 ? -12.141 12.438 15.625 1 95.56 199 PRO B O 1
ATOM 3175 N N . LEU B 1 200 ? -10.047 12.32 16.406 1 96.06 200 LEU B N 1
ATOM 3176 C CA . LEU B 1 200 ? -10.227 11.078 17.141 1 96.06 200 LEU B CA 1
ATOM 3177 C C . LEU B 1 200 ? -10.242 11.328 18.641 1 96.06 200 LEU B C 1
ATOM 3179 O O . LEU B 1 200 ? -9.258 11.789 19.219 1 96.06 200 LEU B O 1
ATOM 3183 N N . ARG B 1 201 ? -11.359 10.945 19.312 1 93.88 201 ARG B N 1
ATOM 3184 C CA . ARG B 1 201 ? -11.555 11.336 20.703 1 93.88 201 ARG B CA 1
ATOM 3185 C C . ARG B 1 201 ? -11.602 10.125 21.609 1 93.88 201 ARG B C 1
ATOM 3187 O O . ARG B 1 201 ? -11.477 10.25 22.844 1 93.88 201 ARG B O 1
ATOM 3194 N N . ARG B 1 202 ? -11.695 8.938 21.047 1 94.19 202 ARG B N 1
ATOM 3195 C CA . ARG B 1 202 ? -11.891 7.75 21.875 1 94.19 202 ARG B CA 1
ATOM 3196 C C . ARG B 1 202 ? -10.547 7.129 22.266 1 94.19 202 ARG B C 1
ATOM 3198 O O . ARG B 1 202 ? -9.578 7.203 21.5 1 94.19 202 ARG B O 1
ATOM 3205 N N . ALA B 1 203 ? -10.633 6.539 23.359 1 91.69 203 ALA B N 1
ATOM 3206 C CA . ALA B 1 203 ? -9.438 5.852 23.859 1 91.69 203 ALA B CA 1
ATOM 3207 C C . ALA B 1 203 ? -9 4.754 22.891 1 91.69 203 ALA B C 1
ATOM 3209 O O . ALA B 1 203 ? -7.805 4.527 22.703 1 91.69 203 ALA B O 1
ATOM 3210 N N . GLU B 1 204 ? -9.945 4.113 22.422 1 94.31 204 GLU B N 1
ATOM 3211 C CA . GLU B 1 204 ? -9.656 3.037 21.469 1 94.31 204 GLU B CA 1
ATOM 3212 C C . GLU B 1 204 ? -8.914 3.561 20.25 1 94.31 204 GLU B C 1
ATOM 3214 O O . GLU B 1 204 ? -8.125 2.838 19.641 1 94.31 204 GLU B O 1
ATOM 3219 N N . ASP B 1 205 ? -9.203 4.793 19.844 1 95.44 205 ASP B N 1
ATOM 3220 C CA . ASP B 1 205 ? -8.516 5.406 18.719 1 95.44 205 ASP B CA 1
ATOM 3221 C C . ASP B 1 205 ? -7.027 5.594 19.016 1 95.44 205 ASP B C 1
ATOM 3223 O O . ASP B 1 205 ? -6.184 5.387 18.141 1 95.44 205 ASP B O 1
ATOM 3227 N N . VAL B 1 206 ? -6.758 5.953 20.203 1 96 206 VAL B N 1
ATOM 3228 C CA . VAL B 1 206 ? -5.375 6.172 20.609 1 96 206 VAL B CA 1
ATOM 3229 C C . VAL B 1 206 ? -4.625 4.84 20.641 1 96 206 VAL B C 1
ATOM 3231 O O . VAL B 1 206 ? -3.471 4.766 20.203 1 96 206 VAL B O 1
ATOM 3234 N N . VAL B 1 207 ? -5.297 3.799 21.109 1 96.56 207 VAL B N 1
ATOM 3235 C CA . VAL B 1 207 ? -4.707 2.465 21.125 1 96.56 207 VAL B CA 1
ATOM 3236 C C . VAL B 1 207 ? -4.383 2.021 19.703 1 96.56 207 VAL B C 1
ATOM 3238 O O . VAL B 1 207 ? -3.289 1.525 19.438 1 96.56 207 VAL B O 1
ATOM 3241 N N . ARG B 1 208 ? -5.312 2.238 18.891 1 96.81 208 ARG B N 1
ATOM 3242 C CA . ARG B 1 208 ? -5.121 1.869 17.484 1 96.81 208 ARG B CA 1
ATOM 3243 C C . ARG B 1 208 ? -4.016 2.705 16.859 1 96.81 208 ARG B C 1
ATOM 3245 O O . ARG B 1 208 ? -3.186 2.18 16.109 1 96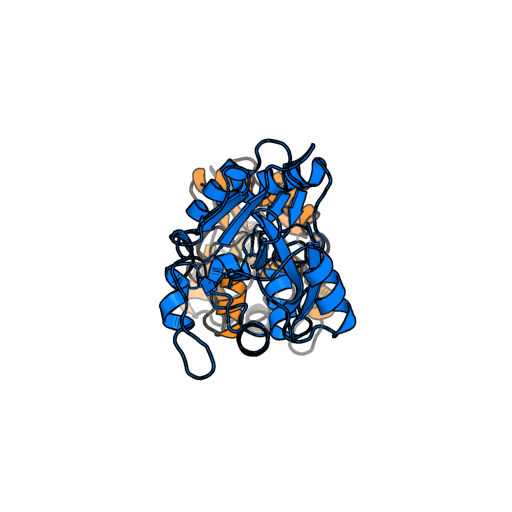.81 208 ARG B O 1
ATOM 3252 N N . ALA B 1 209 ? -3.996 4.004 17.125 1 97.75 209 ALA B N 1
ATOM 3253 C CA . ALA B 1 209 ? -2.947 4.883 16.609 1 97.75 209 ALA B CA 1
ATOM 3254 C C . ALA B 1 209 ? -1.569 4.418 17.062 1 97.75 209 ALA B C 1
ATOM 3256 O O . ALA B 1 209 ? -0.619 4.406 16.281 1 97.75 209 ALA B O 1
ATOM 3257 N N . ARG B 1 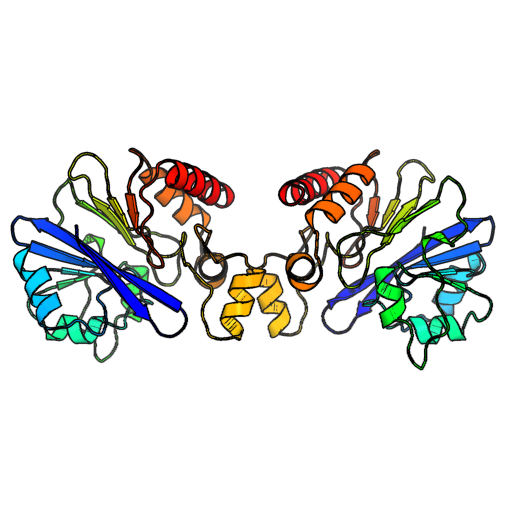210 ? -1.523 4.012 18.281 1 97.31 210 ARG B N 1
ATOM 3258 C CA . ARG B 1 210 ? -0.266 3.521 18.828 1 97.31 210 ARG B CA 1
ATOM 3259 C C . ARG B 1 210 ? 0.225 2.295 18.078 1 97.31 210 ARG B C 1
ATOM 3261 O O . ARG B 1 210 ? 1.402 2.209 17.719 1 97.31 210 ARG B O 1
ATOM 3268 N N . ALA B 1 211 ? -0.661 1.415 17.859 1 96 211 ALA B N 1
ATOM 3269 C CA . ALA B 1 211 ? -0.309 0.191 17.156 1 96 211 ALA B CA 1
ATOM 3270 C C . ALA B 1 211 ? 0.175 0.502 15.734 1 96 211 ALA B C 1
ATOM 3272 O O . ALA B 1 211 ? 1.166 -0.067 15.273 1 96 211 ALA B O 1
ATOM 3273 N N . LEU B 1 212 ? -0.483 1.378 15.07 1 96.44 212 LEU B N 1
ATOM 3274 C CA . LEU B 1 212 ? -0.124 1.771 13.711 1 96.44 212 LEU B CA 1
ATOM 3275 C C . LEU B 1 212 ? 1.253 2.426 13.68 1 96.44 212 LEU B C 1
ATOM 3277 O O . LEU B 1 212 ? 2.096 2.07 12.852 1 96.44 212 LEU B O 1
ATOM 3281 N N . LEU B 1 213 ? 1.481 3.305 14.609 1 97.69 213 LEU B N 1
ATOM 3282 C CA . LEU B 1 213 ? 2.754 4.016 14.656 1 97.69 213 LEU B CA 1
ATOM 3283 C C . LEU B 1 213 ? 3.893 3.066 15.016 1 97.69 213 LEU B C 1
ATOM 3285 O O . LEU B 1 213 ? 4.996 3.188 14.484 1 97.69 213 LEU B O 1
ATOM 3289 N N . GLN B 1 214 ? 3.646 2.115 15.812 1 96.25 214 GLN B N 1
ATOM 3290 C CA . GLN B 1 214 ? 4.66 1.141 16.203 1 96.25 214 GLN B CA 1
ATOM 3291 C C . GLN B 1 214 ? 5.082 0.284 15.016 1 96.25 214 GLN B C 1
ATOM 3293 O O . GLN B 1 214 ? 6.246 -0.116 14.914 1 96.25 214 GLN B O 1
ATOM 3298 N N . SER B 1 215 ? 4.176 0.075 14.18 1 91.19 215 SER B N 1
ATOM 3299 C CA . SER B 1 215 ? 4.445 -0.786 13.031 1 91.19 215 SER B CA 1
ATOM 3300 C C . SER B 1 215 ? 5.441 -0.14 12.078 1 91.19 215 SER B C 1
ATOM 3302 O O . SER B 1 215 ? 6.035 -0.82 11.242 1 91.19 215 SER B O 1
ATOM 3304 N N . ILE B 1 216 ? 5.695 1.122 12.164 1 91.75 216 ILE B N 1
ATOM 3305 C CA . ILE B 1 216 ? 6.605 1.769 11.219 1 91.75 216 ILE B CA 1
ATOM 3306 C C . ILE B 1 216 ? 7.793 2.361 11.977 1 91.75 216 ILE B C 1
ATOM 3308 O O . ILE B 1 216 ? 8.758 2.818 11.359 1 91.75 216 ILE B O 1
ATOM 3312 N N . ALA B 1 217 ? 7.75 2.381 13.281 1 87.88 217 ALA B N 1
ATOM 3313 C CA . ALA B 1 217 ? 8.789 2.992 14.102 1 87.88 217 ALA B CA 1
ATOM 3314 C C . ALA B 1 217 ? 10.078 2.168 14.062 1 87.88 217 ALA B C 1
ATOM 3316 O O . ALA B 1 217 ? 11.156 2.678 14.367 1 87.88 217 ALA B O 1
ATOM 3317 N N . SER B 1 218 ? 10.031 0.842 13.719 1 72.38 218 SER B N 1
ATOM 3318 C CA . SER B 1 218 ? 11.211 -0.021 13.773 1 72.38 218 SER B CA 1
ATOM 3319 C C . SER B 1 218 ? 12.133 0.225 12.586 1 72.38 218 SER B C 1
ATOM 3321 O O . SER B 1 218 ? 11.68 0.619 11.516 1 72.38 218 SER B O 1
#

Organism: Cystobacter fuscus (strain ATCC 25194 / DSM 2262 / NBRC 100088 / M29) (NCBI:txid1242864)

Solvent-accessible surface area (backbone atoms only — not comparable to full-atom values): 22118 Å² total; per-residue (Å²): 126,46,78,45,78,38,82,41,93,56,65,41,48,30,37,20,41,36,41,75,50,53,94,52,26,22,34,35,32,29,50,59,63,75,72,53,70,68,55,50,50,58,53,48,72,70,18,46,66,46,32,39,28,30,41,24,47,81,54,49,75,6,49,46,60,49,48,65,75,35,69,84,30,45,36,28,21,17,71,56,11,46,69,76,50,62,45,90,79,47,72,77,68,40,51,42,87,71,61,86,57,48,93,46,41,44,77,40,70,39,58,36,32,64,39,29,23,36,34,38,41,35,61,60,83,94,46,34,39,30,36,55,29,65,54,45,25,25,25,82,56,52,26,77,47,67,69,53,24,50,50,27,52,42,33,52,27,35,55,33,82,23,55,20,30,61,50,42,66,73,40,30,78,30,51,27,55,35,27,47,56,52,57,69,63,46,69,76,62,33,32,38,33,25,34,28,29,65,65,40,73,47,67,68,50,45,55,52,49,48,54,56,35,54,72,47,39,111,127,46,78,45,77,39,82,42,93,56,64,41,48,30,38,20,41,36,41,73,50,52,95,52,27,23,34,34,32,30,49,60,62,76,72,53,70,68,55,50,51,59,53,46,72,69,18,47,65,46,33,39,30,30,39,24,48,81,52,49,76,7,48,44,60,48,48,66,74,34,70,85,29,46,35,28,22,15,71,56,11,46,70,76,50,63,46,91,79,48,71,77,69,39,51,42,85,71,60,86,59,46,95,46,40,44,79,42,70,38,59,37,32,64,40,29,22,35,34,37,40,35,61,59,83,95,46,32,38,30,36,55,27,65,55,45,24,25,25,83,56,54,26,77,46,68,69,52,25,49,50,27,53,43,34,50,26,34,57,34,83,22,57,21,30,59,50,42,65,74,39,30,79,30,51,26,54,36,27,48,55,51,59,69,64,47,70,73,63,33,32,37,33,25,33,28,30,64,64,39,76,48,67,67,50,45,54,51,48,49,52,57,35,55,73,49,38,113

Nearest PDB structures (foldseek):
  2ynt-assembly2_A  TM=6.343E-01  e=1.542E-07  Pseudomonas aeruginosa
  4f6h-assembly1_A  TM=6.668E-01  e=3.888E-07  Pseudomonas aeruginosa
  6xfr-assembly1_A  TM=6.555E-01  e=3.580E-06  Pontibacter korlensis
  5n58-assembly1_A  TM=5.678E-01  e=4.678E-07  Klebsiella pneumoniae
  1xm8-assembly2_B  TM=6.537E-01  e=1.449E-04  Arabidopsis thaliana

Foldseek 3Di:
DDWDWDQDAFAGTFIKDWDDFPQQEIEIELDDQDDDPVRVVVVNVRHDYAEYEDQWQVSCNNQLVVCVVRVNHAYEYAPLQQVVQPDPSHDHYDYPVPDDGPPQWDWDWQPFWNGTGIWIWGNDDLAIEIEQEDQWEAAAAFTPPPVRNVVCVVQVCDHGTAGNVVRVPPTGRQLLSSLVVVLVRCPRPHFYHYRHDDIRRDSVSSVVSNVRSVVRND/DDWDWDQDAFAGTFIKDWDDFPQQEIEIELDDQDDDPVRVVVVNVRHDYAEYEDQWQVSCNNQLVVCVVRVNHAYEYAPLQQVVQPDPSHDHYDYPVPDDGDPQWDWDWQPFWNGTGIWIWGNDDLAIEIEQEAQWEAAQAFTPPPVRNVVCVVQVCDHGTAGNVVRVPPTGRQLLSSLVVVLVRCPRPHFYHYRHDDIRRDSVSSVVSNVRSVVRND

Sequence (436 aa):
MWVHAYEVRHFGPTNAFAVQLHPGELAVVSPPPVLSDADHAALEAHGRVTAIVAPHSGHDLGLPAWQARYPEARSYAPSAALAALTRPGLKSFTDLSGLPTPPEVVFRELLGSKNGGTLVRVLRGARPVLYIDELLGNQAAPPPHPFWKFAFWVSGSAPGLRINRIFKTVLCTEPGRIARTLLESLEGEPILVPAHGAPLRRAEDVVRARALLQSIASMWVHAYEVRHFGPTNAFAVQLHPGELAVVSPPPVLSDADHAALEAHGRVTAIVAPHSGHDLGLPAWQARYPEARSYAPSAALAALTRPGLKSFTDLSGLPTPPEVVFRELLGSKNGGTLVRVLRGARPVLYIDELLGNQAAPPPHPFWKFAFWVSGSAPGLRINRIFKTVLCTEPGRIARTLLESLEGEPILVPAHGAPLRRAEDVVRARALLQSIAS

Secondary structure (DSSP, 8-state):
-EEEEEEETTTEEEEEEEEE-STTEEEEES--S---HHHHHHHHTT-EEEEEE-SSTT--TTHHHHHHH-TTSEEEE-HHHHHHH-STTS--EEEGGG----TTEEEEE--SBTT--EEEEE--SSS-EEEEETSEEEESS--SSHHHHHHHHHHT--SEEEE-HHHHHHTBS-HHHHHHHHHHT-TT-PEEEESBB--B-SHHHHHHHHHHHHHHH-/-EEEEEEETTTEEEEEEEEE-STTEEEEES--S---HHHHHHHHTT-EEEEEE-SSTT--TTHHHHHHH-TTSEEEE-HHHHHHH-STTS--EEEGGG----TTEEEEE--SBTT--EEEEE--SSS-EEEEETSEEEESS--SSHHHHHHHHHHT--SEEEE-HHHHHHTBS-HHHHHHHHHHT-TT-PEEEESBB--B-SHHHHHHHHHHHHHHH-

InterPro domains:
  IPR036866 Ribonuclease Z/Hydroxyacylglutathione hydrolase-like [SSF56281] (4-112)